Protein AF-0000000066242447 (afdb_homodimer)

Solvent-accessible surface area (backbone atoms only — not comparable to full-atom values): 38505 Å² total; per-residue (Å²): 102,47,60,45,76,74,51,55,29,85,56,21,48,27,32,36,39,39,39,83,48,99,89,39,78,44,67,37,63,23,34,34,61,23,54,44,13,54,74,61,43,42,82,48,44,52,50,68,58,47,44,70,33,59,46,49,40,35,28,35,31,40,48,51,32,48,76,45,80,19,63,70,49,30,50,76,47,58,14,45,36,58,55,48,55,38,91,58,52,31,35,29,45,39,29,28,63,60,56,53,70,49,53,85,51,42,48,83,50,97,76,30,36,38,31,54,36,87,87,81,57,49,80,44,75,51,27,28,51,53,39,43,51,52,38,57,44,37,57,36,43,33,36,40,45,32,45,62,55,43,59,52,86,65,54,70,67,56,30,48,53,42,32,54,49,25,51,54,28,36,53,44,18,52,51,41,36,55,71,70,62,62,80,53,33,41,27,38,68,32,33,22,53,89,39,66,70,43,32,50,54,36,43,54,51,46,60,71,72,60,58,62,25,42,28,45,44,44,67,62,50,73,66,56,67,68,54,43,51,51,47,39,59,58,47,46,77,73,47,66,81,78,34,53,30,33,40,50,61,46,57,52,71,67,53,51,54,52,39,26,57,40,40,30,28,33,31,27,33,58,49,45,50,56,32,11,60,68,35,42,36,61,39,89,63,40,75,46,57,44,78,45,72,80,28,54,75,30,77,47,44,72,32,88,88,48,84,37,71,41,34,71,64,41,26,31,17,49,47,22,48,26,53,75,69,68,38,55,40,30,33,35,41,33,23,51,35,22,46,22,44,54,37,48,50,30,52,52,50,36,51,25,24,76,66,59,36,35,68,58,48,52,53,50,56,27,54,50,54,74,42,79,76,80,78,68,82,87,116,100,46,62,43,74,75,51,54,31,85,53,20,49,27,32,36,39,38,38,82,49,99,90,40,80,45,66,36,62,22,34,34,61,23,54,43,12,52,75,60,43,42,82,46,45,53,51,68,59,46,44,70,34,59,45,49,40,35,28,36,31,40,49,49,32,50,75,45,80,18,64,70,49,30,49,75,49,59,14,45,36,57,54,47,54,39,93,59,51,31,34,30,45,38,28,27,62,60,54,53,71,49,53,86,51,43,47,83,52,97,75,30,36,37,30,52,36,86,85,81,57,50,79,45,77,49,28,28,52,53,40,42,51,52,38,57,43,36,58,36,44,32,34,40,46,32,44,62,56,44,60,53,87,66,54,70,68,56,30,48,52,42,35,54,48,25,52,54,29,36,54,46,17,52,52,41,36,57,71,69,64,60,79,52,32,42,27,39,69,32,35,22,52,90,39,67,70,42,30,51,53,36,41,54,51,46,59,69,71,58,58,63,25,42,28,45,44,45,67,62,50,73,66,57,67,68,55,44,51,52,46,39,60,60,49,46,76,72,48,65,82,76,32,53,30,30,39,50,60,46,56,50,70,68,52,51,54,52,39,26,58,40,39,31,27,34,33,28,34,60,48,45,50,56,33,10,60,68,35,42,37,61,41,90,65,39,76,44,56,46,79,46,72,80,27,54,75,30,76,50,46,71,32,88,86,49,85,38,70,41,34,72,65,40,27,32,18,50,46,21,46,27,52,74,67,67,37,55,40,29,33,35,40,33,24,51,36,22,47,22,43,54,36,48,50,31,51,52,48,35,52,25,24,76,66,59,36,35,70,59,47,52,52,51,56,27,53,50,54,75,44,80,76,80,79,71,83,88,117

Foldseek 3Di:
DFKAFDFFQQLFTWIKDWDQDPVGIAIDTWPAEAEEDAQLDRPLDALVLLVQLVHQEHEYELVNVCLPPHLVVQVVQQASCSVRVPRGAYEYDLCQVVLVVQPPQWDQDLQFIWGADPPPGDIDTDGQLNSLVSCVSNVHLEYETHAHQDAPPDDQVVLLVRLVSRLVSLLVNLVSNVVVVPPHFYEYEQGRALDLVSSLVSQVSNVVSPGQAYEYGNLQRDDDPVSSLVNLLRNQVSHDLRHAYEYEADDDLLVSLSSSSSNHIYYYHNCQLVCLLQQWAAEQLGIGRLCDPVQLPFFAFPYPVFDWPRRVPGGSNVLNVCSVVVHSVSSNSSSSRSSSVSSVSRVVCSVCGVVSNSVVVQVVSQVSNVHDRDDNPPD/DFKAFDFFQQLFTWIKDWDQDPVGIAIDTWPAEAEEDAQLDRPLDALVLLVQLVHQEHEYELVRVCLPPHLVVQVVQQASCSVRVPRGAYEYDLCQVVLVVQPPQWDQDLQFIWGADPPPGDIDTDGQLNSLVSCVSNVHLEYETHAHQDAPPDDQVVQLVRLVSRLVSLLVNLVNNVVVVPPHFYEYEQGRALDLVSSLVSQVSNVVSPGQAYEYGNLQRDDDPVSSLVNLLRNQVSHDPRHAYEYEADDDLLVSLSNSSSNHIYYYHNCQLVCLLQQWAAEQLGIGRLLDCVQLPFFAFPYPVADWPRRVPGGSNVLNVCSVVVHSVSSNSSSSRSSSVSSVSRVVCSVCGVVSNSVVVQVVSQVSNVHDRDDRDPD

Structure (mmCIF, N/CA/C/O backbone):
data_AF-0000000066242447-model_v1
#
loop_
_entity.id
_entity.type
_entity.pdbx_description
1 polymer 'Queuine tRNA-ribosyltransferase'
#
loop_
_atom_site.group_PDB
_atom_site.id
_atom_site.type_symbol
_atom_site.label_atom_id
_atom_site.label_alt_id
_atom_site.label_comp_id
_atom_site.label_asym_id
_atom_site.label_entity_id
_atom_site.label_seq_id
_atom_site.pdbx_PDB_ins_code
_atom_site.Cartn_x
_atom_site.Cartn_y
_atom_site.Cartn_z
_atom_site.occupancy
_atom_site.B_iso_or_equiv
_atom_site.auth_seq_id
_atom_site.auth_comp_id
_atom_site.auth_asym_id
_atom_site.auth_atom_id
_atom_site.pdbx_PDB_model_num
ATOM 1 N N . MET A 1 1 ? 18.094 -30.016 -4.422 1 96.19 1 MET A N 1
ATOM 2 C CA . MET A 1 1 ? 16.672 -30.125 -4.074 1 96.19 1 MET A CA 1
ATOM 3 C C . MET A 1 1 ? 16.281 -31.578 -3.869 1 96.19 1 MET A C 1
ATOM 5 O O . MET A 1 1 ? 16.688 -32.469 -4.633 1 96.19 1 MET A O 1
ATOM 9 N N . LYS A 1 2 ? 15.531 -31.797 -2.777 1 97.31 2 LYS A N 1
ATOM 10 C CA . LYS A 1 2 ? 14.938 -33.125 -2.535 1 97.31 2 LYS A CA 1
ATOM 11 C C . LYS A 1 2 ? 13.43 -33 -2.35 1 97.31 2 LYS A C 1
ATOM 13 O O . LYS A 1 2 ? 12.938 -32.125 -1.658 1 97.31 2 LYS A O 1
ATOM 18 N N . PHE A 1 3 ? 12.742 -33.906 -3.006 1 98.31 3 PHE A N 1
ATOM 19 C CA . PHE A 1 3 ? 11.289 -33.969 -2.857 1 98.31 3 PHE A CA 1
ATOM 20 C C . PHE A 1 3 ? 10.891 -35.219 -2.055 1 98.31 3 PHE A C 1
ATOM 22 O O . PHE A 1 3 ? 11.344 -36.312 -2.344 1 98.31 3 PHE A O 1
ATOM 29 N N . LYS A 1 4 ? 10.094 -34.969 -1.046 1 98.5 4 LYS A N 1
ATOM 30 C CA . LYS A 1 4 ? 9.539 -36.062 -0.248 1 98.5 4 LYS A CA 1
ATOM 31 C C . LYS A 1 4 ? 8.016 -36.062 -0.313 1 98.5 4 LYS A C 1
ATOM 33 O O . LYS A 1 4 ? 7.367 -35.094 0.1 1 98.5 4 LYS A O 1
ATOM 38 N N . LEU A 1 5 ? 7.461 -37.125 -0.895 1 98.5 5 LEU A N 1
ATOM 39 C CA . LEU A 1 5 ? 6.02 -37.312 -0.824 1 98.5 5 LEU A CA 1
ATOM 40 C C . LEU A 1 5 ? 5.613 -37.844 0.553 1 98.5 5 LEU A C 1
ATOM 42 O O . LEU A 1 5 ? 6.004 -38.938 0.951 1 98.5 5 LEU A O 1
ATOM 46 N N . LYS A 1 6 ? 4.926 -37.156 1.315 1 98.5 6 LYS A N 1
ATOM 47 C CA . LYS A 1 6 ? 4.562 -37.5 2.686 1 98.5 6 LYS A CA 1
ATOM 48 C C . LYS A 1 6 ? 3.33 -38.406 2.711 1 98.5 6 LYS A C 1
ATOM 50 O O . LYS A 1 6 ? 3.342 -39.438 3.348 1 98.5 6 LYS A O 1
ATOM 55 N N . THR A 1 7 ? 2.211 -37.938 2.1 1 98.56 7 THR A N 1
ATOM 56 C CA . THR A 1 7 ? 0.976 -38.719 2.037 1 98.56 7 THR A CA 1
ATOM 57 C C . THR A 1 7 ? 0.104 -38.25 0.875 1 98.56 7 THR A C 1
ATOM 59 O O . THR A 1 7 ? 0.472 -37.312 0.146 1 98.56 7 THR A O 1
ATOM 62 N N . THR A 1 8 ? -0.973 -38.938 0.619 1 98.44 8 THR A N 1
ATOM 63 C CA . THR A 1 8 ? -1.93 -38.594 -0.427 1 98.44 8 THR A CA 1
ATOM 64 C C . THR A 1 8 ? -3.359 -38.688 0.095 1 98.44 8 THR A C 1
ATOM 66 O O . THR A 1 8 ? -3.607 -39.312 1.139 1 98.44 8 THR A O 1
ATOM 69 N N . SER A 1 9 ? -4.23 -38.094 -0.444 1 98.44 9 SER A N 1
ATOM 70 C CA . SER A 1 9 ? -5.68 -38.219 -0.36 1 98.44 9 SER A CA 1
ATOM 71 C C . SER A 1 9 ? -6.312 -38.281 -1.747 1 98.44 9 SER A C 1
ATOM 73 O O . SER A 1 9 ? -6.531 -37.25 -2.373 1 98.44 9 SER A O 1
ATOM 75 N N . GLY A 1 10 ? -6.645 -39.5 -2.252 1 96.12 10 GLY A N 1
ATOM 76 C CA . GLY A 1 10 ? -6.895 -39.625 -3.676 1 96.12 10 GLY A CA 1
ATOM 77 C C . GLY A 1 10 ? -5.688 -39.312 -4.531 1 96.12 10 GLY A C 1
ATOM 78 O O . GLY A 1 10 ? -4.586 -39.812 -4.277 1 96.12 10 GLY A O 1
ATOM 79 N N . ALA A 1 11 ? -5.887 -38.531 -5.562 1 96.94 11 ALA A N 1
ATOM 80 C CA . ALA A 1 11 ? -4.789 -38.156 -6.449 1 96.94 11 ALA A CA 1
ATOM 81 C C . ALA A 1 11 ? -4.023 -36.938 -5.895 1 96.94 11 ALA A C 1
ATOM 83 O O . ALA A 1 11 ? -2.924 -36.625 -6.355 1 96.94 11 ALA A O 1
ATOM 84 N N . ALA A 1 12 ? -4.605 -36.281 -4.848 1 98.56 12 ALA A N 1
ATOM 85 C CA . ALA A 1 12 ? -3.959 -35.125 -4.254 1 98.56 12 ALA A CA 1
ATOM 86 C C . ALA A 1 12 ? -2.732 -35.531 -3.439 1 98.56 12 ALA A C 1
ATOM 88 O O . ALA A 1 12 ? -2.756 -36.531 -2.736 1 98.56 12 ALA A O 1
ATOM 89 N N . ARG A 1 13 ? -1.651 -34.75 -3.525 1 98.81 13 ARG A N 1
ATOM 90 C CA . ARG A 1 13 ? -0.37 -35.156 -2.945 1 98.81 13 ARG A CA 1
ATOM 91 C C . ARG A 1 13 ? 0.113 -34.125 -1.939 1 98.81 13 ARG A C 1
ATOM 93 O O . ARG A 1 13 ? 0.101 -32.906 -2.225 1 98.81 13 ARG A O 1
ATOM 100 N N . ARG A 1 14 ? 0.438 -34.562 -0.709 1 98.81 14 ARG A N 1
ATOM 101 C CA . ARG A 1 14 ? 1.12 -33.781 0.309 1 98.81 14 ARG A CA 1
ATOM 102 C C . ARG A 1 14 ? 2.615 -34.062 0.33 1 98.81 14 ARG A C 1
ATOM 104 O O . ARG A 1 14 ? 3.02 -35.188 0.607 1 98.81 14 ARG A O 1
ATOM 111 N N . GLY A 1 15 ? 3.389 -33.062 -0.032 1 98.81 15 GLY A N 1
ATOM 112 C CA . GLY A 1 15 ? 4.824 -33.312 -0.085 1 98.81 15 GLY A CA 1
ATOM 113 C C . GLY A 1 15 ? 5.637 -32.156 0.465 1 98.81 15 GLY A C 1
ATOM 114 O O . GLY A 1 15 ? 5.086 -31.234 1.092 1 98.81 15 GLY A O 1
ATOM 115 N N . GLU A 1 16 ? 6.934 -32.25 0.391 1 98.81 16 GLU A N 1
ATOM 116 C CA . GLU A 1 16 ? 7.883 -31.25 0.866 1 98.81 16 GLU A CA 1
ATOM 117 C C . GLU A 1 16 ? 9.125 -31.203 -0.018 1 98.81 16 GLU A C 1
ATOM 119 O O . GLU A 1 16 ? 9.688 -32.25 -0.365 1 98.81 16 GLU A O 1
ATOM 124 N N . LEU A 1 17 ? 9.445 -30 -0.498 1 98.81 17 LEU A N 1
ATOM 125 C CA . LEU A 1 17 ? 10.727 -29.766 -1.147 1 98.81 17 LEU A CA 1
ATOM 126 C C . LEU A 1 17 ? 11.75 -29.219 -0.154 1 98.81 17 LEU A C 1
ATOM 128 O O . LEU A 1 17 ? 11.422 -28.375 0.681 1 98.81 17 LEU A O 1
ATOM 132 N N . THR A 1 18 ? 12.969 -29.688 -0.181 1 98.62 18 THR A N 1
ATOM 133 C CA . THR A 1 18 ? 14.047 -29.172 0.66 1 98.62 18 THR A CA 1
ATOM 134 C C . THR A 1 18 ? 15.188 -28.641 -0.195 1 98.62 18 THR A C 1
ATOM 136 O O . THR A 1 18 ? 15.617 -29.281 -1.153 1 98.62 18 THR A O 1
ATOM 139 N N . PHE A 1 19 ? 15.609 -27.469 0.11 1 98.12 19 PHE A N 1
ATOM 140 C CA . PHE A 1 19 ? 16.688 -26.797 -0.599 1 98.12 19 PHE A CA 1
ATOM 141 C C . PHE A 1 19 ? 17.828 -26.438 0.353 1 98.12 19 PHE A C 1
ATOM 143 O O . PHE A 1 19 ? 17.578 -26.062 1.498 1 98.12 19 PHE A O 1
ATOM 150 N N . ASN A 1 20 ? 19.062 -26.625 -0.073 1 95.75 20 ASN A N 1
ATOM 151 C CA . ASN A 1 20 ? 20.219 -26.125 0.652 1 95.75 20 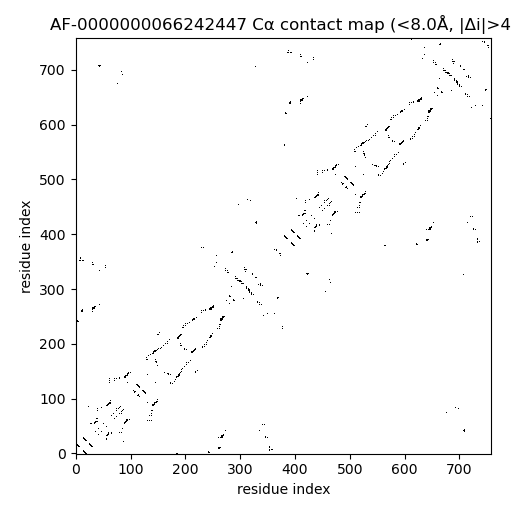ASN A CA 1
ATOM 152 C C . ASN A 1 20 ? 20.734 -24.812 0.06 1 95.75 20 ASN A C 1
ATOM 154 O O . ASN A 1 20 ? 21.078 -24.766 -1.122 1 95.75 20 ASN A O 1
ATOM 158 N N . ARG A 1 21 ? 20.703 -23.844 0.91 1 93.88 21 ARG A N 1
ATOM 159 C CA . ARG A 1 21 ? 21.219 -22.531 0.513 1 93.88 21 ARG A CA 1
ATOM 160 C C . ARG A 1 21 ? 22.25 -22.031 1.512 1 93.88 21 ARG A C 1
ATOM 162 O O . ARG A 1 21 ? 22.391 -22.578 2.602 1 93.88 21 ARG A O 1
ATOM 169 N N . PRO A 1 22 ? 23 -20.875 1.124 1 90.81 22 PRO A N 1
ATOM 170 C CA . PRO A 1 22 ? 24.047 -20.375 2.018 1 90.81 22 PRO A CA 1
ATOM 171 C C . PRO A 1 22 ? 23.516 -20.031 3.41 1 90.81 22 PRO A C 1
ATOM 173 O O . PRO A 1 22 ? 24.25 -20.156 4.398 1 90.81 22 PRO A O 1
ATOM 176 N N . GLN A 1 23 ? 22.297 -19.734 3.492 1 92.06 23 GLN A N 1
ATOM 177 C CA . GLN A 1 23 ? 21.719 -19.312 4.77 1 92.06 23 GLN A CA 1
ATOM 178 C C . GLN A 1 23 ? 21.203 -20.5 5.555 1 92.06 23 GLN A C 1
ATOM 180 O O . GLN A 1 23 ? 20.844 -20.375 6.73 1 92.06 23 GLN A O 1
ATOM 185 N N . GLY A 1 24 ? 21.172 -21.641 4.879 1 95.25 24 GLY A N 1
ATOM 186 C CA . GLY A 1 24 ? 20.703 -22.844 5.559 1 95.25 24 GLY A CA 1
ATOM 187 C C . GLY A 1 24 ? 19.781 -23.688 4.703 1 95.25 24 GLY A C 1
ATOM 188 O O . GLY A 1 24 ? 19.812 -23.594 3.473 1 95.25 24 GLY A O 1
ATOM 189 N N . GLU A 1 25 ? 19.156 -24.609 5.414 1 97.69 25 GLU A N 1
ATOM 190 C CA . GLU A 1 25 ? 18.188 -25.469 4.742 1 97.69 25 GLU A CA 1
ATOM 191 C C . GLU A 1 25 ? 16.781 -24.859 4.766 1 97.69 25 GLU A C 1
ATOM 193 O O . GLU A 1 25 ? 16.344 -24.359 5.801 1 97.69 25 GLU A O 1
ATOM 198 N N . PHE A 1 26 ? 16.203 -24.844 3.6 1 98.12 26 PHE A N 1
ATOM 199 C CA . PHE A 1 26 ? 14.867 -24.297 3.48 1 98.12 26 PHE A CA 1
ATOM 200 C C . PHE A 1 26 ? 13.898 -25.344 2.936 1 98.12 26 PHE A C 1
ATOM 202 O O . PHE A 1 26 ? 14.266 -26.141 2.068 1 98.12 26 PHE A O 1
ATOM 209 N N . SER A 1 27 ? 12.68 -25.297 3.457 1 98.38 27 SER A N 1
ATOM 210 C CA . SER A 1 27 ? 11.648 -26.219 3.01 1 98.38 27 SER A CA 1
ATOM 211 C C . SER A 1 27 ? 10.5 -25.484 2.324 1 98.38 27 SER A C 1
ATOM 213 O O . SER A 1 27 ? 10.18 -24.359 2.693 1 98.38 27 SER A O 1
ATOM 215 N N . VAL A 1 28 ? 9.93 -26.078 1.332 1 98.81 28 VAL A N 1
ATOM 216 C CA . VAL A 1 28 ? 8.695 -25.656 0.678 1 98.81 28 VAL A CA 1
ATOM 217 C C . VAL A 1 28 ? 7.652 -26.766 0.777 1 98.81 28 VAL A C 1
ATOM 219 O O . VAL A 1 28 ? 7.844 -27.859 0.237 1 98.81 28 VAL A O 1
ATOM 222 N N . GLN A 1 29 ? 6.562 -26.438 1.47 1 98.88 29 GLN A N 1
ATOM 223 C CA . GLN A 1 29 ? 5.48 -27.406 1.605 1 98.88 29 GLN A CA 1
ATOM 224 C C . GLN A 1 29 ? 4.598 -27.438 0.36 1 98.88 29 GLN A C 1
ATOM 226 O O . GLN A 1 29 ? 4.297 -26.375 -0.21 1 98.88 29 GLN A O 1
ATOM 231 N N . THR A 1 30 ? 4.211 -28.578 -0.103 1 98.88 30 THR A N 1
ATOM 232 C CA . THR A 1 30 ? 3.336 -28.688 -1.264 1 98.88 30 THR A CA 1
ATOM 233 C C . THR A 1 30 ? 2.012 -29.344 -0.877 1 98.88 30 THR A C 1
ATOM 235 O O . THR A 1 30 ? 1.977 -30.234 -0.017 1 98.88 30 THR A O 1
ATOM 238 N N . PRO A 1 31 ? 0.952 -28.984 -1.526 1 98.81 31 PRO A N 1
ATOM 239 C CA . PRO A 1 31 ? 0.825 -28.047 -2.641 1 98.81 31 PRO A CA 1
ATOM 240 C C . PRO A 1 31 ? 1.26 -26.625 -2.268 1 98.81 31 PRO A C 1
ATOM 242 O O . PRO A 1 31 ? 1.021 -26.172 -1.143 1 98.81 31 PRO A O 1
ATOM 245 N N . ALA A 1 32 ? 1.94 -25.969 -3.229 1 98.88 32 ALA A N 1
ATOM 246 C CA . ALA A 1 32 ? 2.492 -24.625 -2.998 1 98.88 32 ALA A CA 1
ATOM 247 C C . ALA A 1 32 ? 2.07 -23.656 -4.102 1 98.88 32 ALA A C 1
ATOM 249 O O . ALA A 1 32 ? 1.92 -24.062 -5.258 1 98.88 32 ALA A O 1
ATOM 250 N N . PHE A 1 33 ? 1.837 -22.453 -3.707 1 98.75 33 PHE A N 1
ATOM 251 C CA . PHE A 1 33 ? 1.632 -21.359 -4.648 1 98.75 33 PHE A CA 1
ATOM 252 C C . PHE A 1 33 ? 2.822 -20.406 -4.641 1 98.75 33 PHE A C 1
ATOM 254 O O . PHE A 1 33 ? 3.254 -19.953 -3.578 1 98.75 33 PHE A O 1
ATOM 261 N N . MET A 1 34 ? 3.299 -20.109 -5.781 1 98.69 34 MET A N 1
ATOM 262 C CA . MET A 1 34 ? 4.469 -19.234 -5.902 1 98.69 34 MET A CA 1
ATOM 263 C C . MET A 1 34 ? 4.066 -17.844 -6.387 1 98.69 34 MET A C 1
ATOM 265 O O . MET A 1 34 ? 3.717 -17.672 -7.555 1 98.69 34 MET A O 1
ATOM 269 N N . PRO A 1 35 ? 4.176 -16.828 -5.488 1 98.5 35 PRO A N 1
ATOM 270 C CA . PRO A 1 35 ? 4.023 -15.469 -6.004 1 98.5 35 PRO A CA 1
ATOM 271 C C . PRO A 1 35 ? 5.055 -15.125 -7.078 1 98.5 35 PRO A C 1
ATOM 273 O O . PRO A 1 35 ? 6.215 -15.531 -6.977 1 98.5 35 PRO A O 1
ATOM 276 N N . VAL A 1 36 ? 4.621 -14.375 -8.023 1 97.56 36 VAL A N 1
ATOM 277 C CA . VAL A 1 36 ? 5.473 -14.094 -9.172 1 97.56 36 VAL A CA 1
ATOM 278 C C . VAL A 1 36 ? 6.172 -12.75 -8.984 1 97.56 36 VAL A C 1
ATOM 280 O O . VAL A 1 36 ? 5.523 -11.734 -8.734 1 97.56 36 VAL A O 1
ATOM 283 N N . GLY A 1 37 ? 7.453 -12.758 -9.031 1 96.44 37 GLY A N 1
ATOM 284 C CA . GLY A 1 37 ? 8.289 -11.562 -9.062 1 96.44 37 GLY A CA 1
ATOM 285 C C . GLY A 1 37 ? 8.93 -11.32 -10.414 1 96.44 37 GLY A C 1
ATOM 286 O O . GLY A 1 37 ? 10.125 -11.555 -10.594 1 96.44 37 GLY A O 1
ATOM 287 N N . THR A 1 38 ? 8.203 -10.688 -11.312 1 94.94 38 THR A N 1
ATOM 288 C CA . THR A 1 38 ? 8.578 -10.531 -12.711 1 94.94 38 THR A CA 1
ATOM 289 C C . THR A 1 38 ? 9.891 -9.773 -12.844 1 94.94 38 THR A C 1
ATOM 291 O O . THR A 1 38 ? 10.781 -10.172 -13.594 1 94.94 38 THR A O 1
ATOM 294 N N . TYR A 1 39 ? 10.078 -8.734 -12.141 1 96.75 39 TYR A N 1
ATOM 295 C CA . TYR A 1 39 ? 11.227 -7.852 -12.273 1 96.75 39 TYR A CA 1
ATOM 296 C C . TYR A 1 39 ? 12.094 -7.887 -11.023 1 96.75 39 TYR A C 1
ATOM 298 O O . TYR A 1 39 ? 12.625 -6.855 -10.594 1 96.75 39 TYR A O 1
ATOM 306 N N . GLY A 1 40 ? 12.109 -9.039 -10.398 1 97.62 40 GLY A N 1
ATOM 307 C CA . GLY A 1 40 ? 12.938 -9.164 -9.211 1 97.62 40 GLY A CA 1
ATOM 308 C C . GLY A 1 40 ? 12.281 -8.594 -7.965 1 97.62 40 GLY A C 1
ATOM 309 O O . GLY A 1 40 ? 12.961 -8.094 -7.07 1 97.62 40 GLY A O 1
ATOM 310 N N . THR A 1 41 ? 11.039 -8.539 -7.945 1 97.94 41 THR A N 1
ATOM 311 C CA . THR A 1 41 ? 10.219 -8.148 -6.801 1 97.94 41 THR A CA 1
ATOM 312 C C . THR A 1 41 ? 8.773 -8.594 -6.992 1 97.94 41 THR A C 1
ATOM 314 O O . THR A 1 41 ? 8.266 -8.602 -8.117 1 97.94 41 THR A O 1
ATOM 317 N N . VAL A 1 42 ? 8.133 -9.086 -5.879 1 98.19 42 VAL A N 1
ATOM 318 C CA . VAL A 1 42 ? 6.68 -9.195 -5.883 1 98.19 42 VAL A CA 1
ATOM 319 C C . VAL A 1 42 ? 6.055 -7.809 -5.773 1 98.19 42 VAL A C 1
ATOM 321 O O . VAL A 1 42 ? 6.391 -7.043 -4.867 1 98.19 42 VAL A O 1
ATOM 324 N N . LYS A 1 43 ? 5.195 -7.484 -6.633 1 96.88 43 LYS A N 1
ATOM 325 C CA . LYS A 1 43 ? 4.73 -6.113 -6.828 1 96.88 43 LYS A CA 1
ATOM 326 C C . LYS A 1 43 ? 4.32 -5.477 -5.508 1 96.88 43 LYS A C 1
ATOM 328 O O . LYS A 1 43 ? 3.432 -5.98 -4.816 1 96.88 43 LYS A O 1
ATOM 333 N N . GLY A 1 44 ? 5.035 -4.438 -5.176 1 96.06 44 GLY A N 1
ATOM 334 C CA . GLY A 1 44 ? 4.68 -3.572 -4.059 1 96.06 44 GLY A CA 1
ATOM 335 C C . GLY A 1 44 ? 5.105 -4.129 -2.715 1 96.06 44 GLY A C 1
ATOM 336 O O . GLY A 1 44 ? 4.918 -3.484 -1.682 1 96.06 44 GLY A O 1
ATOM 337 N N . MET A 1 45 ? 5.758 -5.301 -2.672 1 98 45 MET A N 1
ATOM 338 C CA . MET A 1 45 ? 6.012 -5.988 -1.409 1 98 45 MET A CA 1
ATOM 339 C C . MET A 1 45 ? 7.508 -6.07 -1.123 1 98 45 MET A C 1
ATOM 341 O O . MET A 1 45 ? 8.312 -6.258 -2.039 1 98 45 MET A O 1
ATOM 345 N N . THR A 1 46 ? 7.887 -5.918 0.122 1 97.88 46 THR A N 1
ATOM 346 C CA . THR A 1 46 ? 9.227 -6.32 0.543 1 97.88 46 THR A CA 1
ATOM 347 C C . THR A 1 46 ? 9.297 -7.832 0.733 1 97.88 46 THR A C 1
ATOM 349 O O . THR A 1 46 ? 8.266 -8.5 0.874 1 97.88 46 THR A O 1
ATOM 352 N N . PRO A 1 47 ? 10.492 -8.383 0.734 1 98 47 PRO A N 1
ATOM 353 C CA . PRO A 1 47 ? 10.617 -9.828 0.948 1 98 47 PRO A CA 1
ATOM 354 C C . PRO A 1 47 ? 10.062 -10.273 2.297 1 98 47 PRO A C 1
ATOM 356 O O . PRO A 1 47 ? 9.523 -11.375 2.412 1 98 47 PRO A O 1
ATOM 359 N N . GLU A 1 48 ? 10.203 -9.414 3.377 1 97.88 48 GLU A N 1
ATOM 360 C CA . GLU A 1 48 ? 9.672 -9.742 4.695 1 97.88 48 GLU A CA 1
ATOM 361 C C . GLU A 1 48 ? 8.148 -9.836 4.672 1 97.88 48 GLU A C 1
ATOM 363 O O . GLU A 1 48 ? 7.566 -10.727 5.293 1 97.88 48 GLU A O 1
ATOM 368 N N . GLU A 1 49 ? 7.547 -8.938 3.979 1 98.06 49 GLU A N 1
ATOM 369 C CA . GLU A 1 49 ? 6.098 -8.969 3.838 1 98.06 49 GLU A CA 1
ATOM 370 C C . GLU A 1 49 ? 5.637 -10.211 3.082 1 98.06 49 GLU A C 1
ATOM 372 O O . GLU A 1 49 ? 4.629 -10.828 3.436 1 98.06 49 GLU A O 1
ATOM 377 N N . VAL A 1 50 ? 6.34 -10.555 1.979 1 98.56 50 VAL A N 1
ATOM 378 C CA . VAL A 1 50 ? 6.008 -11.742 1.207 1 98.56 50 VAL A CA 1
ATOM 379 C C . VAL A 1 50 ? 6.113 -12.984 2.096 1 98.56 50 VAL A C 1
ATOM 381 O O . VAL A 1 50 ? 5.223 -13.836 2.092 1 98.56 50 VAL A O 1
ATOM 384 N N . ARG A 1 51 ? 7.199 -13.07 2.912 1 98.19 51 ARG A N 1
ATOM 385 C CA . ARG A 1 51 ? 7.383 -14.188 3.83 1 98.19 51 ARG A CA 1
ATOM 386 C C . ARG A 1 51 ? 6.238 -14.266 4.832 1 98.19 51 ARG A C 1
ATOM 388 O O . ARG A 1 51 ? 5.793 -15.359 5.191 1 98.19 51 ARG A O 1
ATOM 395 N N . ALA A 1 52 ? 5.766 -13.125 5.246 1 98.44 52 ALA A N 1
ATOM 396 C CA . ALA A 1 52 ? 4.707 -13.055 6.25 1 98.44 52 ALA A CA 1
ATOM 397 C C . ALA A 1 52 ? 3.393 -13.602 5.699 1 98.44 52 ALA A C 1
ATOM 399 O O . ALA A 1 52 ? 2.52 -14.023 6.461 1 98.44 52 ALA A O 1
ATOM 400 N N . THR A 1 53 ? 3.221 -13.602 4.414 1 98.56 53 THR A N 1
ATOM 401 C CA . THR A 1 53 ? 2.012 -14.172 3.828 1 98.56 53 THR A CA 1
ATOM 402 C C . THR A 1 53 ? 2.014 -15.695 3.957 1 98.56 53 THR A C 1
ATOM 404 O O . THR A 1 53 ? 0.962 -16.328 3.859 1 98.56 53 THR A O 1
ATOM 407 N N . GLY A 1 54 ? 3.201 -16.281 4.031 1 98.5 54 GLY A N 1
ATOM 408 C CA . GLY A 1 54 ? 3.34 -17.719 4.09 1 98.5 54 GLY A CA 1
ATOM 409 C C . GLY A 1 54 ? 4.051 -18.297 2.881 1 98.5 54 GLY A C 1
ATOM 410 O O . GLY A 1 54 ? 4.289 -19.516 2.816 1 98.5 54 GLY A O 1
ATOM 411 N N . ALA A 1 55 ? 4.406 -17.438 1.962 1 98.62 55 ALA A N 1
ATOM 412 C CA . ALA A 1 55 ? 5.094 -17.922 0.768 1 98.62 55 ALA A CA 1
ATOM 413 C C . ALA A 1 55 ? 6.48 -18.453 1.113 1 98.62 55 ALA A C 1
ATOM 415 O O . ALA A 1 55 ? 7.207 -17.844 1.904 1 98.62 55 ALA A O 1
ATOM 416 N N . GLU A 1 56 ? 6.844 -19.578 0.548 1 98.56 56 GLU A N 1
ATOM 417 C CA . GLU A 1 56 ? 8.117 -20.219 0.837 1 98.56 56 GLU A CA 1
ATOM 418 C C . GLU A 1 56 ? 9.016 -20.234 -0.395 1 98.56 56 GLU A C 1
ATOM 420 O O . GLU A 1 56 ? 10.219 -20.5 -0.29 1 98.56 56 GLU A O 1
ATOM 425 N N . ILE A 1 57 ? 8.484 -19.906 -1.54 1 98.75 57 ILE A N 1
ATOM 426 C CA . ILE A 1 57 ? 9.172 -19.906 -2.826 1 98.75 57 ILE A CA 1
ATOM 427 C C . ILE A 1 57 ? 8.555 -18.875 -3.752 1 98.75 57 ILE A C 1
ATOM 429 O O . ILE A 1 57 ? 7.352 -18.594 -3.682 1 98.75 57 ILE A O 1
ATOM 433 N N . LEU A 1 58 ? 9.391 -18.219 -4.527 1 98.62 58 LEU A N 1
ATOM 434 C CA . LEU A 1 58 ? 8.938 -17.219 -5.5 1 98.62 58 LEU A CA 1
ATOM 435 C C . LEU A 1 58 ? 9.266 -17.672 -6.922 1 98.62 58 LEU A C 1
ATOM 437 O O . LEU A 1 58 ? 10.133 -18.531 -7.125 1 98.62 58 LEU A O 1
ATOM 441 N N . LEU A 1 59 ? 8.508 -17.141 -7.809 1 98.38 59 LEU A N 1
ATOM 442 C CA . LEU A 1 59 ? 8.828 -17.328 -9.219 1 98.38 59 LEU A CA 1
ATOM 443 C C . LEU A 1 59 ? 9.461 -16.078 -9.805 1 98.38 59 LEU A C 1
ATOM 445 O O . LEU A 1 59 ? 8.922 -14.977 -9.656 1 98.38 59 LEU A O 1
ATOM 449 N N . GLY A 1 60 ? 10.672 -16.125 -10.289 1 97.56 60 GLY A N 1
ATOM 450 C CA . GLY A 1 60 ? 11.281 -15.07 -11.078 1 97.56 60 GLY A CA 1
ATOM 451 C C . GLY A 1 60 ? 11.109 -15.266 -12.57 1 97.56 60 GLY A C 1
ATOM 452 O O . GLY A 1 60 ? 10.75 -16.359 -13.023 1 97.56 60 GLY A O 1
ATOM 453 N N . ASN A 1 61 ? 11.352 -14.227 -13.32 1 96.62 61 ASN A N 1
ATOM 454 C CA . ASN A 1 61 ? 11.18 -14.305 -14.766 1 96.62 61 ASN A CA 1
ATOM 455 C C . ASN A 1 61 ? 12.5 -14.102 -15.508 1 96.62 61 ASN A C 1
ATOM 457 O O . ASN A 1 61 ? 13.023 -12.984 -15.539 1 96.62 61 ASN A O 1
ATOM 461 N N . THR A 1 62 ? 12.93 -15.109 -16.156 1 96.38 62 THR A N 1
ATOM 462 C CA . THR A 1 62 ? 14.219 -15.109 -16.828 1 96.38 62 THR A CA 1
ATOM 463 C C . THR A 1 62 ? 14.234 -14.078 -17.969 1 96.38 62 THR A C 1
ATOM 465 O O . THR A 1 62 ? 15.18 -13.305 -18.094 1 96.38 62 THR A O 1
ATOM 468 N N . PHE A 1 63 ? 13.172 -14.062 -18.719 1 94.38 63 PHE A N 1
ATOM 469 C CA . PHE A 1 63 ? 13.062 -13.188 -19.875 1 94.38 63 PHE A CA 1
ATOM 470 C C . PHE A 1 63 ? 13.172 -11.727 -19.469 1 94.38 63 PHE A C 1
ATOM 472 O O . PHE A 1 63 ? 14.023 -10.992 -19.969 1 94.38 63 PHE A O 1
ATOM 479 N N . HIS A 1 64 ? 12.414 -11.297 -18.547 1 95.94 64 HIS A N 1
ATOM 480 C CA . HIS A 1 64 ? 12.359 -9.906 -18.125 1 95.94 64 HIS A CA 1
ATOM 481 C C . HIS A 1 64 ? 13.656 -9.492 -17.438 1 95.94 64 HIS A C 1
ATOM 483 O O . HIS A 1 64 ? 14.148 -8.383 -17.641 1 95.94 64 HIS A O 1
ATOM 489 N N . LEU A 1 65 ? 14.203 -10.375 -16.609 1 97.62 65 LEU A N 1
ATOM 490 C CA . LEU A 1 65 ? 15.406 -10.047 -15.844 1 97.62 65 LEU A CA 1
ATOM 491 C C . LEU A 1 65 ? 16.641 -10.094 -16.734 1 97.62 65 LEU A C 1
ATOM 493 O O . LEU A 1 65 ? 17.656 -9.469 -16.422 1 97.62 65 LEU A O 1
ATOM 497 N N . TRP A 1 66 ? 16.516 -10.859 -17.828 1 96.62 66 TRP A N 1
ATOM 498 C CA . TRP A 1 66 ? 17.578 -10.867 -18.828 1 96.62 66 TRP A CA 1
ATOM 499 C C . TRP A 1 66 ? 17.656 -9.531 -19.547 1 96.62 66 TRP A C 1
ATOM 501 O O . TRP A 1 66 ? 18.734 -8.977 -19.75 1 96.62 66 TRP A O 1
ATOM 511 N N . LEU A 1 67 ? 16.5 -9.031 -19.891 1 95.31 67 LEU A N 1
ATOM 512 C CA . LEU A 1 67 ? 16.438 -7.801 -20.672 1 95.31 67 LEU A CA 1
ATOM 513 C C . LEU A 1 67 ? 16.766 -6.59 -19.812 1 95.31 67 LEU A C 1
ATOM 515 O O . LEU A 1 67 ? 17.406 -5.645 -20.266 1 95.31 67 LEU A O 1
ATOM 519 N N . ARG A 1 68 ? 16.297 -6.648 -18.562 1 95 68 ARG A N 1
ATOM 520 C CA . ARG A 1 68 ? 16.531 -5.621 -17.562 1 95 68 ARG A CA 1
ATOM 521 C C . ARG A 1 68 ? 16.406 -6.191 -16.156 1 95 68 ARG A C 1
ATOM 523 O O . ARG A 1 68 ? 15.367 -6.738 -15.789 1 95 68 ARG A O 1
ATOM 530 N N . PRO A 1 69 ? 17.469 -6.07 -15.391 1 96.88 69 PRO A N 1
ATOM 531 C CA . PRO A 1 69 ? 18.641 -5.219 -15.555 1 96.88 69 PRO A CA 1
ATOM 532 C C . PRO A 1 69 ? 19.734 -5.887 -16.375 1 96.88 69 PRO A C 1
ATOM 534 O O . PRO A 1 69 ? 20.703 -5.227 -16.781 1 96.88 69 PRO A O 1
ATOM 537 N N . GLY A 1 70 ? 19.656 -7.227 -16.594 1 96.88 70 GLY A N 1
ATOM 538 C CA . GLY A 1 70 ? 20.656 -7.953 -17.359 1 96.88 70 GLY A CA 1
ATOM 539 C C . GLY A 1 70 ? 21.578 -8.781 -16.5 1 96.88 70 GLY A C 1
ATOM 540 O O . GLY A 1 70 ? 21.672 -8.57 -15.289 1 96.88 70 GLY A O 1
ATOM 541 N N . GLN A 1 71 ? 22.281 -9.695 -17.125 1 97.38 71 GLN A N 1
ATOM 542 C CA . GLN A 1 71 ? 23.109 -10.68 -16.453 1 97.38 71 GLN A CA 1
ATOM 543 C C . GLN A 1 71 ? 24.297 -10.016 -15.766 1 97.38 71 GLN A C 1
ATOM 545 O O . GLN A 1 71 ? 24.719 -10.438 -14.695 1 97.38 71 GLN A O 1
ATOM 550 N N . GLU A 1 72 ? 24.844 -9.023 -16.391 1 97.94 72 GLU A N 1
ATOM 551 C CA . GLU A 1 72 ? 26 -8.359 -15.812 1 97.94 72 GLU A CA 1
ATOM 552 C C . GLU A 1 72 ? 25.688 -7.742 -14.453 1 97.94 72 GLU A C 1
ATOM 554 O O . GLU A 1 72 ? 26.406 -7.949 -13.484 1 97.94 72 GLU A O 1
ATOM 559 N N . VAL A 1 73 ? 24.578 -7.051 -14.398 1 98.31 73 VAL A N 1
ATOM 560 C CA . VAL A 1 73 ? 24.141 -6.434 -13.148 1 98.31 73 VAL A CA 1
ATOM 561 C C . VAL A 1 73 ? 23.844 -7.52 -12.117 1 98.31 73 VAL A C 1
ATOM 563 O O . VAL A 1 73 ? 24.188 -7.379 -10.945 1 98.31 73 VAL A O 1
ATOM 566 N N . MET A 1 74 ? 23.25 -8.578 -12.547 1 98.31 74 MET A N 1
ATOM 567 C CA . MET A 1 74 ? 22.906 -9.688 -11.656 1 98.31 74 MET A CA 1
ATOM 568 C C . MET A 1 74 ? 24.172 -10.281 -11.039 1 98.31 74 MET A C 1
ATOM 570 O O . MET A 1 74 ? 24.219 -10.508 -9.828 1 98.31 74 MET A O 1
ATOM 574 N N .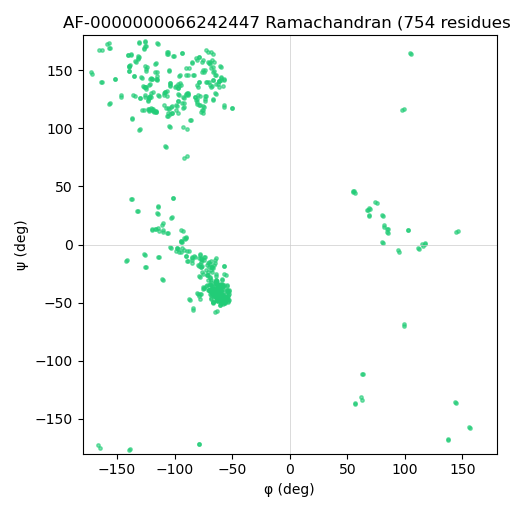 ARG A 1 75 ? 25.172 -10.516 -11.859 1 98.25 75 ARG A N 1
ATOM 575 C CA . ARG A 1 75 ? 26.422 -11.094 -11.383 1 98.25 75 ARG A CA 1
ATOM 576 C C . ARG A 1 75 ? 27.109 -10.172 -10.375 1 98.25 75 ARG A C 1
ATOM 578 O O . ARG A 1 75 ? 27.703 -10.641 -9.406 1 98.25 75 ARG A O 1
ATOM 585 N N . LYS A 1 76 ? 26.984 -8.852 -10.57 1 98.31 76 LYS A N 1
ATOM 586 C CA . LYS A 1 76 ? 27.594 -7.883 -9.664 1 98.31 76 LYS A CA 1
ATOM 587 C C . LYS A 1 76 ? 26.984 -7.969 -8.266 1 98.31 76 LYS A C 1
ATOM 589 O O . LYS A 1 76 ? 27.641 -7.645 -7.273 1 98.31 76 LYS A O 1
ATOM 594 N N . HIS A 1 77 ? 25.766 -8.445 -8.211 1 98.12 77 HIS A N 1
ATOM 595 C CA . HIS A 1 77 ? 25.062 -8.555 -6.934 1 98.12 77 HIS A CA 1
ATOM 596 C C . HIS A 1 77 ? 25.203 -9.961 -6.355 1 98.12 77 HIS A C 1
ATOM 598 O O . HIS A 1 77 ? 24.766 -10.211 -5.23 1 98.12 77 HIS A O 1
ATOM 604 N N . GLY A 1 78 ? 25.812 -10.859 -7.164 1 97.44 78 GLY A N 1
ATOM 605 C CA . GLY A 1 78 ? 25.797 -12.273 -6.824 1 97.44 78 GLY A CA 1
ATOM 606 C C . GLY A 1 78 ? 24.734 -13.062 -7.57 1 97.44 78 GLY A C 1
ATOM 607 O O . GLY A 1 78 ? 25.031 -13.797 -8.508 1 97.44 78 GLY A O 1
ATOM 608 N N . ASP A 1 79 ? 23.516 -12.852 -7.312 1 98.12 79 ASP A N 1
ATOM 609 C CA . ASP A 1 79 ? 22.375 -13.461 -8 1 98.12 79 ASP A CA 1
ATOM 610 C C . ASP A 1 79 ? 21.078 -12.742 -7.648 1 98.12 79 ASP A C 1
ATOM 612 O O . ASP A 1 79 ? 21.094 -11.641 -7.09 1 98.12 79 ASP A O 1
ATOM 616 N N . LEU A 1 80 ? 20.031 -13.289 -8.086 1 98.5 80 LEU A N 1
ATOM 617 C CA . LEU A 1 80 ? 18.719 -12.672 -7.891 1 98.5 80 LEU A CA 1
ATOM 618 C C . LEU A 1 80 ? 18.375 -12.602 -6.41 1 98.5 80 LEU A C 1
ATOM 620 O O . LEU A 1 80 ? 17.719 -11.656 -5.965 1 98.5 80 LEU A O 1
ATOM 624 N N . HIS A 1 81 ? 18.781 -13.633 -5.633 1 98.31 81 HIS A N 1
ATOM 625 C CA . HIS A 1 81 ? 18.516 -13.664 -4.195 1 98.31 81 HIS A CA 1
ATOM 626 C C . HIS A 1 81 ? 19.094 -12.438 -3.502 1 98.31 81 HIS A C 1
ATOM 628 O O . HIS A 1 81 ? 18.406 -11.75 -2.75 1 98.31 81 HIS A O 1
ATOM 634 N N . ASP A 1 82 ? 20.344 -12.117 -3.766 1 97.94 82 ASP A N 1
ATOM 635 C CA . ASP A 1 82 ? 21.016 -10.953 -3.193 1 97.94 82 ASP A CA 1
ATOM 636 C C . ASP A 1 82 ? 20.453 -9.656 -3.76 1 97.94 82 ASP A C 1
ATOM 638 O O . ASP A 1 82 ? 20.281 -8.672 -3.033 1 97.94 82 ASP A O 1
ATOM 642 N N . PHE A 1 83 ? 20.156 -9.656 -5.039 1 98.31 83 PHE A N 1
ATOM 643 C CA . PHE A 1 83 ? 19.641 -8.477 -5.727 1 98.31 83 PHE A CA 1
ATOM 644 C C . PHE A 1 83 ? 18.328 -8.008 -5.109 1 98.31 83 PHE A C 1
ATOM 646 O O . PHE A 1 83 ? 18.188 -6.828 -4.777 1 98.31 83 PHE A O 1
ATOM 653 N N . MET A 1 84 ? 17.422 -8.93 -4.879 1 98.19 84 MET A N 1
ATOM 654 C CA . MET A 1 84 ? 16.078 -8.555 -4.43 1 98.19 84 MET A CA 1
ATOM 655 C C . MET A 1 84 ? 15.906 -8.828 -2.938 1 98.19 84 MET A C 1
ATOM 657 O O . MET A 1 84 ? 14.82 -8.625 -2.387 1 98.19 84 MET A O 1
ATOM 661 N N . GLN A 1 85 ? 16.938 -9.391 -2.268 1 97.56 85 GLN A N 1
ATOM 662 C CA . GLN A 1 85 ? 16.984 -9.625 -0.828 1 97.56 85 GLN A CA 1
ATOM 663 C C . GLN A 1 85 ? 15.984 -10.703 -0.419 1 97.56 85 GLN A C 1
ATOM 665 O O . GLN A 1 85 ? 15.328 -10.594 0.618 1 97.56 85 GLN A O 1
ATOM 670 N N . TRP A 1 86 ? 15.719 -11.656 -1.254 1 97.94 86 TRP A N 1
ATOM 671 C CA . TRP A 1 86 ? 14.961 -12.859 -0.965 1 97.94 86 TRP A CA 1
ATOM 672 C C . TRP A 1 86 ? 15.883 -14.07 -0.839 1 97.94 86 TRP A C 1
ATOM 674 O O . TRP A 1 86 ? 16.266 -14.672 -1.844 1 97.94 86 TRP A O 1
ATOM 684 N N . HIS A 1 87 ? 16.172 -14.492 0.346 1 96.94 87 HIS A N 1
ATOM 685 C CA . HIS A 1 87 ? 17.141 -15.555 0.561 1 96.94 87 HIS A CA 1
ATOM 686 C C . HIS A 1 87 ? 16.469 -16.891 0.842 1 96.94 87 HIS A C 1
ATOM 688 O O . HIS A 1 87 ? 16.812 -17.594 1.796 1 96.94 87 HIS A O 1
ATOM 694 N N . ARG A 1 88 ? 15.398 -17.125 0.108 1 97.62 88 ARG A N 1
ATOM 695 C CA . ARG A 1 88 ? 14.648 -18.375 0.054 1 97.62 88 ARG A CA 1
ATOM 696 C C . ARG A 1 88 ? 14.523 -18.875 -1.38 1 97.62 88 ARG A C 1
ATOM 698 O O . ARG A 1 88 ? 15.008 -18.234 -2.314 1 97.62 88 ARG A O 1
ATOM 705 N N . PRO A 1 89 ? 13.977 -20.047 -1.575 1 98.56 89 PRO A N 1
ATOM 706 C CA . PRO A 1 89 ? 14.008 -20.672 -2.902 1 98.56 89 PRO A CA 1
ATOM 707 C C . PRO A 1 89 ? 13.312 -19.828 -3.967 1 98.56 89 PRO A C 1
ATOM 709 O O . PRO A 1 89 ? 12.273 -19.219 -3.691 1 98.56 89 PRO A O 1
ATOM 712 N N . ILE A 1 90 ? 13.914 -19.828 -5.137 1 98.62 90 ILE A N 1
ATOM 713 C CA . ILE A 1 90 ? 13.359 -19.188 -6.32 1 98.62 90 ILE A CA 1
ATOM 714 C C . ILE A 1 90 ? 13.289 -20.188 -7.469 1 98.62 90 ILE A C 1
ATOM 716 O O . ILE A 1 90 ? 14.234 -20.938 -7.715 1 98.62 90 ILE A O 1
ATOM 720 N N . LEU A 1 91 ? 12.125 -20.312 -8.086 1 98.75 91 LEU A N 1
ATOM 721 C CA . LEU A 1 91 ? 11.961 -20.922 -9.398 1 98.75 91 LEU A CA 1
ATOM 722 C C . LEU A 1 91 ? 11.922 -19.859 -10.492 1 98.75 91 LEU A C 1
ATOM 724 O O . LEU A 1 91 ? 11.258 -18.828 -10.344 1 98.75 91 LEU A O 1
ATOM 728 N N . THR A 1 92 ? 12.711 -20 -11.539 1 97.88 92 THR A N 1
ATOM 729 C CA . THR A 1 92 ? 12.633 -19.031 -12.625 1 97.88 92 THR A CA 1
ATOM 730 C C . THR A 1 92 ? 11.977 -19.656 -13.859 1 97.88 92 THR A C 1
ATOM 732 O O . THR A 1 92 ? 12.297 -20.781 -14.234 1 97.88 92 THR A O 1
ATOM 735 N N . ASP A 1 93 ? 11.039 -18.922 -14.375 1 93.94 93 ASP A N 1
ATOM 736 C CA . ASP A 1 93 ? 10.477 -19.297 -15.672 1 93.94 93 ASP A CA 1
ATOM 737 C C . ASP A 1 93 ? 11.492 -19.078 -16.797 1 93.94 93 ASP A C 1
ATOM 739 O O . ASP A 1 93 ? 12.227 -18.094 -16.797 1 93.94 93 ASP A O 1
ATOM 743 N N . SER A 1 94 ? 11.578 -19.922 -17.703 1 90.25 94 SER A N 1
ATOM 744 C CA . SER A 1 94 ? 12.625 -19.938 -18.719 1 90.25 94 SER A CA 1
ATOM 745 C C . SER A 1 94 ? 12.438 -18.812 -19.734 1 90.25 94 SER A C 1
ATOM 747 O O . SER A 1 94 ? 13.383 -18.438 -20.422 1 90.25 94 SER A O 1
ATOM 749 N N . GLY A 1 95 ? 11.258 -18.312 -19.859 1 83 95 GLY A N 1
ATOM 750 C CA . GLY A 1 95 ? 10.984 -17.266 -20.844 1 83 95 GLY A CA 1
ATOM 751 C C . GLY A 1 95 ? 10.094 -17.734 -21.984 1 83 95 GLY A C 1
ATOM 752 O O . GLY A 1 95 ? 9.641 -16.938 -22.797 1 83 95 GLY A O 1
ATOM 753 N N . GLY A 1 96 ? 9.75 -18.953 -22 1 79.81 96 GLY A N 1
ATOM 754 C CA . GLY A 1 96 ? 8.961 -19.516 -23.078 1 79.81 96 GLY A CA 1
ATOM 755 C C . GLY A 1 96 ? 7.617 -18.828 -23.25 1 79.81 96 GLY A C 1
ATOM 756 O O . GLY A 1 96 ? 7.23 -18.484 -24.375 1 79.81 96 GLY A O 1
ATOM 757 N N . PHE A 1 97 ? 6.949 -18.594 -22.219 1 79.75 97 PHE A N 1
ATOM 758 C CA . PHE A 1 97 ? 5.645 -17.938 -22.281 1 79.75 97 PHE A CA 1
ATOM 759 C C . PHE A 1 97 ? 5.777 -16.5 -22.75 1 79.75 97 PHE A C 1
ATOM 761 O O . PHE A 1 97 ? 4.918 -16 -23.484 1 79.75 97 PHE A O 1
ATOM 768 N N . GLN A 1 98 ? 6.801 -15.852 -22.312 1 79.56 98 GLN A N 1
ATOM 769 C CA . GLN A 1 98 ? 6.977 -14.453 -22.703 1 79.56 98 GLN A CA 1
ATOM 770 C C . GLN A 1 98 ? 7.281 -14.336 -24.188 1 79.56 98 GLN A C 1
ATOM 772 O O . GLN A 1 98 ? 6.785 -13.422 -24.859 1 79.56 98 GLN A O 1
ATOM 777 N N . VAL A 1 99 ? 8.078 -15.25 -24.672 1 79.19 99 VAL A N 1
ATOM 778 C CA . VAL A 1 99 ? 8.359 -15.273 -26.109 1 79.19 99 VAL A CA 1
ATOM 779 C C . VAL A 1 99 ? 7.074 -15.57 -26.891 1 79.19 99 VAL A C 1
ATOM 781 O O . VAL A 1 99 ? 6.812 -14.953 -27.922 1 79.19 99 VAL A O 1
ATOM 784 N N . PHE A 1 100 ? 6.289 -16.5 -26.359 1 78.81 100 PHE A N 1
ATOM 785 C CA . PHE A 1 100 ? 4.992 -16.828 -26.922 1 78.81 100 PHE A CA 1
ATOM 786 C C . PHE A 1 100 ? 4.09 -15.594 -26.969 1 78.81 100 PHE A C 1
ATOM 788 O O . PHE A 1 100 ? 3.436 -15.336 -27.984 1 78.81 100 PHE A O 1
ATOM 795 N N . SER A 1 101 ? 4.176 -14.789 -25.969 1 80.69 101 SER A N 1
ATOM 796 C CA . SER A 1 101 ? 3.27 -13.656 -25.812 1 80.69 101 SER A CA 1
ATOM 797 C C . SER A 1 101 ? 3.643 -12.508 -26.734 1 80.69 101 SER A C 1
ATOM 799 O O . SER A 1 101 ? 2.855 -11.586 -26.938 1 80.69 101 SER A O 1
ATOM 801 N N . LEU A 1 102 ? 4.82 -12.562 -27.359 1 80.81 102 LEU A N 1
ATOM 802 C CA . LEU A 1 102 ? 5.266 -11.516 -28.266 1 80.81 102 LEU A CA 1
ATOM 803 C C . LEU A 1 102 ? 4.555 -11.633 -29.609 1 80.81 102 LEU A C 1
ATOM 805 O O . LEU A 1 102 ? 4.57 -10.695 -30.406 1 80.81 102 LEU A O 1
ATOM 809 N N . GLY A 1 103 ? 3.979 -12.781 -29.922 1 79.06 103 GLY A N 1
ATOM 810 C CA . GLY A 1 103 ? 3.203 -12.961 -31.141 1 79.06 103 GLY A CA 1
ATOM 811 C C . GLY A 1 103 ? 4.027 -12.789 -32.406 1 79.06 103 GLY A C 1
ATOM 812 O O . GLY A 1 103 ? 5.016 -13.492 -32.594 1 79.06 103 GLY A O 1
ATOM 813 N N . LYS A 1 104 ? 3.721 -11.734 -33.094 1 76 104 LYS A N 1
ATOM 814 C CA . LYS A 1 104 ? 4.297 -11.508 -34.406 1 76 104 LYS A CA 1
ATOM 815 C C . LYS A 1 104 ? 5.727 -10.992 -34.312 1 76 104 LYS A C 1
ATOM 817 O O . LYS A 1 104 ? 6.469 -11 -35.281 1 76 104 LYS A O 1
ATOM 822 N N . LEU A 1 105 ? 6.117 -10.688 -33.219 1 81.62 105 LEU A N 1
ATOM 823 C CA . LEU A 1 105 ? 7.43 -10.078 -33.062 1 81.62 105 LEU A CA 1
ATOM 824 C C . LEU A 1 105 ? 8.5 -11.141 -32.844 1 81.62 105 LEU A C 1
ATOM 826 O O . LEU A 1 105 ? 9.672 -10.82 -32.656 1 81.62 105 LEU A O 1
ATOM 830 N N . ARG A 1 106 ? 8.023 -12.383 -32.969 1 86.19 106 ARG A N 1
ATOM 831 C CA . ARG A 1 106 ? 8.992 -13.453 -32.75 1 86.19 106 ARG A CA 1
ATOM 832 C C . ARG A 1 106 ? 9.07 -14.391 -33.938 1 86.19 106 ARG A C 1
ATOM 834 O O . ARG A 1 106 ? 8.125 -14.484 -34.719 1 86.19 106 ARG A O 1
ATOM 841 N N . LYS A 1 107 ? 10.227 -14.977 -34.062 1 92 107 LYS A N 1
ATOM 842 C CA . LYS A 1 107 ? 10.461 -16.062 -35.031 1 92 107 LYS A CA 1
ATOM 843 C C . LYS A 1 107 ? 11.055 -17.281 -34.344 1 92 107 LYS A C 1
ATOM 845 O O . LYS A 1 107 ? 12.195 -17.266 -33.875 1 92 107 LYS A O 1
ATOM 850 N N . ILE A 1 108 ? 10.266 -18.391 -34.375 1 93.69 108 ILE A N 1
ATOM 851 C CA . ILE A 1 108 ? 10.68 -19.641 -33.719 1 93.69 108 ILE A CA 1
ATOM 852 C C . ILE A 1 108 ? 11.406 -20.516 -34.75 1 93.69 108 ILE A C 1
ATOM 854 O O . ILE A 1 108 ? 10.883 -20.781 -35.812 1 93.69 108 ILE A O 1
ATOM 858 N N . THR A 1 109 ? 12.586 -20.906 -34.344 1 94.5 109 THR A N 1
ATOM 859 C CA . THR A 1 109 ? 13.367 -21.844 -35.156 1 94.5 109 THR A CA 1
ATOM 860 C C . THR A 1 109 ? 13.898 -22.984 -34.312 1 94.5 109 THR A C 1
ATOM 862 O O . THR A 1 109 ? 13.719 -23 -33.094 1 94.5 109 THR A O 1
ATOM 865 N N . GLU A 1 110 ? 14.5 -23.938 -34.938 1 96.62 110 GLU A N 1
ATOM 866 C CA . GLU A 1 110 ? 15.102 -25.078 -34.219 1 96.62 110 GLU A CA 1
ATOM 867 C C . GLU A 1 110 ? 16.156 -24.609 -33.219 1 96.62 110 GLU A C 1
ATOM 869 O O . GLU A 1 110 ? 16.297 -25.203 -32.156 1 96.62 110 GLU A O 1
ATOM 874 N N . GLU A 1 111 ? 16.875 -23.531 -33.562 1 96.56 111 GLU A N 1
ATOM 875 C CA . GLU A 1 111 ? 18 -23.062 -32.75 1 96.56 111 GLU A CA 1
ATOM 876 C C . GLU A 1 111 ? 17.516 -22.281 -31.531 1 96.56 111 GLU A C 1
ATOM 878 O O . GLU A 1 111 ? 18.219 -22.188 -30.531 1 96.56 111 GLU A O 1
ATOM 883 N N . GLY A 1 112 ? 16.422 -21.719 -31.656 1 96 112 GLY A N 1
ATOM 884 C CA . GLY A 1 112 ? 15.875 -20.844 -30.625 1 96 112 GLY A CA 1
ATOM 885 C C . GLY A 1 112 ? 14.883 -19.828 -31.156 1 96 112 GLY A C 1
ATOM 886 O O . GLY A 1 112 ? 14.211 -20.078 -32.156 1 96 112 GLY A O 1
ATOM 887 N N . VAL A 1 113 ? 14.695 -18.766 -30.453 1 95.62 113 VAL A N 1
ATOM 888 C CA . VAL A 1 113 ? 13.688 -17.781 -30.828 1 95.62 113 VAL A CA 1
ATOM 889 C C . VAL A 1 113 ? 14.336 -16.422 -31.016 1 95.62 113 VAL A C 1
ATOM 891 O O . VAL A 1 113 ? 15.039 -15.938 -30.125 1 95.62 113 VAL A O 1
ATOM 894 N N . LYS A 1 114 ? 14.102 -15.844 -32.156 1 95.12 114 LYS A N 1
ATOM 895 C CA . LYS A 1 114 ? 14.492 -14.461 -32.438 1 95.12 114 LYS A CA 1
ATOM 896 C C . LYS A 1 114 ? 13.32 -13.508 -32.219 1 95.12 114 LYS A C 1
ATOM 898 O O . LYS A 1 114 ? 12.188 -13.82 -32.594 1 95.12 114 LYS A O 1
ATOM 903 N N . PHE A 1 115 ? 13.641 -12.438 -31.547 1 93.19 115 PHE A N 1
ATOM 904 C CA . PHE A 1 115 ? 12.57 -11.461 -31.359 1 93.19 115 PHE A CA 1
ATOM 905 C C . PHE A 1 115 ? 13.141 -10.07 -31.125 1 93.19 115 PHE A C 1
ATOM 907 O O . PHE A 1 115 ? 14.352 -9.914 -30.953 1 93.19 115 PHE A O 1
ATOM 914 N N . GLN A 1 116 ? 12.242 -9.141 -31.172 1 91.75 116 GLN A N 1
ATOM 915 C CA . GLN A 1 116 ? 12.609 -7.754 -30.891 1 91.75 116 GLN A CA 1
ATOM 916 C C . GLN A 1 116 ? 12.469 -7.434 -29.406 1 91.75 116 GLN A C 1
ATOM 918 O O . GLN A 1 116 ? 11.438 -7.73 -28.797 1 91.75 116 GLN A O 1
ATOM 923 N N . ASN A 1 117 ? 13.539 -6.879 -28.875 1 90.56 117 ASN A N 1
ATOM 924 C CA . ASN A 1 117 ? 13.492 -6.402 -27.484 1 90.56 117 ASN A CA 1
ATOM 925 C C . ASN A 1 117 ? 12.367 -5.387 -27.297 1 90.56 117 ASN A C 1
ATOM 927 O O . ASN A 1 117 ? 12.391 -4.312 -27.891 1 90.56 117 ASN A O 1
ATOM 931 N N . PRO A 1 118 ? 11.508 -5.664 -26.5 1 88.5 118 PRO A N 1
ATOM 932 C CA . PRO A 1 118 ? 10.367 -4.758 -26.344 1 88.5 118 PRO A CA 1
ATOM 933 C C . PRO A 1 118 ? 10.75 -3.447 -25.656 1 88.5 118 PRO A C 1
ATOM 935 O O . PRO A 1 118 ? 10 -2.475 -25.703 1 88.5 118 PRO A O 1
ATOM 938 N N . ILE A 1 119 ? 11.859 -3.359 -25.016 1 88.06 119 ILE A N 1
ATOM 939 C CA . ILE A 1 119 ? 12.297 -2.191 -24.266 1 88.06 119 ILE A CA 1
ATOM 940 C C . ILE A 1 119 ? 13.023 -1.215 -25.188 1 88.06 119 ILE A C 1
ATOM 942 O O . ILE A 1 119 ? 12.719 -0.018 -25.188 1 88.06 119 ILE A O 1
ATOM 946 N N . ASN A 1 120 ? 13.938 -1.732 -25.984 1 89.38 120 ASN A N 1
ATOM 947 C CA . ASN A 1 120 ? 14.766 -0.813 -26.75 1 89.38 120 ASN A CA 1
ATOM 948 C C . ASN A 1 120 ? 14.727 -1.133 -28.25 1 89.38 120 ASN A C 1
ATOM 950 O O . ASN A 1 120 ? 15.359 -0.45 -29.047 1 89.38 120 ASN A O 1
ATOM 954 N N . GLY A 1 121 ? 14.109 -2.287 -28.625 1 89.56 121 GLY A N 1
ATOM 955 C CA . GLY A 1 121 ? 13.883 -2.576 -30.031 1 89.56 121 GLY A CA 1
ATOM 956 C C . GLY A 1 121 ? 14.977 -3.426 -30.641 1 89.56 121 GLY A C 1
ATOM 957 O O . GLY A 1 121 ? 14.828 -3.916 -31.766 1 89.56 121 GLY A O 1
ATOM 958 N N . GLU A 1 122 ? 15.953 -3.68 -29.969 1 92.12 122 GLU A N 1
ATOM 959 C CA . GLU A 1 122 ? 17.062 -4.469 -30.5 1 92.12 122 GLU A CA 1
ATOM 960 C C . GLU A 1 122 ? 16.625 -5.902 -30.797 1 92.12 122 GLU A C 1
ATOM 962 O O . GLU A 1 122 ? 15.805 -6.469 -30.062 1 92.12 122 GLU A O 1
ATOM 967 N N . ARG A 1 123 ? 17.266 -6.496 -31.797 1 92.69 123 ARG A N 1
ATOM 968 C CA . ARG A 1 123 ? 17 -7.898 -32.094 1 92.69 123 ARG A CA 1
ATOM 969 C C . ARG A 1 123 ? 17.797 -8.82 -31.188 1 92.69 123 ARG A C 1
ATOM 971 O O . ARG A 1 123 ? 19.031 -8.727 -31.125 1 92.69 123 ARG A O 1
ATOM 978 N N . ILE A 1 124 ? 17.109 -9.68 -30.578 1 93.19 124 ILE A N 1
ATOM 979 C CA . ILE A 1 124 ? 17.797 -10.555 -29.641 1 93.19 124 ILE A CA 1
ATOM 980 C C . ILE A 1 124 ? 17.391 -12.008 -29.891 1 93.19 124 ILE A C 1
ATOM 982 O O . ILE A 1 124 ? 16.438 -12.266 -30.641 1 93.19 124 ILE A O 1
ATOM 986 N N . PHE A 1 125 ? 18.219 -12.938 -29.422 1 95 125 PHE A N 1
ATOM 987 C CA . PHE A 1 125 ? 18.062 -14.367 -29.656 1 95 125 PHE A CA 1
ATOM 988 C C . PHE A 1 125 ? 18.156 -15.141 -28.359 1 95 125 PHE A C 1
ATOM 990 O O . PHE A 1 125 ? 19.125 -14.984 -27.594 1 95 125 PHE A O 1
ATOM 997 N N . LEU A 1 126 ? 17.156 -15.922 -28.125 1 96 126 LEU A N 1
ATOM 998 C CA . LEU A 1 126 ? 17.109 -16.766 -26.938 1 96 126 LEU A CA 1
ATOM 999 C C . LEU A 1 126 ? 17.125 -18.25 -27.328 1 96 126 LEU A C 1
ATOM 1001 O O . LEU A 1 126 ? 16.188 -18.734 -27.969 1 96 126 LEU A O 1
ATOM 1005 N N . SER A 1 127 ? 18.156 -18.922 -26.969 1 97.06 127 SER A N 1
ATOM 1006 C CA . SER A 1 127 ? 18.281 -20.359 -27.188 1 97.06 127 SER A CA 1
ATOM 1007 C C . SER A 1 127 ? 18.109 -21.125 -25.875 1 97.06 127 SER A C 1
ATOM 1009 O O . SER A 1 127 ? 18.141 -20.531 -24.797 1 97.06 127 SER A O 1
ATOM 1011 N N . PRO A 1 128 ? 17.875 -22.422 -26 1 98.12 128 PRO A N 1
ATOM 1012 C CA . PRO A 1 128 ? 17.844 -23.219 -24.781 1 98.12 128 PRO A CA 1
ATOM 1013 C C . PRO A 1 128 ? 19.094 -23.047 -23.922 1 98.12 128 PRO A C 1
ATOM 1015 O O . PRO A 1 128 ? 19.016 -22.938 -22.703 1 98.12 128 PRO A O 1
ATOM 1018 N N . GLU A 1 129 ? 20.266 -23 -24.578 1 98.5 129 GLU A N 1
ATOM 1019 C CA . GLU A 1 129 ? 21.516 -22.844 -23.859 1 98.5 129 GLU A CA 1
ATOM 1020 C C . GLU A 1 129 ? 21.578 -21.484 -23.141 1 98.5 129 GLU A C 1
ATOM 1022 O O . GLU A 1 129 ? 21.969 -21.422 -21.969 1 98.5 129 GLU A O 1
ATOM 1027 N N . LYS A 1 130 ? 21.188 -20.453 -23.875 1 97.88 130 LYS A N 1
ATOM 1028 C CA . LYS A 1 130 ? 21.203 -19.125 -23.281 1 97.88 130 LYS A CA 1
ATOM 1029 C C . LYS A 1 130 ? 20.266 -19.031 -22.078 1 97.88 130 LYS A C 1
ATOM 1031 O O . LYS A 1 130 ? 20.578 -18.406 -21.078 1 97.88 130 LYS A O 1
ATOM 1036 N N . SER A 1 131 ? 19.078 -19.578 -22.234 1 98.25 131 SER A N 1
ATOM 1037 C CA . SER A 1 131 ? 18.141 -19.625 -21.125 1 98.25 131 SER A CA 1
ATOM 1038 C C . SER A 1 131 ? 18.75 -20.25 -19.875 1 98.25 131 SER A C 1
ATOM 1040 O O . SER A 1 131 ? 18.562 -19.766 -18.766 1 98.25 131 SER A O 1
ATOM 1042 N N . MET A 1 132 ? 19.531 -21.406 -20.062 1 98.56 132 MET A N 1
ATOM 1043 C CA . MET A 1 132 ? 20.219 -22.078 -18.953 1 98.56 132 MET A CA 1
ATOM 1044 C C . MET A 1 132 ? 21.266 -21.172 -18.328 1 98.56 132 MET A C 1
ATOM 1046 O O . MET A 1 132 ? 21.391 -21.125 -17.094 1 98.56 132 MET A O 1
ATOM 1050 N N . GLU A 1 133 ? 21.922 -20.406 -19.156 1 98.62 133 GLU A N 1
ATOM 1051 C CA . GLU A 1 133 ? 22.969 -19.516 -18.672 1 98.62 133 GLU A CA 1
ATOM 1052 C C . GLU A 1 133 ? 22.375 -18.391 -17.812 1 98.62 133 GLU A C 1
ATOM 1054 O O . GLU A 1 133 ? 22.922 -18.047 -16.766 1 98.62 133 GLU A O 1
ATOM 1059 N N . ILE A 1 134 ? 21.328 -17.797 -18.312 1 98.31 134 ILE A N 1
ATOM 1060 C CA . ILE A 1 134 ? 20.688 -16.703 -17.578 1 98.31 134 ILE A CA 1
ATOM 1061 C C . ILE A 1 134 ? 20.203 -17.203 -16.219 1 98.31 134 ILE A C 1
ATOM 1063 O O . ILE A 1 134 ? 20.438 -16.547 -15.195 1 98.31 134 ILE A O 1
ATOM 1067 N N . GLN A 1 135 ? 19.531 -18.312 -16.234 1 98.69 135 GLN A N 1
ATOM 1068 C CA . GLN A 1 135 ? 18.984 -18.844 -14.992 1 98.69 135 GLN A CA 1
ATOM 1069 C C . GLN A 1 135 ? 20.109 -19.234 -14.023 1 98.69 135 GLN A C 1
ATOM 1071 O O . GLN A 1 135 ? 19.922 -19.156 -12.805 1 98.69 135 GLN A O 1
ATOM 1076 N N . TYR A 1 136 ? 21.25 -19.688 -14.57 1 98.62 136 TYR A N 1
ATOM 1077 C CA . TYR A 1 136 ? 22.422 -19.938 -13.742 1 98.62 136 TYR A CA 1
ATOM 1078 C C . TYR A 1 136 ? 22.875 -18.672 -13.039 1 98.62 136 TYR A C 1
ATOM 1080 O O . TYR A 1 136 ? 23.109 -18.672 -11.828 1 98.62 136 TYR A O 1
ATOM 1088 N N . ASP A 1 137 ? 22.938 -17.578 -13.773 1 98.44 137 ASP A N 1
ATOM 1089 C CA . ASP A 1 137 ? 23.375 -16.312 -13.227 1 98.44 137 ASP A CA 1
ATOM 1090 C C . ASP A 1 137 ? 22.359 -15.758 -12.227 1 98.44 137 ASP A C 1
ATOM 1092 O O . ASP A 1 137 ? 22.734 -15.055 -11.281 1 98.44 137 ASP A O 1
ATOM 1096 N N . LEU A 1 138 ? 21.094 -16.031 -12.398 1 98.38 138 LEU A N 1
ATOM 1097 C CA . LEU A 1 138 ? 20.047 -15.602 -11.492 1 98.38 138 LEU A CA 1
ATOM 1098 C C . LEU A 1 138 ? 20.109 -16.375 -10.18 1 98.38 138 LEU A C 1
ATOM 1100 O O . LEU A 1 138 ? 19.531 -15.953 -9.172 1 98.38 138 LEU A O 1
ATOM 1104 N N . GLY A 1 139 ? 20.781 -17.484 -10.164 1 97.88 139 GLY A N 1
ATOM 1105 C CA . GLY A 1 139 ? 20.859 -18.312 -8.977 1 97.88 139 GLY A CA 1
ATOM 1106 C C . GLY A 1 139 ? 19.578 -19.078 -8.688 1 97.88 139 GLY A C 1
ATOM 1107 O O . GLY A 1 139 ? 19.219 -19.281 -7.527 1 97.88 139 GLY A O 1
ATOM 1108 N N . SER A 1 140 ? 18.906 -19.531 -9.695 1 98.12 140 SER A N 1
ATOM 1109 C CA . SER A 1 140 ? 17.641 -20.219 -9.562 1 98.12 140 SER A CA 1
ATOM 1110 C C . SER A 1 140 ? 17.797 -21.547 -8.82 1 98.12 140 SER A C 1
ATOM 1112 O O . SER A 1 140 ? 18.672 -22.344 -9.156 1 98.12 140 SER A O 1
ATOM 1114 N N . ASP A 1 141 ? 17 -21.766 -7.863 1 98.69 141 ASP A N 1
ATOM 1115 C CA . ASP A 1 141 ? 17 -23.062 -7.176 1 98.69 141 ASP A CA 1
ATOM 1116 C C . ASP A 1 141 ? 16.328 -24.125 -8.023 1 98.69 141 ASP A C 1
ATOM 1118 O O . ASP A 1 141 ? 16.719 -25.297 -7.98 1 98.69 141 ASP A O 1
ATOM 1122 N N . ILE A 1 142 ? 15.281 -23.703 -8.688 1 98.81 142 ILE A N 1
ATOM 1123 C CA . ILE A 1 142 ? 14.633 -24.547 -9.688 1 98.81 142 ILE A CA 1
ATOM 1124 C C . ILE A 1 142 ? 14.68 -23.859 -11.047 1 98.81 142 ILE A C 1
ATOM 1126 O O . ILE A 1 142 ? 14.094 -22.797 -11.234 1 98.81 142 ILE A O 1
ATOM 1130 N N . VAL A 1 143 ? 15.375 -24.516 -11.953 1 98.69 143 VAL A N 1
ATOM 1131 C CA . VAL A 1 143 ? 15.516 -24.031 -13.32 1 98.69 143 VAL A CA 1
ATOM 1132 C C . VAL A 1 143 ? 14.484 -24.719 -14.219 1 98.69 143 VAL A C 1
ATOM 1134 O O . VAL A 1 143 ? 14.219 -25.906 -14.07 1 98.69 143 VAL A O 1
ATOM 1137 N N . MET A 1 144 ? 13.883 -23.984 -15.094 1 98.62 144 MET A N 1
ATOM 1138 C CA . MET A 1 144 ? 12.945 -24.531 -16.062 1 98.62 144 MET A CA 1
ATOM 1139 C C . MET A 1 144 ? 13.594 -24.625 -17.453 1 98.62 144 MET A C 1
ATOM 1141 O O . MET A 1 144 ? 14.289 -23.719 -17.875 1 98.62 144 MET A O 1
ATOM 1145 N N . ILE A 1 145 ? 13.344 -25.672 -18.109 1 98.5 145 ILE A N 1
ATOM 1146 C CA . ILE A 1 145 ? 13.875 -25.812 -19.469 1 98.5 145 ILE A CA 1
ATOM 1147 C C . ILE A 1 145 ? 13.156 -24.828 -20.391 1 98.5 145 ILE A C 1
ATOM 1149 O O . ILE A 1 145 ? 12.062 -24.359 -20.094 1 98.5 145 ILE A O 1
ATOM 1153 N N . PHE A 1 146 ? 13.844 -24.5 -21.5 1 97.44 146 PHE A N 1
ATOM 1154 C CA . PHE A 1 146 ? 13.234 -23.672 -22.531 1 97.44 146 PHE A CA 1
ATOM 1155 C C . PHE A 1 146 ? 12.305 -24.516 -23.406 1 97.44 146 PHE A C 1
ATOM 1157 O O . PHE A 1 146 ? 12.656 -25.625 -23.812 1 97.44 146 PHE A O 1
ATOM 1164 N N . ASP A 1 147 ? 11.07 -24.062 -23.578 1 96.38 147 ASP A N 1
ATOM 1165 C CA . ASP A 1 147 ? 10.086 -24.781 -24.375 1 96.38 147 ASP A CA 1
ATOM 1166 C C . ASP A 1 147 ? 9.281 -23.812 -25.25 1 96.38 147 ASP A C 1
ATOM 1168 O O . ASP A 1 147 ? 9.359 -22.594 -25.062 1 96.38 147 ASP A O 1
ATOM 1172 N N . GLU A 1 148 ? 8.633 -24.344 -26.203 1 93.62 148 GLU A N 1
ATOM 1173 C CA . GLU A 1 148 ? 7.605 -23.578 -26.922 1 93.62 148 GLU A CA 1
ATOM 1174 C C . GLU A 1 148 ? 6.227 -23.812 -26.312 1 93.62 148 GLU A C 1
ATOM 1176 O O . GLU A 1 148 ? 5.766 -24.953 -26.219 1 93.62 148 GLU A O 1
ATOM 1181 N N . CYS A 1 149 ? 5.641 -22.734 -25.906 1 89.94 149 CYS A N 1
ATOM 1182 C CA . CYS A 1 149 ? 4.266 -22.812 -25.422 1 89.94 149 CYS A CA 1
ATOM 1183 C C . CYS A 1 149 ? 3.289 -22.953 -26.578 1 89.94 149 CYS A C 1
ATOM 1185 O O . CYS A 1 149 ? 3.125 -22.016 -27.375 1 89.94 149 CYS A O 1
ATOM 1187 N N . THR A 1 150 ? 2.598 -24.078 -26.625 1 90.38 150 THR A N 1
ATOM 1188 C CA . THR A 1 150 ? 1.659 -24.328 -27.703 1 90.38 150 THR A CA 1
ATOM 1189 C C . THR A 1 150 ? 0.398 -23.484 -27.547 1 90.38 150 THR A C 1
ATOM 1191 O O . THR A 1 150 ? -0.25 -23.531 -26.484 1 90.38 150 THR A O 1
ATOM 1194 N N . PRO A 1 151 ? 0.02 -22.734 -28.5 1 90.44 151 PRO A N 1
ATOM 1195 C CA . PRO A 1 151 ? -1.202 -21.938 -28.391 1 90.44 151 PRO A CA 1
ATOM 1196 C C . PRO A 1 151 ? -2.467 -22.781 -28.375 1 90.44 151 PRO A C 1
ATOM 1198 O O . PRO A 1 151 ? -2.41 -23.984 -28.656 1 90.44 151 PRO A O 1
ATOM 1201 N N . TYR A 1 152 ? -3.506 -22.188 -28 1 92.62 152 TYR A N 1
ATOM 1202 C CA . TYR A 1 152 ? -4.84 -22.75 -28.156 1 92.62 152 TYR A CA 1
ATOM 1203 C C . TYR A 1 152 ? -5.766 -21.781 -28.875 1 92.62 152 TYR A C 1
ATOM 1205 O O . TYR A 1 152 ? -5.824 -20.594 -28.547 1 92.62 152 TYR A O 1
ATOM 1213 N N . PRO A 1 153 ? -6.551 -22.25 -29.828 1 93.12 153 PRO A N 1
ATOM 1214 C CA . PRO A 1 153 ? -6.508 -23.609 -30.344 1 93.12 153 PRO A CA 1
ATOM 1215 C C . PRO A 1 153 ? -5.312 -23.844 -31.266 1 93.12 153 PRO A C 1
ATOM 1217 O O . PRO A 1 153 ? -4.652 -22.891 -31.688 1 93.12 153 PRO A O 1
ATOM 1220 N N . ALA A 1 154 ? -4.98 -25.094 -31.406 1 94.75 154 ALA A N 1
ATOM 1221 C CA . ALA A 1 154 ? -3.949 -25.516 -32.344 1 94.75 154 ALA A CA 1
ATOM 1222 C C . ALA A 1 154 ? -4.332 -26.812 -33.062 1 94.75 154 ALA A C 1
ATOM 1224 O O . ALA A 1 154 ? -5.059 -27.625 -32.5 1 94.75 154 ALA A O 1
ATOM 1225 N N . THR A 1 155 ? -3.859 -26.953 -34.312 1 97.06 155 THR A N 1
ATOM 1226 C CA . THR A 1 155 ? -4.016 -28.234 -35 1 97.06 155 THR A CA 1
ATOM 1227 C C . THR A 1 155 ? -3.102 -29.281 -34.375 1 97.06 155 THR A C 1
ATOM 1229 O O . THR A 1 155 ? -2.1 -28.953 -33.75 1 97.06 155 THR A O 1
ATOM 1232 N N . PHE A 1 156 ? -3.533 -30.516 -34.594 1 97.69 156 PHE A N 1
ATOM 1233 C CA . PHE A 1 156 ? -2.701 -31.609 -34.125 1 97.69 156 PHE A CA 1
ATOM 1234 C C . PHE A 1 156 ? -1.291 -31.516 -34.688 1 97.69 156 PHE A C 1
ATOM 1236 O O . PHE A 1 156 ? -0.31 -31.703 -33.969 1 97.69 156 PHE A O 1
ATOM 1243 N N . ASP A 1 157 ? -1.188 -31.188 -36 1 98 157 ASP A N 1
ATOM 1244 C CA . ASP A 1 157 ? 0.107 -31.125 -36.656 1 98 157 ASP A CA 1
ATOM 1245 C C . ASP A 1 157 ? 0.987 -30.031 -36.062 1 98 157 ASP A C 1
ATOM 1247 O O . ASP A 1 157 ? 2.184 -30.25 -35.844 1 98 157 ASP A O 1
ATOM 1251 N N . TYR A 1 158 ? 0.44 -28.953 -35.844 1 96.81 158 TYR A N 1
ATOM 1252 C CA . TYR A 1 158 ? 1.214 -27.875 -35.25 1 96.81 158 TYR A CA 1
ATOM 1253 C C . TYR A 1 158 ? 1.662 -28.25 -33.844 1 96.81 158 TYR A C 1
ATOM 1255 O O . TYR A 1 158 ? 2.822 -28.047 -33.469 1 96.81 158 TYR A O 1
ATOM 1263 N N . ALA A 1 159 ? 0.733 -28.734 -33.094 1 97.62 159 ALA A N 1
ATOM 1264 C CA . ALA A 1 159 ? 1.036 -29.141 -31.719 1 97.62 159 ALA A CA 1
ATOM 1265 C C . ALA A 1 159 ? 2.137 -30.188 -31.688 1 97.62 159 ALA A C 1
ATOM 1267 O O . ALA A 1 159 ? 2.998 -30.172 -30.797 1 97.62 159 ALA A O 1
ATOM 1268 N N . LYS A 1 160 ? 2.006 -31.125 -32.594 1 98.31 160 LYS A N 1
ATOM 1269 C CA . LYS A 1 160 ? 3.018 -32.188 -32.688 1 98.31 160 LYS A CA 1
ATOM 1270 C C . LYS A 1 160 ? 4.391 -31.578 -33 1 98.31 160 LYS A C 1
ATOM 1272 O O . LYS A 1 160 ? 5.379 -31.938 -32.344 1 98.31 160 LYS A O 1
ATOM 1277 N N . LYS A 1 161 ? 4.469 -30.734 -33.938 1 97.88 161 LYS A N 1
ATOM 1278 C CA . LYS A 1 161 ? 5.73 -30.094 -34.312 1 97.88 161 LYS A CA 1
ATOM 1279 C C . LYS A 1 161 ? 6.301 -29.297 -33.156 1 97.88 161 LYS A C 1
ATOM 1281 O O . LYS A 1 161 ? 7.496 -29.359 -32.875 1 97.88 161 LYS A O 1
ATOM 1286 N N . SER A 1 162 ? 5.465 -28.531 -32.562 1 96.38 162 SER A N 1
ATOM 1287 C CA . SER A 1 162 ? 5.852 -27.719 -31.406 1 96.38 162 SER A CA 1
ATOM 1288 C C . SER A 1 162 ? 6.371 -28.578 -30.266 1 96.38 162 SER A C 1
ATOM 1290 O O . SER A 1 162 ? 7.414 -28.281 -29.688 1 96.38 162 SER A O 1
ATOM 1292 N N . MET A 1 163 ? 5.656 -29.594 -29.969 1 98 163 MET A N 1
ATOM 1293 C CA . MET A 1 163 ? 6.023 -30.516 -28.891 1 98 163 MET A CA 1
ATOM 1294 C C . MET A 1 163 ? 7.352 -31.203 -29.188 1 98 163 MET A C 1
ATOM 1296 O O . MET A 1 163 ? 8.211 -31.297 -28.312 1 98 163 MET A O 1
ATOM 1300 N N . GLU A 1 164 ? 7.547 -31.688 -30.391 1 98.5 164 GLU A N 1
ATOM 1301 C CA . GLU A 1 164 ? 8.781 -32.375 -30.766 1 98.5 164 GLU A CA 1
ATOM 1302 C C . GLU A 1 164 ? 9.977 -31.422 -30.672 1 98.5 164 GLU A C 1
ATOM 1304 O O . GLU A 1 164 ? 11.062 -31.812 -30.234 1 98.5 164 GLU A O 1
ATOM 1309 N N . MET A 1 165 ? 9.781 -30.203 -31.125 1 97.88 165 MET A N 1
ATOM 1310 C CA . MET A 1 165 ? 10.836 -29.203 -31 1 97.88 165 MET A CA 1
ATOM 1311 C C . MET A 1 165 ? 11.156 -28.953 -29.531 1 97.88 165 MET A C 1
ATOM 1313 O O . MET A 1 165 ? 12.32 -28.875 -29.141 1 97.88 165 MET A O 1
ATOM 1317 N N . SER A 1 166 ? 10.125 -28.844 -28.703 1 97.81 166 SER A N 1
ATOM 1318 C CA . SER A 1 166 ? 10.32 -28.641 -27.266 1 97.81 166 SER A CA 1
ATOM 1319 C C . SER A 1 166 ? 11.109 -29.781 -26.641 1 97.81 166 SER A C 1
ATOM 1321 O O . SER A 1 166 ? 11.898 -29.578 -25.719 1 97.81 166 SER A O 1
ATOM 1323 N N . LEU A 1 167 ? 10.891 -31 -27.141 1 98.5 167 LEU A N 1
ATOM 1324 C CA . LEU A 1 167 ? 11.641 -32.156 -26.641 1 98.5 167 LEU A CA 1
ATOM 1325 C C . LEU A 1 167 ? 13.117 -32.031 -27 1 98.5 167 LEU A C 1
ATOM 1327 O O . LEU A 1 167 ? 13.984 -32.344 -26.188 1 98.5 167 LEU A O 1
ATOM 1331 N N . ARG A 1 168 ? 13.367 -31.609 -28.219 1 98.69 168 ARG A N 1
ATOM 1332 C CA . ARG A 1 168 ? 14.758 -31.406 -28.609 1 98.69 168 ARG A CA 1
ATOM 1333 C C . ARG A 1 168 ? 15.398 -30.281 -27.812 1 98.69 168 ARG A C 1
ATOM 1335 O O . ARG A 1 168 ? 16.562 -30.375 -27.422 1 98.69 168 ARG A O 1
ATOM 1342 N N . TRP A 1 169 ? 14.672 -29.234 -27.594 1 98.5 169 TRP A N 1
ATOM 1343 C CA . TRP A 1 169 ? 15.148 -28.141 -26.766 1 98.5 169 TRP A CA 1
ATOM 1344 C C . TRP A 1 169 ? 15.375 -28.594 -25.328 1 98.5 169 TRP A C 1
ATOM 1346 O O . TRP A 1 169 ? 16.281 -28.094 -24.641 1 98.5 169 TRP A O 1
ATOM 1356 N N . ALA A 1 170 ? 14.562 -29.516 -24.859 1 98.69 170 ALA A N 1
ATOM 1357 C CA . ALA A 1 170 ? 14.727 -30.062 -23.516 1 98.69 170 ALA A CA 1
ATOM 1358 C C . ALA A 1 170 ? 16.078 -30.766 -23.359 1 98.69 170 ALA A C 1
ATOM 1360 O O . ALA A 1 170 ? 16.75 -30.594 -22.344 1 98.69 170 ALA A O 1
ATOM 1361 N N . LYS A 1 171 ? 16.391 -31.578 -24.328 1 98.75 171 LYS A N 1
ATOM 1362 C CA . LYS A 1 171 ? 17.672 -32.281 -24.297 1 98.75 171 LYS A CA 1
ATOM 1363 C C . LYS A 1 171 ? 18.828 -31.266 -24.328 1 98.75 171 LYS A C 1
ATOM 1365 O O . LYS A 1 171 ? 19.812 -31.422 -23.594 1 98.75 171 LYS A O 1
ATOM 1370 N N . ARG A 1 172 ? 18.688 -30.25 -25.156 1 98.75 172 ARG A N 1
ATOM 1371 C CA . ARG A 1 172 ? 19.703 -29.188 -25.234 1 98.75 172 ARG A CA 1
ATOM 1372 C C . ARG A 1 172 ? 19.812 -28.453 -23.906 1 98.75 172 ARG A C 1
ATOM 1374 O O . ARG A 1 172 ? 20.922 -28.109 -23.484 1 98.75 172 ARG A O 1
ATOM 1381 N N . SER A 1 173 ? 18.719 -28.156 -23.281 1 98.69 173 SER A N 1
ATOM 1382 C CA . SER 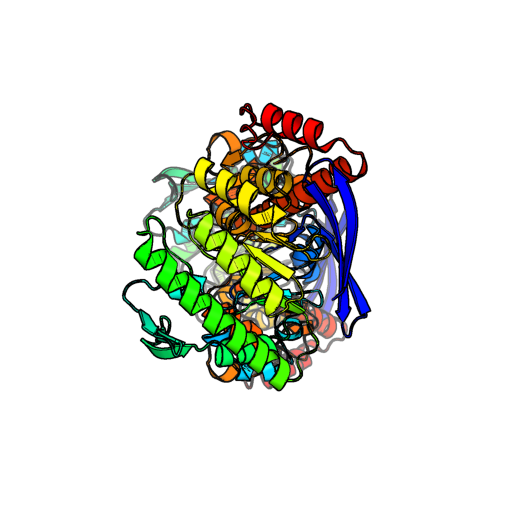A 1 173 ? 18.719 -27.516 -21.969 1 98.69 173 SER A CA 1
ATOM 1383 C C . SER A 1 173 ? 19.406 -28.391 -20.922 1 98.69 173 SER A C 1
ATOM 1385 O O . SER A 1 173 ? 20.234 -27.906 -20.141 1 98.69 173 SER A O 1
ATOM 1387 N N . ARG A 1 174 ? 19.094 -29.688 -20.906 1 98.69 174 ARG A N 1
ATOM 1388 C CA . ARG A 1 174 ? 19.719 -30.625 -19.984 1 98.69 174 ARG A CA 1
ATOM 1389 C C . ARG A 1 174 ? 21.234 -30.641 -20.172 1 98.69 174 ARG A C 1
ATOM 1391 O O . ARG A 1 174 ? 21.984 -30.547 -19.203 1 98.69 174 ARG A O 1
ATOM 1398 N N . ASP A 1 175 ? 21.609 -30.766 -21.391 1 98.81 175 ASP A N 1
ATOM 1399 C CA . ASP A 1 175 ? 23.047 -30.828 -21.703 1 98.81 175 ASP A CA 1
ATOM 1400 C C . ASP A 1 175 ? 23.766 -29.578 -21.219 1 98.81 175 ASP A C 1
ATOM 1402 O O . ASP A 1 175 ? 24.812 -29.672 -20.594 1 98.81 175 ASP A O 1
ATOM 1406 N N . ARG A 1 176 ? 23.25 -28.422 -21.516 1 98.69 176 ARG A N 1
ATOM 1407 C CA . ARG A 1 176 ? 23.891 -27.172 -21.125 1 98.69 176 ARG A CA 1
ATOM 1408 C C . ARG A 1 176 ? 23.891 -27.016 -19.609 1 98.69 176 ARG A C 1
ATOM 1410 O O . ARG A 1 176 ? 24.875 -26.516 -19.047 1 98.69 176 ARG A O 1
ATOM 1417 N N . PHE A 1 177 ? 22.812 -27.344 -19 1 98.69 177 PHE A N 1
ATOM 1418 C CA . PHE A 1 177 ? 22.703 -27.328 -17.547 1 98.69 177 PHE A CA 1
ATOM 1419 C C . PHE A 1 177 ? 23.828 -28.141 -16.906 1 98.69 177 PHE A C 1
ATOM 1421 O O . PHE A 1 177 ? 24.469 -27.672 -15.969 1 98.69 177 PHE A O 1
ATOM 1428 N N . ASP A 1 178 ? 24.047 -29.312 -17.406 1 98.62 178 ASP A N 1
ATOM 1429 C CA . ASP A 1 178 ? 25.109 -30.203 -16.906 1 98.62 178 ASP A CA 1
ATOM 1430 C C . ASP A 1 178 ? 26.484 -29.641 -17.203 1 98.62 178 ASP A C 1
ATOM 1432 O O . ASP A 1 178 ? 27.391 -29.703 -16.375 1 98.62 178 ASP A O 1
ATOM 1436 N N . GLU A 1 179 ? 26.609 -29.109 -18.375 1 98.75 179 GLU A N 1
ATOM 1437 C CA . GLU A 1 179 ? 27.891 -28.516 -18.781 1 98.75 179 GLU A CA 1
ATOM 1438 C C . GLU A 1 179 ? 28.281 -27.375 -17.859 1 98.75 179 GLU A C 1
ATOM 1440 O O . GLU A 1 179 ? 29.469 -27.156 -17.609 1 98.75 179 GLU A O 1
ATOM 1445 N N . LEU A 1 180 ? 27.328 -26.625 -17.422 1 98.44 180 LEU A N 1
ATOM 1446 C CA . LEU A 1 180 ? 27.562 -25.484 -16.531 1 98.44 180 LEU A CA 1
ATOM 1447 C C . LEU A 1 180 ? 27.906 -25.969 -15.125 1 98.44 180 LEU A C 1
ATOM 1449 O O . LEU A 1 180 ? 28.344 -25.172 -14.289 1 98.44 180 LEU A O 1
ATOM 1453 N N . GLY A 1 181 ? 27.734 -27.203 -14.875 1 98.38 181 GLY A N 1
ATOM 1454 C CA . GLY A 1 181 ? 27.969 -27.734 -13.539 1 98.38 181 GLY A CA 1
ATOM 1455 C C . GLY A 1 181 ? 26.938 -27.25 -12.523 1 98.38 181 GLY A C 1
ATOM 1456 O O . GLY A 1 181 ? 27.234 -27.125 -11.336 1 98.38 181 GLY A O 1
ATOM 1457 N N . ASN A 1 182 ? 25.75 -26.891 -13.023 1 97.69 182 ASN A N 1
ATOM 1458 C CA . ASN A 1 182 ? 24.688 -26.438 -12.133 1 97.69 182 ASN A CA 1
ATOM 1459 C C . ASN A 1 182 ? 24.188 -27.547 -11.219 1 97.69 182 ASN A C 1
ATOM 1461 O O . ASN A 1 182 ? 23.734 -28.594 -11.695 1 97.69 182 ASN A O 1
ATOM 1465 N N . LYS A 1 183 ? 24.234 -27.297 -9.945 1 96.25 183 LYS A N 1
ATOM 1466 C CA . LYS A 1 183 ? 23.906 -28.344 -8.977 1 96.25 183 LYS A CA 1
ATOM 1467 C C . LYS A 1 183 ? 22.453 -28.219 -8.5 1 96.25 183 LYS A C 1
ATOM 1469 O O . LYS A 1 183 ? 21.984 -29.031 -7.711 1 96.25 183 LYS A O 1
ATOM 1474 N N . ASN A 1 184 ? 21.766 -27.203 -8.969 1 97.69 184 ASN A N 1
ATOM 1475 C CA . ASN A 1 184 ? 20.391 -26.984 -8.57 1 97.69 184 ASN A CA 1
ATOM 1476 C C . ASN A 1 184 ? 19.438 -27.906 -9.328 1 97.69 184 ASN A C 1
ATOM 1478 O O . ASN A 1 184 ? 19.859 -28.844 -9.984 1 97.69 184 ASN A O 1
ATOM 1482 N N . ALA A 1 185 ? 18.141 -27.656 -9.156 1 98.62 185 ALA A N 1
ATOM 1483 C CA . ALA A 1 185 ? 17.156 -28.547 -9.773 1 98.62 185 ALA A CA 1
ATOM 1484 C C . ALA A 1 185 ? 16.797 -28.062 -11.18 1 98.62 185 ALA A C 1
ATOM 1486 O O . ALA A 1 185 ? 16.75 -26.859 -11.438 1 98.62 185 ALA A O 1
ATOM 1487 N N . LEU A 1 186 ? 16.531 -28.969 -12.055 1 98.81 186 LEU A N 1
ATOM 1488 C CA . LEU A 1 186 ? 16.062 -28.703 -13.414 1 98.81 186 LEU A CA 1
ATOM 1489 C C . LEU A 1 186 ? 14.742 -29.406 -13.68 1 98.81 186 LEU A C 1
ATOM 1491 O O . LEU A 1 186 ? 14.625 -30.625 -13.5 1 98.81 186 LEU A O 1
ATOM 1495 N N . PHE A 1 187 ? 13.742 -28.609 -14.086 1 98.88 187 PHE A N 1
ATOM 1496 C CA . PHE A 1 187 ? 12.422 -29.156 -14.344 1 98.88 187 PHE A CA 1
ATOM 1497 C C . PHE A 1 187 ? 12.164 -29.281 -15.844 1 98.88 187 PHE A C 1
ATOM 1499 O O . PHE A 1 187 ? 12.539 -28.391 -16.609 1 98.88 187 PHE A O 1
ATOM 1506 N N . GLY A 1 188 ? 11.586 -30.406 -16.266 1 98.69 188 GLY A N 1
ATOM 1507 C CA . GLY A 1 188 ? 11.062 -30.547 -17.609 1 98.69 188 GLY A CA 1
ATOM 1508 C C . GLY A 1 188 ? 9.648 -30.016 -17.766 1 98.69 188 GLY A C 1
ATOM 1509 O O . GLY A 1 188 ? 8.914 -29.906 -16.781 1 98.69 188 GLY A O 1
ATOM 1510 N N . ILE A 1 189 ? 9.25 -29.672 -18.953 1 98.44 189 ILE A N 1
ATOM 1511 C CA . ILE A 1 189 ? 7.914 -29.141 -19.203 1 98.44 189 ILE A CA 1
ATOM 1512 C C . ILE A 1 189 ? 7.191 -30.016 -20.234 1 98.44 189 ILE A C 1
ATOM 1514 O O . ILE A 1 189 ? 7.578 -30.062 -21.406 1 98.44 189 ILE A O 1
ATOM 1518 N N . VAL A 1 190 ? 6.148 -30.625 -19.828 1 98.56 190 VAL A N 1
ATOM 1519 C CA . VAL A 1 190 ? 5.332 -31.453 -20.703 1 98.56 190 VAL A CA 1
ATOM 1520 C C . VAL A 1 190 ? 4.43 -30.578 -21.562 1 98.56 190 VAL A C 1
ATOM 1522 O O . VAL A 1 190 ? 3.625 -29.797 -21.047 1 98.56 190 VAL A O 1
ATOM 1525 N N . GLN A 1 191 ? 4.586 -30.688 -22.828 1 97.62 191 GLN A N 1
ATOM 1526 C CA . GLN A 1 191 ? 3.742 -30 -23.797 1 97.62 191 GLN A CA 1
ATOM 1527 C C . GLN A 1 191 ? 2.93 -30.984 -24.625 1 97.62 191 GLN A C 1
ATOM 1529 O O . GLN A 1 191 ? 3.059 -32.188 -24.453 1 97.62 191 GLN A O 1
ATOM 1534 N N . GLY A 1 192 ? 2.045 -30.422 -25.438 1 97.25 192 GLY A N 1
ATOM 1535 C CA . GLY A 1 192 ? 1.242 -31.297 -26.281 1 97.25 192 GLY A CA 1
ATOM 1536 C C . GLY A 1 192 ? -0.174 -30.781 -26.484 1 97.25 192 GLY A C 1
ATOM 1537 O O . GLY A 1 192 ? -1.025 -31.5 -27.016 1 97.25 192 GLY A O 1
ATOM 1538 N N . GLY A 1 193 ? -0.401 -29.5 -26.062 1 95.69 193 GLY A N 1
ATOM 1539 C CA . GLY A 1 193 ? -1.733 -28.938 -26.203 1 95.69 193 GLY A CA 1
ATOM 1540 C C . GLY A 1 193 ? -2.809 -29.766 -25.516 1 95.69 193 GLY A C 1
ATOM 1541 O O . GLY A 1 193 ? -2.643 -30.172 -24.375 1 95.69 193 GLY A O 1
ATOM 1542 N N . THR A 1 194 ? -3.906 -29.906 -26.234 1 96.88 194 THR A N 1
ATOM 1543 C CA . THR A 1 194 ? -5.016 -30.656 -25.656 1 96.88 194 THR A CA 1
ATOM 1544 C C . THR A 1 194 ? -5.086 -32.062 -26.234 1 96.88 194 THR A C 1
ATOM 1546 O O . THR A 1 194 ? -6.156 -32.688 -26.266 1 96.88 194 THR A O 1
ATOM 1549 N N . PHE A 1 195 ? -3.992 -32.594 -26.75 1 97.88 195 PHE A N 1
ATOM 1550 C CA . PHE A 1 195 ? -3.938 -33.906 -27.359 1 97.88 195 PHE A CA 1
ATOM 1551 C C . PHE A 1 195 ? -3.244 -34.906 -26.438 1 97.88 195 PHE A C 1
ATOM 1553 O O . PHE A 1 195 ? -2.035 -34.812 -26.219 1 97.88 195 PHE A O 1
ATOM 1560 N N . GLU A 1 196 ? -3.928 -35.938 -26 1 98 196 GLU A N 1
ATOM 1561 C CA . GLU A 1 196 ? -3.43 -36.938 -25.047 1 98 196 GLU A CA 1
ATOM 1562 C C . GLU A 1 196 ? -2.225 -37.656 -25.625 1 98 196 GLU A C 1
ATOM 1564 O O . GLU A 1 196 ? -1.248 -37.906 -24.906 1 98 196 GLU A O 1
ATOM 1569 N N . GLU A 1 197 ? -2.32 -38.031 -26.859 1 98.12 197 GLU A N 1
ATOM 1570 C CA . GLU A 1 197 ? -1.235 -38.781 -27.484 1 98.12 197 GLU A CA 1
ATOM 1571 C C . GLU A 1 197 ? 0.073 -37.969 -27.438 1 98.12 197 GLU A C 1
ATOM 1573 O O . GLU A 1 197 ? 1.136 -38.562 -27.188 1 98.12 197 GLU A O 1
ATOM 1578 N N . LEU A 1 198 ? -0.007 -36.719 -27.719 1 98.5 198 LEU A N 1
ATOM 1579 C CA . LEU A 1 198 ? 1.182 -35.875 -27.703 1 98.5 198 LEU A CA 1
ATOM 1580 C C . LEU A 1 198 ? 1.694 -35.688 -26.281 1 98.5 198 LEU A C 1
ATOM 1582 O O . LEU A 1 198 ? 2.904 -35.625 -26.062 1 98.5 198 LEU A O 1
ATOM 1586 N N . ARG A 1 199 ? 0.786 -35.531 -25.312 1 98.62 199 ARG A N 1
ATOM 1587 C CA . ARG A 1 199 ? 1.161 -35.406 -23.906 1 98.62 199 ARG A CA 1
ATOM 1588 C C . ARG A 1 199 ? 1.938 -36.656 -23.453 1 98.62 199 ARG A C 1
ATOM 1590 O O . ARG A 1 199 ? 2.918 -36.531 -22.719 1 98.62 199 ARG A O 1
ATOM 1597 N N . LYS A 1 200 ? 1.441 -37.812 -23.859 1 98.69 200 LYS A N 1
ATOM 1598 C CA . LYS A 1 200 ? 2.1 -39.062 -23.5 1 98.69 200 LYS A CA 1
ATOM 1599 C C . LYS A 1 200 ? 3.52 -39.125 -24.062 1 98.69 200 LYS A C 1
ATOM 1601 O O . LYS A 1 200 ? 4.465 -39.469 -23.344 1 98.69 200 LYS A O 1
ATOM 1606 N N . VAL A 1 201 ? 3.668 -38.812 -25.328 1 98.75 201 VAL A N 1
ATOM 1607 C CA . VAL A 1 201 ? 4.977 -38.812 -25.969 1 98.75 201 VAL A CA 1
ATOM 1608 C C . VAL A 1 201 ? 5.91 -37.844 -25.25 1 98.75 201 VAL A C 1
ATOM 1610 O O . VAL A 1 201 ? 7.066 -38.156 -24.969 1 98.75 201 VAL A O 1
ATOM 1613 N N . SER A 1 202 ? 5.402 -36.656 -24.984 1 98.69 202 SER A N 1
ATOM 1614 C CA . SER A 1 202 ? 6.191 -35.625 -24.312 1 98.69 202 SER A CA 1
ATOM 1615 C C . SER A 1 202 ? 6.648 -36.094 -22.938 1 98.69 202 SER A C 1
ATOM 1617 O O . SER A 1 202 ? 7.832 -36.031 -22.609 1 98.69 202 SER A O 1
ATOM 1619 N N . ALA A 1 203 ? 5.738 -36.625 -22.109 1 98.81 203 ALA A N 1
ATOM 1620 C CA . ALA A 1 203 ? 6.035 -37.094 -20.75 1 98.81 203 ALA A CA 1
ATOM 1621 C C . ALA A 1 203 ? 7.086 -38.188 -20.766 1 98.81 203 ALA A C 1
ATOM 1623 O O . ALA A 1 203 ? 8.07 -38.125 -20.031 1 98.81 203 ALA A O 1
ATOM 1624 N N . GLU A 1 204 ? 6.867 -39.188 -21.609 1 98.75 204 GLU A N 1
ATOM 1625 C CA . GLU A 1 204 ? 7.77 -40.312 -21.672 1 98.75 204 GLU A CA 1
ATOM 1626 C C . GLU A 1 204 ? 9.18 -39.906 -22.062 1 98.75 204 GLU A C 1
ATOM 1628 O O . GLU A 1 204 ? 10.156 -40.344 -21.469 1 98.75 204 GLU A O 1
ATOM 1633 N N . ASN A 1 205 ? 9.281 -39.062 -23.062 1 98.75 205 ASN A N 1
ATOM 1634 C CA . ASN A 1 205 ? 10.594 -38.625 -23.516 1 98.75 205 ASN A CA 1
ATOM 1635 C C . ASN A 1 205 ? 11.297 -37.781 -22.453 1 98.75 205 ASN A C 1
ATOM 1637 O O . ASN A 1 205 ? 12.508 -37.875 -22.266 1 98.75 205 ASN A O 1
ATOM 1641 N N . LEU A 1 206 ? 10.586 -36.906 -21.797 1 98.88 206 LEU A N 1
ATOM 1642 C CA . LEU A 1 206 ? 11.172 -36.062 -20.734 1 98.88 206 LEU A CA 1
ATOM 1643 C C . LEU A 1 206 ? 11.68 -36.938 -19.594 1 98.88 206 LEU A C 1
ATOM 1645 O O . LEU A 1 206 ? 12.75 -36.688 -19.031 1 98.88 206 LEU A O 1
ATOM 1649 N N . ILE A 1 207 ? 10.906 -37.938 -19.234 1 98.75 207 ILE A N 1
ATOM 1650 C CA . ILE A 1 207 ? 11.312 -38.844 -18.172 1 98.75 207 ILE A CA 1
ATOM 1651 C C . ILE A 1 207 ? 12.609 -39.562 -18.562 1 98.75 207 ILE A C 1
ATOM 1653 O O . ILE A 1 207 ? 13.5 -39.719 -17.734 1 98.75 207 ILE A O 1
ATOM 1657 N N . ASN A 1 208 ? 12.664 -39.938 -19.797 1 98.62 208 ASN A N 1
ATOM 1658 C CA . ASN A 1 208 ? 13.859 -40.625 -20.297 1 98.62 208 ASN A CA 1
ATOM 1659 C C . ASN A 1 208 ? 15.086 -39.688 -20.234 1 98.62 208 ASN A C 1
ATOM 1661 O O . ASN A 1 208 ? 16.188 -40.156 -19.969 1 98.62 208 ASN A O 1
ATOM 1665 N N . ILE A 1 209 ? 14.906 -38.406 -20.594 1 98.44 209 ILE A N 1
ATOM 1666 C CA . ILE A 1 209 ? 15.992 -37.438 -20.5 1 98.44 209 ILE A CA 1
ATOM 1667 C C . ILE A 1 209 ? 16.438 -37.312 -19.047 1 98.44 209 ILE A C 1
ATOM 1669 O O . ILE A 1 209 ? 17.625 -37.219 -18.75 1 98.44 209 ILE A O 1
ATOM 1673 N N . GLY A 1 210 ? 15.477 -37.219 -18.172 1 98.38 210 GLY A N 1
ATOM 1674 C CA . GLY A 1 210 ? 15.766 -37.156 -16.75 1 98.38 210 GLY A CA 1
ATOM 1675 C C . GLY A 1 210 ? 15.734 -35.719 -16.219 1 98.38 210 GLY A C 1
ATOM 1676 O O . GLY A 1 210 ? 16.531 -34.875 -16.625 1 98.38 210 GLY A O 1
ATOM 1677 N N . PHE A 1 211 ? 14.828 -35.438 -15.336 1 98.69 211 PHE A N 1
ATOM 1678 C CA . PHE A 1 211 ? 14.68 -34.156 -14.688 1 98.69 211 PHE A CA 1
ATOM 1679 C C . PHE A 1 211 ? 14.336 -34.312 -13.211 1 98.69 211 PHE A C 1
ATOM 1681 O O . PHE A 1 211 ? 13.984 -35.438 -12.773 1 98.69 211 PHE A O 1
ATOM 1688 N N . ASP A 1 212 ? 14.523 -33.219 -12.422 1 98.69 212 ASP A N 1
ATOM 1689 C CA . ASP A 1 212 ? 14.305 -33.25 -10.977 1 98.69 212 ASP A CA 1
ATOM 1690 C C . ASP A 1 212 ? 12.836 -33 -10.641 1 98.69 212 ASP A C 1
ATOM 1692 O O . ASP A 1 212 ? 12.398 -33.25 -9.516 1 98.69 212 ASP A O 1
ATOM 1696 N N . GLY A 1 213 ? 12.055 -32.562 -11.539 1 98.75 213 GLY A N 1
ATOM 1697 C CA . GLY A 1 213 ? 10.625 -32.281 -11.484 1 98.75 213 GLY A CA 1
ATOM 1698 C C . GLY A 1 213 ? 10 -32.094 -12.852 1 98.75 213 GLY A C 1
ATOM 1699 O O . GLY A 1 213 ? 10.711 -31.984 -13.852 1 98.75 213 GLY A O 1
ATOM 1700 N N . TYR A 1 214 ? 8.719 -32.094 -12.891 1 98.88 214 TYR A N 1
ATOM 1701 C CA . TYR A 1 214 ? 8.023 -32.031 -14.18 1 98.88 214 TYR A CA 1
ATOM 1702 C C . TYR A 1 214 ? 6.867 -31.047 -14.133 1 98.88 214 TYR A C 1
ATOM 1704 O O . TYR A 1 214 ? 6.023 -31.109 -13.234 1 98.88 214 TYR A O 1
ATOM 1712 N N . ALA A 1 215 ? 6.863 -30.172 -15.094 1 98.38 215 ALA A N 1
ATOM 1713 C CA . ALA A 1 215 ? 5.801 -29.172 -15.219 1 98.38 215 ALA A CA 1
ATOM 1714 C C . ALA A 1 215 ? 4.848 -29.531 -16.359 1 98.38 215 ALA A C 1
ATOM 1716 O O . ALA A 1 215 ? 5.219 -30.25 -17.281 1 98.38 215 ALA A O 1
ATOM 1717 N N . VAL A 1 216 ? 3.617 -29.125 -16.203 1 97.81 216 VAL A N 1
ATOM 1718 C CA . VAL A 1 216 ? 2.623 -29.203 -17.266 1 97.81 216 VAL A CA 1
ATOM 1719 C C . VAL A 1 216 ? 2.369 -27.812 -17.844 1 97.81 216 VAL A C 1
ATOM 1721 O O . VAL A 1 216 ? 1.844 -26.938 -17.156 1 97.81 216 VAL A O 1
ATOM 1724 N N . GLY A 1 217 ? 2.758 -27.641 -19.094 1 95.25 217 GLY A N 1
ATOM 1725 C CA . GLY A 1 217 ? 2.615 -26.344 -19.734 1 95.25 217 GLY A CA 1
ATOM 1726 C C . GLY A 1 217 ? 1.496 -26.297 -20.75 1 95.25 217 GLY A C 1
ATOM 1727 O O . GLY A 1 217 ? 0.952 -27.344 -21.125 1 95.25 217 GLY A O 1
ATOM 1728 N N . GLY A 1 218 ? 1.117 -25.094 -21.156 1 91.69 218 GLY A N 1
ATOM 1729 C CA . GLY A 1 218 ? 0.199 -24.891 -22.266 1 91.69 218 GLY A CA 1
ATOM 1730 C C . GLY A 1 218 ? -1.257 -25.047 -21.875 1 91.69 218 GLY A C 1
ATOM 1731 O O . GLY A 1 218 ? -2.109 -25.312 -22.719 1 91.69 218 GLY A O 1
ATOM 1732 N N . LEU A 1 219 ? -1.549 -25.031 -20.578 1 91.31 219 LEU A N 1
ATOM 1733 C CA . LEU A 1 219 ? -2.928 -25.172 -20.125 1 91.31 219 LEU A CA 1
ATOM 1734 C C . LEU A 1 219 ? -3.406 -23.891 -19.453 1 91.31 219 LEU A C 1
ATOM 1736 O O . LEU A 1 219 ? -4.242 -23.938 -18.547 1 91.31 219 LEU A O 1
ATOM 1740 N N . ALA A 1 220 ? -2.977 -22.797 -19.688 1 88.62 220 ALA A N 1
ATOM 1741 C CA . ALA A 1 220 ? -3.396 -21.453 -19.312 1 88.62 220 ALA A CA 1
ATOM 1742 C C . ALA A 1 220 ? -3.312 -20.5 -20.5 1 88.62 220 ALA A C 1
ATOM 1744 O O . ALA A 1 220 ? -2.885 -19.344 -20.344 1 88.62 220 ALA A O 1
ATOM 1745 N N . VAL A 1 221 ? -3.68 -21 -21.672 1 87.25 221 VAL A N 1
ATOM 1746 C CA . VAL A 1 221 ? -3.521 -20.219 -22.906 1 87.25 221 VAL A CA 1
ATOM 1747 C C . VAL A 1 221 ? -4.883 -20 -23.547 1 87.25 221 VAL A C 1
ATOM 1749 O O . VAL A 1 221 ? -4.965 -19.641 -24.734 1 87.25 221 VAL A O 1
ATOM 1752 N N . GLY A 1 222 ? -5.887 -20.266 -22.859 1 89.5 222 GLY A N 1
ATOM 1753 C CA . GLY A 1 222 ? -7.203 -19.906 -23.359 1 89.5 222 GLY A CA 1
ATOM 1754 C C . GLY A 1 222 ? -8.102 -21.109 -23.594 1 89.5 222 GLY A C 1
ATOM 1755 O O . GLY A 1 222 ? -9.258 -20.969 -23.984 1 89.5 222 GLY A O 1
ATOM 1756 N N . GLU A 1 223 ? -7.648 -22.344 -23.328 1 93.38 223 GLU A N 1
ATOM 1757 C CA . GLU A 1 223 ? -8.461 -23.547 -23.484 1 93.38 223 GLU A CA 1
ATOM 1758 C C . GLU A 1 223 ? -9.602 -23.578 -22.484 1 93.38 223 GLU A C 1
ATOM 1760 O O . GLU A 1 223 ? -9.5 -23 -21.406 1 93.38 223 GLU A O 1
ATOM 1765 N N . PRO A 1 224 ? -10.703 -24.25 -22.828 1 94.5 224 PRO A N 1
ATOM 1766 C CA . PRO A 1 224 ? -11.781 -24.438 -21.844 1 94.5 224 PRO A CA 1
ATOM 1767 C C . PRO A 1 224 ? -11.32 -25.219 -20.609 1 94.5 224 PRO A C 1
ATOM 1769 O O . PRO A 1 224 ? -10.445 -26.078 -20.719 1 94.5 224 PRO A O 1
ATOM 1772 N N . LYS A 1 225 ? -11.977 -24.984 -19.516 1 94.06 225 LYS A N 1
ATOM 1773 C CA . LYS A 1 225 ? -11.609 -25.609 -18.25 1 94.06 225 LYS A CA 1
ATOM 1774 C C . LYS A 1 225 ? -11.758 -27.125 -18.312 1 94.06 225 LYS A C 1
ATOM 1776 O O . LYS A 1 225 ? -10.938 -27.859 -17.75 1 94.06 225 LYS A O 1
ATOM 1781 N N . GLU A 1 226 ? -12.781 -27.531 -18.969 1 94.38 226 GLU A N 1
ATOM 1782 C CA . GLU A 1 226 ? -13 -28.969 -19.094 1 94.38 226 GLU A CA 1
ATOM 1783 C C . GLU A 1 226 ? -11.836 -29.641 -19.797 1 94.38 226 GLU A C 1
ATOM 1785 O O . GLU A 1 226 ? -11.469 -30.766 -19.453 1 94.38 226 GLU A O 1
ATOM 1790 N N . GLU A 1 227 ? -11.312 -28.938 -20.797 1 94.94 227 GLU A N 1
ATOM 1791 C CA . GLU A 1 227 ? -10.156 -29.469 -21.516 1 94.94 227 GLU A CA 1
ATOM 1792 C C . GLU A 1 227 ? -8.922 -29.5 -20.625 1 94.94 227 GLU A C 1
ATOM 1794 O O . GLU A 1 227 ? -8.141 -30.453 -20.672 1 94.94 227 GLU A O 1
ATOM 1799 N N . MET A 1 228 ? -8.711 -28.469 -19.859 1 95.94 228 MET A N 1
ATOM 1800 C CA . MET A 1 228 ? -7.594 -28.438 -18.922 1 95.94 228 MET A CA 1
ATOM 1801 C C . MET A 1 228 ? -7.676 -29.609 -17.938 1 95.94 228 MET A C 1
ATOM 1803 O O . MET A 1 228 ? -6.68 -30.297 -17.719 1 95.94 228 MET A O 1
ATOM 1807 N N . HIS A 1 229 ? -8.906 -29.828 -17.406 1 96.81 229 HIS A N 1
ATOM 1808 C CA . HIS A 1 229 ? -9.109 -30.891 -16.453 1 96.81 229 HIS A CA 1
ATOM 1809 C C . HIS A 1 229 ? -8.812 -32.25 -17.062 1 96.81 229 HIS A C 1
ATOM 1811 O O . HIS A 1 229 ? -8.125 -33.094 -16.469 1 96.81 229 HIS A O 1
ATOM 1817 N N . ARG A 1 230 ? -9.328 -32.438 -18.234 1 97 230 ARG A N 1
ATOM 1818 C CA . ARG A 1 230 ? -9.133 -33.719 -18.938 1 97 230 ARG A CA 1
ATOM 1819 C C . ARG A 1 230 ? -7.652 -34 -19.172 1 97 230 ARG A C 1
ATOM 1821 O O . ARG A 1 230 ? -7.176 -35.094 -18.906 1 97 230 ARG A O 1
ATOM 1828 N N . ILE A 1 231 ? -6.953 -33.031 -19.641 1 97.12 231 ILE A N 1
ATOM 1829 C CA . ILE A 1 231 ? -5.543 -33.188 -19.984 1 97.12 231 ILE A CA 1
ATOM 1830 C C . ILE A 1 231 ? -4.734 -33.406 -18.703 1 97.12 231 ILE A C 1
ATOM 1832 O O . ILE A 1 231 ? -3.783 -34.188 -18.688 1 97.12 231 ILE A O 1
ATOM 1836 N N . LEU A 1 232 ? -5.066 -32.688 -17.609 1 97.62 232 LEU A N 1
ATOM 1837 C CA . LEU A 1 232 ? -4.375 -32.906 -16.328 1 97.62 232 LEU A CA 1
ATOM 1838 C C . LEU A 1 232 ? -4.578 -34.312 -15.82 1 97.62 232 LEU A C 1
ATOM 1840 O O . LEU A 1 232 ? -3.627 -34.969 -15.367 1 97.62 232 LEU A O 1
ATOM 1844 N N . GLU A 1 233 ? -5.805 -34.812 -15.914 1 97.38 233 GLU A N 1
ATOM 1845 C CA . GLU A 1 233 ? -6.125 -36.125 -15.438 1 97.38 233 GLU A CA 1
ATOM 1846 C C . GLU A 1 233 ? -5.367 -37.188 -16.234 1 97.38 233 GLU A C 1
ATOM 1848 O O . GLU A 1 233 ? -5.004 -38.25 -15.68 1 97.38 233 GLU A O 1
ATOM 1853 N N . PHE A 1 234 ? -5.168 -36.906 -17.422 1 97.81 234 PHE A N 1
ATOM 1854 C CA . PHE A 1 234 ? -4.461 -37.844 -18.281 1 97.81 234 PHE A CA 1
ATOM 1855 C C . PHE A 1 234 ? -2.957 -37.781 -18.031 1 97.81 234 PHE A C 1
ATOM 1857 O O . PHE A 1 234 ? -2.289 -38.812 -17.953 1 97.81 234 PHE A O 1
ATOM 1864 N N . THR A 1 235 ? -2.404 -36.594 -17.969 1 98.25 235 THR A N 1
ATOM 1865 C CA . THR A 1 235 ? -0.968 -36.344 -18 1 98.25 235 THR A CA 1
ATOM 1866 C C . THR A 1 235 ? -0.329 -36.656 -16.656 1 98.25 235 THR A C 1
ATOM 1868 O O . THR A 1 235 ? 0.75 -37.25 -16.594 1 98.25 235 THR A O 1
ATOM 1871 N N . THR A 1 236 ? -0.941 -36.281 -15.492 1 97.88 236 THR A N 1
ATOM 1872 C CA . THR A 1 236 ? -0.319 -36.312 -14.172 1 97.88 236 THR A CA 1
ATOM 1873 C C . THR A 1 236 ? 0.044 -37.75 -13.781 1 97.88 236 THR A C 1
ATOM 1875 O O . THR A 1 236 ? 1.122 -38 -13.234 1 97.88 236 THR A O 1
ATOM 1878 N N . PRO A 1 237 ? -0.814 -38.75 -14.125 1 97.25 237 PRO A N 1
ATOM 1879 C CA . PRO A 1 237 ? -0.461 -40.125 -13.758 1 97.25 237 PRO A CA 1
ATOM 1880 C C . PRO A 1 237 ? 0.744 -40.656 -14.531 1 97.25 237 PRO A C 1
ATOM 1882 O O . PRO A 1 237 ? 1.347 -41.656 -14.133 1 97.25 237 PRO A O 1
ATOM 1885 N N . LEU A 1 238 ? 1.07 -40.031 -15.648 1 98.38 238 LEU A N 1
ATOM 1886 C CA . LEU A 1 238 ? 2.199 -40.469 -16.469 1 98.38 238 LEU A CA 1
ATOM 1887 C C . LEU A 1 238 ? 3.52 -40.031 -15.844 1 98.38 238 LEU A C 1
ATOM 1889 O O . LEU A 1 238 ? 4.586 -40.531 -16.219 1 98.38 238 LEU A O 1
ATOM 1893 N N . LEU A 1 239 ? 3.484 -39.031 -14.953 1 98.62 239 LEU A N 1
ATOM 1894 C CA . LEU A 1 239 ? 4.688 -38.438 -14.398 1 98.62 239 LEU A CA 1
ATOM 1895 C C . LEU A 1 239 ? 5.156 -39.188 -13.156 1 98.62 239 LEU A C 1
ATOM 1897 O O . LEU A 1 239 ? 4.34 -39.75 -12.422 1 98.62 239 LEU A O 1
ATOM 1901 N N . PRO A 1 240 ? 6.449 -39.156 -12.883 1 98.19 240 PRO A N 1
ATOM 1902 C CA . PRO A 1 240 ? 6.984 -39.906 -11.742 1 98.19 240 PRO A CA 1
ATOM 1903 C C . PRO A 1 240 ? 6.387 -39.438 -10.406 1 98.19 240 PRO A C 1
ATOM 1905 O O . PRO A 1 240 ? 6.277 -38.25 -10.164 1 98.19 240 PRO A O 1
ATOM 1908 N N . ALA A 1 241 ? 6.016 -40.344 -9.547 1 96.62 241 ALA A N 1
ATOM 1909 C CA . ALA A 1 241 ? 5.375 -40.062 -8.266 1 96.62 241 ALA A CA 1
ATOM 1910 C C . ALA A 1 241 ? 6.352 -39.406 -7.289 1 96.62 241 ALA A C 1
ATOM 1912 O O . ALA A 1 241 ? 5.949 -38.688 -6.395 1 96.62 241 ALA A O 1
ATOM 1913 N N . ASP A 1 242 ? 7.629 -39.719 -7.477 1 97.62 242 ASP A N 1
ATOM 1914 C CA . ASP A 1 242 ? 8.625 -39.25 -6.516 1 97.62 242 ASP A CA 1
ATOM 1915 C C . ASP A 1 242 ? 9.234 -37.906 -6.957 1 97.62 242 ASP A C 1
ATOM 1917 O O . ASP A 1 242 ? 10.289 -37.5 -6.461 1 97.62 242 ASP A O 1
ATOM 1921 N N . LYS A 1 243 ? 8.648 -37.281 -7.941 1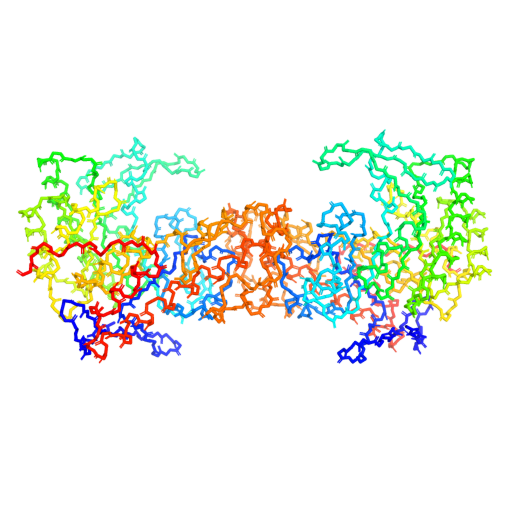 98.56 243 LYS A N 1
ATOM 1922 C CA . LYS A 1 243 ? 9.062 -35.969 -8.422 1 98.56 243 LYS A CA 1
ATOM 1923 C C . LYS A 1 243 ? 7.934 -34.938 -8.297 1 98.56 243 LYS A C 1
ATOM 1925 O O . LYS A 1 243 ? 6.762 -35.312 -8.453 1 98.56 243 LYS A O 1
ATOM 1930 N N . PRO A 1 244 ? 8.297 -33.719 -7.949 1 98.75 244 PRO A N 1
ATOM 1931 C CA . PRO A 1 244 ? 7.254 -32.688 -7.887 1 98.75 244 PRO A CA 1
ATOM 1932 C C . PRO A 1 244 ? 6.637 -32.406 -9.25 1 98.75 244 PRO A C 1
ATOM 1934 O O . PRO A 1 244 ? 7.316 -32.5 -10.273 1 98.75 244 PRO A O 1
ATOM 1937 N N . ARG A 1 245 ? 5.336 -32.094 -9.195 1 98.88 245 ARG A N 1
ATOM 1938 C CA . ARG A 1 245 ? 4.559 -31.75 -10.383 1 98.88 245 ARG A CA 1
ATOM 1939 C C . ARG A 1 245 ? 4.102 -30.297 -10.328 1 98.88 245 ARG A C 1
ATOM 1941 O O . ARG A 1 245 ? 3.551 -29.844 -9.32 1 98.88 245 ARG A O 1
ATOM 1948 N N . TYR A 1 246 ? 4.359 -29.547 -11.398 1 98.62 246 TYR A N 1
ATOM 1949 C CA . TYR A 1 246 ? 4.141 -28.109 -11.438 1 98.62 246 TYR A CA 1
ATOM 1950 C C . TYR A 1 246 ? 3.209 -27.719 -12.586 1 98.62 246 TYR A C 1
ATOM 1952 O O . TYR A 1 246 ? 3.484 -28.031 -13.75 1 98.62 246 TYR A O 1
ATOM 1960 N N . LEU A 1 247 ? 2.008 -27.141 -12.281 1 98.38 247 LEU A N 1
ATOM 1961 C CA . LEU A 1 247 ? 1.104 -26.609 -13.297 1 98.38 247 LEU A CA 1
ATOM 1962 C C . LEU A 1 247 ? 1.365 -25.125 -13.531 1 98.38 247 LEU A C 1
ATOM 1964 O O . LEU A 1 247 ? 1.134 -24.297 -12.648 1 98.38 247 LEU A O 1
ATOM 1968 N N . MET A 1 248 ? 1.758 -24.766 -14.711 1 95.75 248 MET A N 1
ATOM 1969 C CA . MET A 1 248 ? 2.283 -23.422 -14.984 1 95.75 248 MET A CA 1
ATOM 1970 C C . MET A 1 248 ? 1.156 -22.469 -15.336 1 95.75 248 MET A C 1
ATOM 1972 O O . MET A 1 248 ? 0.301 -22.766 -16.172 1 95.75 248 MET A O 1
ATOM 1976 N N . GLY A 1 249 ? 1.114 -21.297 -14.68 1 92.81 249 GLY A N 1
ATOM 1977 C CA . GLY A 1 249 ? 0.372 -20.125 -15.117 1 92.81 249 GLY A CA 1
ATOM 1978 C C . GLY A 1 249 ? -1.081 -20.141 -14.68 1 92.81 249 GLY A C 1
ATOM 1979 O O . GLY A 1 249 ? -1.881 -19.328 -15.133 1 92.81 249 GLY A O 1
ATOM 1980 N N . VAL A 1 250 ? -1.439 -21.016 -13.867 1 89.94 250 VAL A N 1
ATOM 1981 C CA . VAL A 1 250 ? -2.818 -21.125 -13.406 1 89.94 250 VAL A CA 1
ATOM 1982 C C . VAL A 1 250 ? -2.957 -20.453 -12.039 1 89.94 250 VAL A C 1
ATOM 1984 O O . VAL A 1 250 ? -2.119 -20.641 -11.156 1 89.94 250 VAL A O 1
ATOM 1987 N N . GLY A 1 251 ? -4.141 -19.641 -11.945 1 89.81 251 GLY A N 1
ATOM 1988 C CA . GLY A 1 251 ? -4.082 -18.828 -10.75 1 89.81 251 GLY A CA 1
ATOM 1989 C C . GLY A 1 251 ? -5.426 -18.672 -10.062 1 89.81 251 GLY A C 1
ATOM 1990 O O . GLY A 1 251 ? -5.492 -18.281 -8.898 1 89.81 251 GLY A O 1
ATOM 1991 N N . LYS A 1 252 ? -6.566 -19.016 -10.695 1 95.56 252 LYS A N 1
ATOM 1992 C CA . LYS A 1 252 ? -7.824 -18.922 -9.961 1 95.56 252 LYS A CA 1
ATOM 1993 C C . LYS A 1 252 ? -7.875 -19.938 -8.82 1 95.56 252 LYS A C 1
ATOM 1995 O O . LYS A 1 252 ? -7.43 -21.078 -8.977 1 95.56 252 LYS A O 1
ATOM 2000 N N . PRO A 1 253 ? -8.484 -19.453 -7.676 1 97.69 253 PRO A N 1
ATOM 2001 C CA . PRO A 1 253 ? -8.555 -20.375 -6.543 1 97.69 253 PRO A CA 1
ATOM 2002 C C . PRO A 1 253 ? -9.172 -21.719 -6.914 1 97.69 253 PRO A C 1
ATOM 2004 O O . PRO A 1 253 ? -8.672 -22.766 -6.5 1 97.69 253 PRO A O 1
ATOM 2007 N N . GLU A 1 254 ? -10.195 -21.734 -7.734 1 97.19 254 GLU A N 1
ATOM 2008 C CA . GLU A 1 254 ? -10.836 -22.969 -8.188 1 97.19 254 GLU A CA 1
ATOM 2009 C C . GLU A 1 254 ? -9.852 -23.844 -8.969 1 97.19 254 GLU A C 1
ATOM 2011 O O . GLU A 1 254 ? -9.859 -25.062 -8.828 1 97.19 254 GLU A O 1
ATOM 2016 N N . ASP A 1 255 ? -9.078 -23.172 -9.766 1 97.19 255 ASP A N 1
ATOM 2017 C CA . ASP A 1 255 ? -8.133 -23.906 -10.602 1 97.19 255 ASP A CA 1
ATOM 2018 C C . ASP A 1 255 ? -7.031 -24.531 -9.75 1 97.19 255 ASP A C 1
ATOM 2020 O O . ASP A 1 255 ? -6.523 -25.609 -10.078 1 97.19 255 ASP A O 1
ATOM 2024 N N . LEU A 1 256 ? -6.633 -23.859 -8.672 1 98.44 256 LEU A N 1
ATOM 2025 C CA . LEU A 1 256 ? -5.664 -24.438 -7.746 1 98.44 256 LEU A CA 1
ATOM 2026 C C . LEU A 1 256 ? -6.215 -25.703 -7.098 1 98.44 256 LEU A C 1
ATOM 2028 O O . LEU A 1 256 ? -5.539 -26.734 -7.062 1 98.44 256 LEU A O 1
ATOM 2032 N N . VAL A 1 257 ? -7.453 -25.594 -6.641 1 98.62 257 VAL A N 1
ATOM 2033 C CA . VAL A 1 257 ? -8.102 -26.734 -5.992 1 98.62 257 VAL A CA 1
ATOM 2034 C C . VAL A 1 257 ? -8.211 -27.906 -6.969 1 98.62 257 VAL A C 1
ATOM 2036 O O . VAL A 1 257 ? -7.867 -29.031 -6.633 1 98.62 257 VAL A O 1
ATOM 2039 N N . GLU A 1 258 ? -8.641 -27.609 -8.148 1 98.19 258 GLU A N 1
ATOM 2040 C CA . GLU A 1 258 ? -8.82 -28.641 -9.164 1 98.19 258 GLU A CA 1
ATOM 2041 C C . GLU A 1 258 ? -7.484 -29.234 -9.594 1 98.19 258 GLU A C 1
ATOM 2043 O O . GLU A 1 258 ? -7.391 -30.422 -9.891 1 98.19 258 GLU A O 1
ATOM 2048 N N . GLY A 1 259 ? -6.457 -28.328 -9.742 1 98.38 259 GLY A N 1
ATOM 2049 C CA . GLY A 1 259 ? -5.129 -28.828 -10.039 1 98.38 259 GLY A CA 1
ATOM 2050 C C . GLY A 1 259 ? -4.625 -29.812 -9.008 1 98.38 259 GLY A C 1
ATOM 2051 O O . GLY A 1 259 ? -4.102 -30.875 -9.352 1 98.38 259 GLY A O 1
ATOM 2052 N N . VAL A 1 260 ? -4.809 -29.469 -7.715 1 98.81 260 VAL A N 1
ATOM 2053 C CA . VAL A 1 260 ? -4.383 -30.344 -6.629 1 98.81 260 VAL A CA 1
ATOM 2054 C C . VAL A 1 260 ? -5.18 -31.656 -6.676 1 98.81 260 VAL A C 1
ATOM 2056 O O . VAL A 1 260 ? -4.617 -32.719 -6.488 1 98.81 260 VAL A O 1
ATOM 2059 N N . ARG A 1 261 ? -6.48 -31.516 -6.941 1 98.19 261 ARG A N 1
ATOM 2060 C CA . ARG A 1 261 ? -7.363 -32.688 -7.035 1 98.19 261 ARG A CA 1
ATOM 2061 C C . ARG A 1 261 ? -6.867 -33.656 -8.094 1 98.19 261 ARG A C 1
ATOM 2063 O O . ARG A 1 261 ? -7.207 -34.844 -8.055 1 98.19 261 ARG A O 1
ATOM 2070 N N . ARG A 1 262 ? -6.047 -33.188 -8.953 1 98.12 262 ARG A N 1
ATOM 2071 C CA . ARG A 1 262 ? -5.586 -34 -10.078 1 98.12 262 ARG A CA 1
ATOM 2072 C C . ARG A 1 262 ? -4.082 -34.25 -10.008 1 98.12 262 ARG A C 1
ATOM 2074 O O . ARG A 1 262 ? -3.449 -34.594 -11.008 1 98.12 262 ARG A O 1
ATOM 2081 N N . GLY A 1 263 ? -3.447 -33.969 -8.875 1 98.25 263 GLY A N 1
ATOM 2082 C CA . GLY A 1 263 ? -2.117 -34.469 -8.57 1 98.25 263 GLY A CA 1
ATOM 2083 C C . GLY A 1 263 ? -1.028 -33.406 -8.758 1 98.25 263 GLY A C 1
ATOM 2084 O O . GLY A 1 263 ? 0.16 -33.75 -8.742 1 98.25 263 GLY A O 1
ATOM 2085 N N . ILE A 1 264 ? -1.392 -32.188 -8.914 1 98.75 264 ILE A N 1
ATOM 2086 C CA . ILE A 1 264 ? -0.412 -31.109 -9.086 1 98.75 264 ILE A CA 1
ATOM 2087 C C . ILE A 1 264 ? 0.093 -30.656 -7.715 1 98.75 264 ILE A C 1
ATOM 2089 O O . ILE A 1 264 ? -0.678 -30.562 -6.758 1 98.75 264 ILE A O 1
ATOM 2093 N N . ASP A 1 265 ? 1.404 -30.25 -7.629 1 98.88 265 ASP A N 1
ATOM 2094 C CA . ASP A 1 265 ? 2.051 -29.906 -6.371 1 98.88 265 ASP A CA 1
ATOM 2095 C C . ASP A 1 265 ? 2.338 -28.406 -6.297 1 98.88 265 ASP A C 1
ATOM 2097 O O . ASP A 1 265 ? 2.457 -27.844 -5.207 1 98.88 265 ASP A O 1
ATOM 2101 N N . MET A 1 266 ? 2.572 -27.75 -7.422 1 98.81 266 MET A N 1
ATOM 2102 C CA . MET A 1 266 ? 3.045 -26.359 -7.438 1 98.81 266 MET A CA 1
ATOM 2103 C C . MET A 1 266 ? 2.283 -25.547 -8.469 1 98.81 266 MET A C 1
ATOM 2105 O O . MET A 1 266 ? 1.924 -26.047 -9.531 1 98.81 266 MET A O 1
ATOM 2109 N N . PHE A 1 267 ? 2.055 -24.281 -8.148 1 98.69 267 PHE A N 1
ATOM 2110 C CA . PHE A 1 267 ? 1.343 -23.344 -9.008 1 98.69 267 PHE A CA 1
ATOM 2111 C C . PHE A 1 267 ? 2.008 -21.984 -8.977 1 98.69 267 PHE A C 1
ATOM 2113 O O . PHE A 1 267 ? 2.689 -21.625 -8.008 1 98.69 267 PHE A O 1
ATOM 2120 N N . ASP A 1 268 ? 1.852 -21.219 -10.016 1 97.25 268 ASP A N 1
ATOM 2121 C CA . ASP A 1 268 ? 2.199 -19.797 -10.047 1 97.25 268 ASP A CA 1
ATOM 2122 C C . ASP A 1 268 ? 1.14 -19 -10.797 1 97.25 268 ASP A C 1
ATOM 2124 O O . ASP A 1 268 ? 0.424 -19.531 -11.648 1 97.25 268 ASP A O 1
ATOM 2128 N N . CYS A 1 269 ? 1.081 -17.766 -10.422 1 96.75 269 CYS A N 1
ATOM 2129 C CA . CYS A 1 269 ? 0.245 -16.859 -11.203 1 96.75 269 CYS A CA 1
ATOM 2130 C C . CYS A 1 269 ? 0.434 -15.422 -10.742 1 96.75 269 CYS A C 1
ATOM 2132 O O . CYS A 1 269 ? 0.607 -15.164 -9.555 1 96.75 269 CYS A O 1
ATOM 2134 N N . VAL A 1 270 ? 0.316 -14.477 -11.633 1 96.31 270 VAL A N 1
ATOM 2135 C CA . VAL A 1 270 ? 0.389 -13.055 -11.297 1 96.31 270 VAL A CA 1
ATOM 2136 C C . VAL A 1 270 ? -0.97 -12.57 -10.797 1 96.31 270 VAL A C 1
ATOM 2138 O O . VAL A 1 270 ? -1.079 -11.477 -10.242 1 96.31 270 VAL A O 1
ATOM 2141 N N . MET A 1 271 ? -1.923 -13.344 -10.93 1 96.62 271 MET A N 1
ATOM 2142 C CA . MET A 1 271 ? -3.322 -12.961 -10.766 1 96.62 271 MET A CA 1
ATOM 2143 C C . MET A 1 271 ? -3.564 -12.359 -9.383 1 96.62 271 MET A C 1
ATOM 2145 O O . MET A 1 271 ? -4.211 -11.32 -9.266 1 96.62 271 MET A O 1
ATOM 2149 N N . PRO A 1 272 ? -3.047 -13.016 -8.297 1 97.81 272 PRO A N 1
ATOM 2150 C CA . PRO A 1 272 ? -3.373 -12.453 -6.988 1 97.81 272 PRO A CA 1
ATOM 2151 C C . PRO A 1 272 ? -2.889 -11.016 -6.828 1 97.81 272 PRO A C 1
ATOM 2153 O O . PRO A 1 272 ? -3.607 -10.172 -6.281 1 97.81 272 PRO A O 1
ATOM 2156 N N . THR A 1 273 ? -1.734 -10.672 -7.332 1 98.12 273 THR A N 1
ATOM 2157 C CA . THR A 1 273 ? -1.209 -9.312 -7.207 1 98.12 273 THR A CA 1
ATOM 2158 C C . THR A 1 273 ? -1.877 -8.383 -8.211 1 98.12 273 THR A C 1
ATOM 2160 O O . THR A 1 273 ? -2.209 -7.242 -7.879 1 98.12 273 THR A O 1
ATOM 2163 N N . ARG A 1 274 ? -2.07 -8.836 -9.469 1 97.75 274 ARG A N 1
ATOM 2164 C CA . ARG A 1 274 ? -2.74 -8.039 -10.492 1 97.75 274 ARG A CA 1
ATOM 2165 C C . ARG A 1 274 ? -4.164 -7.688 -10.07 1 97.75 274 ARG A C 1
ATOM 2167 O O . ARG A 1 274 ? -4.57 -6.527 -10.148 1 97.75 274 ARG A O 1
ATOM 2174 N N . ASN A 1 275 ? -4.891 -8.703 -9.633 1 98.44 275 ASN A N 1
ATOM 2175 C CA . ASN A 1 275 ? -6.266 -8.484 -9.211 1 98.44 275 ASN A CA 1
ATOM 2176 C C . ASN A 1 275 ? -6.34 -7.559 -8 1 98.44 275 ASN A C 1
ATOM 2178 O O . ASN A 1 275 ? -7.223 -6.703 -7.922 1 98.44 275 ASN A O 1
ATOM 2182 N N . ALA A 1 276 ? -5.441 -7.781 -7.059 1 98.56 276 ALA A N 1
ATOM 2183 C CA . ALA A 1 276 ? -5.406 -6.941 -5.867 1 98.56 276 ALA A CA 1
ATOM 2184 C C . ALA A 1 276 ? -5.27 -5.469 -6.238 1 98.56 276 ALA A C 1
ATOM 2186 O O . ALA A 1 276 ? -5.977 -4.617 -5.695 1 98.56 276 ALA A O 1
ATOM 2187 N N . ARG A 1 277 ? -4.355 -5.105 -7.125 1 97.88 277 ARG A N 1
ATOM 2188 C CA . ARG A 1 277 ? -4.082 -3.73 -7.527 1 97.88 277 ARG A CA 1
ATOM 2189 C C . ARG A 1 277 ? -5.246 -3.152 -8.328 1 97.88 277 ARG A C 1
ATOM 2191 O O . ARG A 1 277 ? -5.352 -1.934 -8.484 1 97.88 277 ARG A O 1
ATOM 2198 N N . ASN A 1 278 ? -6.125 -4.105 -8.758 1 97.94 278 ASN A N 1
ATOM 2199 C CA . ASN A 1 278 ? -7.297 -3.67 -9.516 1 97.94 278 ASN A CA 1
ATOM 2200 C C . ASN A 1 278 ? -8.57 -3.76 -8.68 1 97.94 278 ASN A C 1
ATOM 2202 O O . ASN A 1 278 ? -9.68 -3.68 -9.211 1 97.94 278 ASN A O 1
ATOM 2206 N N . GLY A 1 279 ? -8.43 -3.992 -7.441 1 98.31 279 GLY A N 1
ATOM 2207 C CA . GLY A 1 279 ? -9.555 -3.91 -6.52 1 98.31 279 GLY A CA 1
ATOM 2208 C C . GLY A 1 279 ? -10.367 -5.188 -6.449 1 98.31 279 GLY A C 1
ATOM 2209 O O . GLY A 1 279 ? -11.508 -5.18 -5.996 1 98.31 279 GLY A O 1
ATOM 2210 N N . HIS A 1 280 ? -9.797 -6.27 -7.008 1 98.56 280 HIS A N 1
ATOM 2211 C CA . HIS A 1 280 ? -10.43 -7.586 -6.938 1 98.56 280 HIS A CA 1
ATOM 2212 C C . HIS A 1 280 ? -9.766 -8.453 -5.871 1 98.56 280 HIS A C 1
ATOM 2214 O O . HIS A 1 280 ? -8.648 -8.93 -6.059 1 98.56 280 HIS A O 1
ATOM 2220 N N . LEU A 1 281 ? -10.547 -8.75 -4.793 1 98.81 281 LEU A N 1
ATOM 2221 C CA . LEU A 1 281 ? -9.961 -9.398 -3.623 1 98.81 281 LEU A CA 1
ATOM 2222 C C . LEU A 1 281 ? -10.641 -10.734 -3.342 1 98.81 281 LEU A C 1
ATOM 2224 O O . LEU A 1 281 ? -11.867 -10.805 -3.252 1 98.81 281 LEU A O 1
ATOM 2228 N N . PHE A 1 282 ? -9.812 -11.758 -3.246 1 98.5 282 PHE A N 1
ATOM 2229 C CA . PHE A 1 282 ? -10.32 -13.086 -2.912 1 98.5 282 PHE A CA 1
ATOM 2230 C C . PHE A 1 282 ? -10.539 -13.219 -1.411 1 98.5 282 PHE A C 1
ATOM 2232 O O . PHE A 1 282 ? -9.641 -12.938 -0.619 1 98.5 282 PHE A O 1
ATOM 2239 N N . VAL A 1 283 ? -11.719 -13.578 -0.981 1 98.06 283 VAL A N 1
ATOM 2240 C CA . VAL A 1 283 ? -12.023 -13.812 0.427 1 98.06 283 VAL A CA 1
ATOM 2241 C C . VAL A 1 283 ? -12.609 -15.211 0.603 1 98.06 283 VAL A C 1
ATOM 2243 O O . VAL A 1 283 ? -12.891 -15.906 -0.38 1 98.06 283 VAL A O 1
ATOM 2246 N N . THR A 1 284 ? -12.781 -15.672 1.813 1 95.88 284 THR A N 1
ATOM 2247 C CA . THR A 1 284 ? -13.18 -17.031 2.168 1 95.88 284 THR A CA 1
ATOM 2248 C C . THR A 1 284 ? -14.484 -17.406 1.461 1 95.88 284 THR A C 1
ATOM 2250 O O . THR A 1 284 ? -14.625 -18.531 0.988 1 95.88 284 THR A O 1
ATOM 2253 N N . ASP A 1 285 ? -15.398 -16.406 1.29 1 94 285 ASP A N 1
ATOM 2254 C CA . ASP A 1 285 ? -16.734 -16.734 0.777 1 94 285 ASP A CA 1
ATOM 2255 C C . ASP A 1 285 ? -16.922 -16.188 -0.633 1 94 285 ASP A C 1
ATOM 2257 O O . ASP A 1 285 ? -18.062 -16.016 -1.089 1 94 285 ASP A O 1
ATOM 2261 N N . GLY A 1 286 ? -15.797 -15.859 -1.25 1 95.06 286 GLY A N 1
ATOM 2262 C CA . GLY A 1 286 ? -15.977 -15.383 -2.611 1 95.06 286 GLY A CA 1
ATOM 2263 C C . GLY A 1 286 ? -15 -14.281 -2.986 1 95.06 286 GLY A C 1
ATOM 2264 O O . GLY A 1 286 ? -13.789 -14.43 -2.793 1 95.06 286 GLY A O 1
ATOM 2265 N N . ILE A 1 287 ? -15.609 -13.312 -3.646 1 96.88 287 ILE A N 1
ATOM 2266 C CA . ILE A 1 287 ? -14.805 -12.219 -4.176 1 96.88 287 ILE A CA 1
ATOM 2267 C C . ILE A 1 287 ? -15.359 -10.883 -3.684 1 96.88 287 ILE A C 1
ATOM 2269 O O . ILE A 1 287 ? -16.578 -10.695 -3.631 1 96.88 287 ILE A O 1
ATOM 2273 N N . VAL A 1 288 ? -14.523 -10 -3.254 1 98.31 288 VAL A N 1
ATOM 2274 C CA . VAL A 1 288 ? -14.875 -8.617 -2.945 1 98.31 288 VAL A CA 1
ATOM 2275 C C . VAL A 1 288 ? -14.305 -7.688 -4.016 1 98.31 288 VAL A C 1
ATOM 2277 O O . VAL A 1 288 ? -13.102 -7.695 -4.277 1 98.31 288 VAL A O 1
ATOM 2280 N N . LYS A 1 289 ? -15.109 -7.031 -4.699 1 98.56 289 LYS A N 1
ATOM 2281 C CA . LYS A 1 289 ? -14.703 -5.934 -5.566 1 98.56 289 LYS A CA 1
ATOM 2282 C C . LYS A 1 289 ? -14.711 -4.605 -4.812 1 98.56 289 LYS A C 1
ATOM 2284 O O . LYS A 1 289 ? -15.727 -3.91 -4.781 1 98.56 289 LYS A O 1
ATOM 2289 N N . ILE A 1 290 ? -13.648 -4.102 -4.348 1 98.75 290 ILE A N 1
ATOM 2290 C CA . ILE A 1 290 ? -13.547 -3.086 -3.301 1 98.75 290 ILE A CA 1
ATOM 2291 C C . ILE A 1 290 ? -13.938 -1.724 -3.863 1 98.75 290 ILE A C 1
ATOM 2293 O O . ILE A 1 290 ? -14.211 -0.788 -3.107 1 98.75 290 ILE A O 1
ATOM 2297 N N . ARG A 1 291 ? -14.016 -1.626 -5.211 1 98.12 291 ARG A N 1
ATOM 2298 C CA . ARG A 1 291 ? -14.383 -0.372 -5.859 1 98.12 291 ARG A CA 1
ATOM 2299 C C . ARG A 1 291 ? -15.883 -0.12 -5.754 1 98.12 291 ARG A C 1
ATOM 2301 O O . ARG A 1 291 ? -16.344 0.994 -6 1 98.12 291 ARG A O 1
ATOM 2308 N N . ASN A 1 292 ? -16.625 -1.219 -5.355 1 98.25 292 ASN A N 1
ATOM 2309 C CA . ASN A 1 292 ? -18.062 -1.061 -5.211 1 98.25 292 ASN A CA 1
ATOM 2310 C C . ASN A 1 292 ? -18.406 -0.074 -4.098 1 98.25 292 ASN A C 1
ATOM 2312 O O . ASN A 1 292 ? -17.906 -0.192 -2.98 1 98.25 292 ASN A O 1
ATOM 2316 N N . ALA A 1 293 ? -19.375 0.777 -4.324 1 97.56 293 ALA A N 1
ATOM 2317 C CA . ALA A 1 293 ? -19.734 1.878 -3.438 1 97.56 293 ALA A CA 1
ATOM 2318 C C . ALA A 1 293 ? -20.312 1.356 -2.123 1 97.56 293 ALA A C 1
ATOM 2320 O O . ALA A 1 293 ? -20.281 2.053 -1.105 1 97.56 293 ALA A O 1
ATOM 2321 N N . LYS A 1 294 ? -20.75 0.141 -2.107 1 98.06 294 LYS A N 1
ATOM 2322 C CA . LYS A 1 294 ? -21.359 -0.424 -0.905 1 98.06 294 LYS A CA 1
ATOM 2323 C C . LYS A 1 294 ? -20.344 -0.544 0.222 1 98.06 294 LYS A C 1
ATOM 2325 O O . LYS A 1 294 ? -20.703 -0.673 1.391 1 98.06 294 LYS A O 1
ATOM 2330 N N . TYR A 1 295 ? -19.078 -0.487 -0.121 1 98.56 295 TYR A N 1
ATOM 2331 C CA . TYR A 1 295 ? -18.047 -0.681 0.893 1 98.56 295 TYR A CA 1
ATOM 2332 C C . TYR A 1 295 ? -17.625 0.651 1.498 1 98.56 295 TYR A C 1
ATOM 2334 O O . TYR A 1 295 ? -16.859 0.685 2.467 1 98.56 295 TYR A O 1
ATOM 2342 N N . LYS A 1 296 ? -18.125 1.742 1.012 1 98.12 296 LYS A N 1
ATOM 2343 C CA . LYS A 1 296 ? -17.75 3.076 1.468 1 98.12 296 LYS A CA 1
ATOM 2344 C C . LYS A 1 296 ? -17.922 3.209 2.979 1 98.12 296 LYS A C 1
ATOM 2346 O O . LYS A 1 296 ? -17.078 3.801 3.652 1 98.12 296 LYS A O 1
ATOM 2351 N N . ASP A 1 297 ? -18.969 2.639 3.549 1 97.31 297 ASP A N 1
ATOM 2352 C CA . ASP A 1 297 ? -19.281 2.822 4.961 1 97.31 297 ASP A CA 1
ATOM 2353 C C . ASP A 1 297 ? -19.141 1.514 5.734 1 97.31 297 ASP A C 1
ATOM 2355 O O . ASP A 1 297 ? -19.609 1.398 6.867 1 97.31 297 ASP A O 1
ATOM 2359 N N . ASP A 1 298 ? -18.516 0.493 5.168 1 98.69 298 ASP A N 1
ATOM 2360 C CA . ASP A 1 298 ? -18.406 -0.829 5.773 1 98.69 298 ASP A CA 1
ATOM 2361 C C . ASP A 1 298 ? -17.188 -0.9 6.695 1 98.69 298 ASP A C 1
ATOM 2363 O O . ASP A 1 298 ? -16.047 -1.022 6.227 1 98.69 298 ASP A O 1
ATOM 2367 N N . THR A 1 299 ? -17.406 -0.914 7.973 1 98.62 299 THR A N 1
ATOM 2368 C CA . THR A 1 299 ? -16.312 -0.841 8.938 1 98.62 299 THR A CA 1
ATOM 2369 C C . THR A 1 299 ? -15.828 -2.238 9.312 1 98.62 299 THR A C 1
ATOM 2371 O O . THR A 1 299 ? -15.023 -2.395 10.234 1 98.62 299 THR A O 1
ATOM 2374 N N . SER A 1 300 ? -16.344 -3.268 8.688 1 98.56 300 SER A N 1
ATOM 2375 C CA . SER A 1 300 ? -15.898 -4.633 8.969 1 98.56 300 SER A CA 1
ATOM 2376 C C . SER A 1 300 ? -14.602 -4.953 8.234 1 98.56 300 SER A C 1
ATOM 2378 O O . SER A 1 300 ? -14.219 -4.254 7.293 1 98.56 300 SER A O 1
ATOM 2380 N N . PRO A 1 301 ? -13.891 -5.957 8.727 1 98.44 301 PRO A N 1
ATOM 2381 C CA . PRO A 1 301 ? -12.68 -6.387 8.023 1 98.44 301 PRO A CA 1
ATOM 2382 C C . PRO A 1 301 ? -12.977 -6.977 6.648 1 98.44 301 PRO A C 1
ATOM 2384 O O . PRO A 1 301 ? -14.102 -7.398 6.383 1 98.44 301 PRO A O 1
ATOM 2387 N N . LEU A 1 302 ? -12.078 -6.996 5.762 1 98.56 302 LEU A N 1
ATOM 2388 C CA . LEU A 1 302 ? -12.211 -7.508 4.402 1 98.56 302 LEU A CA 1
ATOM 2389 C C . LEU A 1 302 ? -12.656 -8.969 4.41 1 98.56 302 LEU A C 1
ATOM 2391 O O . LEU A 1 302 ? -13.57 -9.344 3.672 1 98.56 302 LEU A O 1
ATOM 2395 N N . ASP A 1 303 ? -11.93 -9.828 5.227 1 98.38 303 ASP A N 1
ATOM 2396 C CA . ASP A 1 303 ? -12.25 -11.234 5.453 1 98.38 303 ASP A CA 1
ATOM 2397 C C . ASP A 1 303 ? -12.102 -11.602 6.926 1 98.38 303 ASP A C 1
ATOM 2399 O O . ASP A 1 303 ? -10.984 -11.695 7.438 1 98.38 303 ASP A O 1
ATOM 2403 N N . PRO A 1 304 ? -13.266 -11.82 7.586 1 96.94 304 PRO A N 1
ATOM 2404 C CA . PRO A 1 304 ? -13.219 -12.078 9.023 1 96.94 304 PRO A CA 1
ATOM 2405 C C . PRO A 1 304 ? -12.484 -13.367 9.367 1 96.94 304 PRO A C 1
ATOM 2407 O O . PRO A 1 304 ? -12.102 -13.578 10.523 1 96.94 304 PRO A O 1
ATOM 2410 N N . HIS A 1 305 ? -12.18 -14.211 8.438 1 96.75 305 HIS A N 1
ATOM 2411 C CA . HIS A 1 305 ? -11.516 -15.484 8.68 1 96.75 305 HIS A CA 1
ATOM 2412 C C . HIS A 1 305 ? -10.016 -15.391 8.398 1 96.75 305 HIS A C 1
ATOM 2414 O O . HIS A 1 305 ? -9.281 -16.359 8.594 1 96.75 305 HIS A O 1
ATOM 2420 N N . CYS A 1 306 ? -9.641 -14.297 7.918 1 98.06 306 CYS A N 1
ATOM 2421 C CA . CYS A 1 306 ? -8.266 -14.125 7.477 1 98.06 306 CYS A CA 1
ATOM 2422 C C . CYS A 1 306 ? -7.41 -13.5 8.57 1 98.06 306 CYS A C 1
ATOM 2424 O O . CYS A 1 306 ? -7.875 -12.617 9.297 1 98.06 306 CYS A O 1
ATOM 2426 N N . ASP A 1 307 ? -6.188 -13.867 8.656 1 98.5 307 ASP A N 1
ATOM 2427 C CA . ASP A 1 307 ? -5.293 -13.398 9.719 1 98.5 307 ASP A CA 1
ATOM 2428 C C . ASP A 1 307 ? -4.223 -12.461 9.164 1 98.5 307 ASP A C 1
ATOM 2430 O O . ASP A 1 307 ? -3.199 -12.227 9.805 1 98.5 307 ASP A O 1
ATOM 2434 N N . CYS A 1 308 ? -4.387 -12.039 7.902 1 98.62 308 CYS A N 1
ATOM 2435 C CA . CYS A 1 308 ? -3.35 -11.203 7.301 1 98.62 308 CYS A CA 1
ATOM 2436 C C . CYS A 1 308 ? -3.338 -9.812 7.922 1 98.62 308 CYS A C 1
ATOM 2438 O O . CYS A 1 308 ? -4.277 -9.438 8.625 1 98.62 308 CYS A O 1
ATOM 2440 N N . TYR A 1 309 ? -2.297 -9.023 7.715 1 98.62 309 TYR A N 1
ATOM 2441 C CA . TYR A 1 309 ? -2.117 -7.664 8.227 1 98.62 309 TYR A CA 1
ATOM 2442 C C . TYR A 1 309 ? -3.291 -6.777 7.836 1 98.62 309 TYR A C 1
ATOM 2444 O O . TYR A 1 309 ? -3.812 -6.023 8.664 1 98.62 309 TYR A O 1
ATOM 2452 N N . THR A 1 310 ? -3.711 -6.848 6.57 1 98.81 310 THR A N 1
ATOM 2453 C CA . THR A 1 310 ? -4.785 -6.008 6.047 1 98.81 310 THR A CA 1
ATOM 2454 C C . THR A 1 310 ? -6.078 -6.246 6.82 1 98.81 310 THR A C 1
ATOM 2456 O O . THR A 1 310 ? -6.695 -5.301 7.312 1 98.81 310 THR A O 1
ATOM 2459 N N . CYS A 1 311 ? -6.43 -7.457 6.969 1 98.75 311 CYS A N 1
ATOM 2460 C CA . CYS A 1 311 ? -7.703 -7.809 7.59 1 98.75 311 CYS A CA 1
ATOM 2461 C C . CYS A 1 311 ? -7.68 -7.512 9.086 1 98.75 311 CYS A C 1
ATOM 2463 O O . CYS A 1 311 ? -8.703 -7.16 9.672 1 98.75 311 CYS A O 1
ATOM 2465 N N . GLN A 1 312 ? -6.535 -7.621 9.648 1 98.5 312 GLN A N 1
ATOM 2466 C CA . GLN A 1 312 ? -6.422 -7.43 11.094 1 98.5 312 GLN A CA 1
ATOM 2467 C C . GLN A 1 312 ? -6.43 -5.945 11.453 1 98.5 312 GLN A C 1
ATOM 2469 O O . GLN A 1 312 ? -6.719 -5.578 12.594 1 98.5 312 GLN A O 1
ATOM 2474 N N . HIS A 1 313 ? -6.172 -5.066 10.523 1 98.38 313 HIS A N 1
ATOM 2475 C CA . HIS A 1 313 ? -5.902 -3.691 10.93 1 98.38 313 HIS A CA 1
ATOM 2476 C C . HIS A 1 313 ? -6.84 -2.713 10.234 1 98.38 313 HIS A C 1
ATOM 2478 O O . HIS A 1 313 ? -7.02 -1.584 10.703 1 98.38 313 HIS A O 1
ATOM 2484 N N . TYR A 1 314 ? -7.457 -3.121 9.125 1 98.69 314 TYR A N 1
ATOM 2485 C CA . TYR A 1 314 ? -8.172 -2.123 8.336 1 98.69 314 TYR A CA 1
ATOM 2486 C C . TYR A 1 314 ? -9.578 -2.602 8 1 98.69 314 TYR A C 1
ATOM 2488 O O . TYR A 1 314 ? -9.867 -3.799 8.055 1 98.69 314 TYR A O 1
ATOM 2496 N N . THR A 1 315 ? -10.414 -1.646 7.645 1 98.81 315 THR A N 1
ATOM 2497 C CA . THR A 1 315 ? -11.797 -1.905 7.277 1 98.81 315 THR A CA 1
ATOM 2498 C C . THR A 1 315 ? -11.969 -1.902 5.762 1 98.81 315 THR A C 1
ATOM 2500 O O . THR A 1 315 ? -11.117 -1.381 5.039 1 98.81 315 THR A O 1
ATOM 2503 N N . LYS A 1 316 ? -13.055 -2.475 5.32 1 98.88 316 LYS A N 1
ATOM 2504 C CA . LYS A 1 316 ? -13.391 -2.373 3.902 1 98.88 316 LYS A CA 1
ATOM 2505 C C . LYS A 1 316 ? -13.547 -0.917 3.477 1 98.88 316 LYS A C 1
ATOM 2507 O O . LYS A 1 316 ? -13.18 -0.548 2.359 1 98.88 316 LYS A O 1
ATOM 2512 N N . SER A 1 317 ? -14.078 -0.1 4.402 1 98.88 317 SER A N 1
ATOM 2513 C CA . SER A 1 317 ? -14.273 1.321 4.133 1 98.88 317 SER A CA 1
ATOM 2514 C C . SER A 1 317 ? -12.938 2.012 3.848 1 98.88 317 SER A C 1
ATOM 2516 O O . SER A 1 317 ? -12.836 2.801 2.906 1 98.88 317 SER A O 1
ATOM 2518 N N . TYR A 1 318 ? -11.961 1.738 4.66 1 98.88 318 TYR A N 1
ATOM 2519 C CA . TYR A 1 318 ? -10.648 2.336 4.453 1 98.88 318 TYR A CA 1
ATOM 2520 C C . TYR A 1 318 ? -10.039 1.87 3.137 1 98.88 318 TYR A C 1
ATOM 2522 O O . TYR A 1 318 ? -9.477 2.674 2.389 1 98.88 318 TYR A O 1
ATOM 2530 N N . LEU A 1 319 ? -10.164 0.601 2.846 1 98.88 319 LEU A N 1
ATOM 2531 C CA . LEU A 1 319 ? -9.617 0.064 1.603 1 98.88 319 LEU A CA 1
ATOM 2532 C C . LEU A 1 319 ? -10.312 0.686 0.393 1 98.88 319 LEU A C 1
ATOM 2534 O O . LEU A 1 319 ? -9.664 0.999 -0.606 1 98.88 319 LEU A O 1
ATOM 2538 N N . TYR A 1 320 ? -11.617 0.798 0.463 1 98.81 320 TYR A N 1
ATOM 2539 C CA . TYR A 1 320 ? -12.391 1.485 -0.564 1 98.81 320 TYR A CA 1
ATOM 2540 C C . TYR A 1 320 ? -11.875 2.902 -0.783 1 98.81 320 TYR A C 1
ATOM 2542 O O . TYR A 1 320 ? -11.656 3.32 -1.922 1 98.81 320 TYR A O 1
ATOM 2550 N N . HIS A 1 321 ? -11.656 3.609 0.279 1 98.75 321 HIS A N 1
ATOM 2551 C CA . HIS A 1 321 ? -11.18 4.988 0.243 1 98.75 321 HIS A CA 1
ATOM 2552 C C . HIS A 1 321 ? -9.82 5.086 -0.445 1 98.75 321 HIS A C 1
ATOM 2554 O O . HIS A 1 321 ? -9.625 5.934 -1.315 1 98.75 321 HIS A O 1
ATOM 2560 N N . LEU A 1 322 ? -8.891 4.23 -0.037 1 98.62 322 LEU A N 1
ATOM 2561 C CA . LEU A 1 322 ? -7.555 4.246 -0.628 1 98.62 322 LEU A CA 1
ATOM 2562 C C . LEU A 1 322 ? -7.621 3.99 -2.129 1 98.62 322 LEU A C 1
ATOM 2564 O O . LEU A 1 322 ? -6.898 4.621 -2.904 1 98.62 322 LEU A O 1
ATOM 2568 N N . ASP A 1 323 ? -8.453 3.035 -2.506 1 98 323 ASP A N 1
ATOM 2569 C CA . ASP A 1 323 ? -8.625 2.725 -3.922 1 98 323 ASP A CA 1
ATOM 2570 C C . ASP A 1 323 ? -9.172 3.928 -4.688 1 98 323 ASP A C 1
ATOM 2572 O O . ASP A 1 323 ? -8.664 4.273 -5.754 1 98 323 ASP A O 1
ATOM 2576 N N . LYS A 1 324 ? -10.148 4.598 -4.125 1 97.31 324 LYS A N 1
ATOM 2577 C CA . LYS A 1 324 ? -10.773 5.754 -4.758 1 97.31 324 LYS A CA 1
ATOM 2578 C C . LYS A 1 324 ? -9.781 6.898 -4.918 1 97.31 324 LYS A C 1
ATOM 2580 O O . LYS A 1 324 ? -9.867 7.672 -5.875 1 97.31 324 LYS A O 1
ATOM 2585 N N . CYS A 1 325 ? -8.883 6.977 -3.994 1 97 325 CYS A N 1
ATOM 2586 C CA . CYS A 1 325 ? -7.906 8.062 -4.008 1 97 325 CYS A CA 1
ATOM 2587 C C . CYS A 1 325 ? -6.684 7.691 -4.844 1 97 325 CYS A C 1
ATOM 2589 O O . CYS A 1 325 ? -5.785 8.508 -5.035 1 97 325 CYS A O 1
ATOM 2591 N N . GLY A 1 326 ? -6.625 6.434 -5.324 1 96.62 326 GLY A N 1
ATOM 2592 C CA . GLY A 1 326 ? -5.465 5.996 -6.086 1 96.62 326 GLY A CA 1
ATOM 2593 C C . GLY A 1 326 ? -4.203 5.91 -5.254 1 96.62 326 GLY A C 1
ATOM 2594 O O . GLY A 1 326 ? -3.102 6.133 -5.762 1 96.62 326 GLY A O 1
ATOM 2595 N N . GLU A 1 327 ? -4.395 5.625 -3.992 1 97.31 327 GLU A N 1
ATOM 2596 C CA . GLU A 1 327 ? -3.254 5.57 -3.08 1 97.31 327 GLU A CA 1
ATOM 2597 C C . GLU A 1 327 ? -2.49 4.258 -3.232 1 97.31 327 GLU A C 1
ATOM 2599 O O . GLU A 1 327 ? -3.096 3.184 -3.289 1 97.31 327 GLU A O 1
ATOM 2604 N N . ILE A 1 328 ? -1.144 4.297 -3.197 1 97.38 328 ILE A N 1
ATOM 2605 C CA . ILE A 1 328 ? -0.242 3.158 -3.314 1 97.38 328 ILE A CA 1
ATOM 2606 C C . ILE A 1 328 ? -0.52 2.164 -2.188 1 97.38 328 ILE A C 1
ATOM 2608 O O . ILE A 1 328 ? -0.503 0.95 -2.404 1 97.38 328 ILE A O 1
ATOM 2612 N N . LEU A 1 329 ? -0.766 2.652 -1.042 1 98.25 329 LEU A N 1
ATOM 2613 C CA . LEU A 1 329 ? -0.975 1.791 0.116 1 98.25 329 LEU A CA 1
ATOM 2614 C C . LEU A 1 329 ? -2.152 0.85 -0.113 1 98.25 329 LEU A C 1
ATOM 2616 O O . LEU A 1 329 ? -2.139 -0.293 0.349 1 98.25 329 LEU A O 1
ATOM 2620 N N . GLY A 1 330 ? -3.209 1.354 -0.799 1 98.38 330 GLY A N 1
ATOM 2621 C CA . GLY A 1 330 ? -4.348 0.5 -1.101 1 98.38 330 GLY A CA 1
ATOM 2622 C C . GLY A 1 330 ? -3.973 -0.732 -1.902 1 98.38 330 GLY A C 1
ATOM 2623 O O . GLY A 1 330 ? -4.375 -1.847 -1.562 1 98.38 330 GLY A O 1
ATOM 2624 N N . ALA A 1 331 ? -3.189 -0.523 -2.953 1 98.06 331 ALA A N 1
ATOM 2625 C CA . ALA A 1 331 ? -2.717 -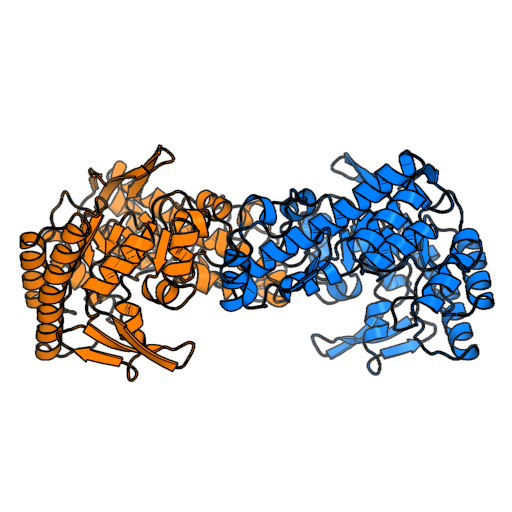1.627 -3.783 1 98.06 331 ALA A CA 1
ATOM 2626 C C . ALA A 1 331 ? -1.871 -2.602 -2.971 1 98.06 331 ALA A C 1
ATOM 2628 O O . ALA A 1 331 ? -1.974 -3.818 -3.145 1 98.06 331 ALA A O 1
ATOM 2629 N N . ARG A 1 332 ? -1.062 -2.096 -2.092 1 98.31 332 ARG A N 1
ATOM 2630 C CA . ARG A 1 332 ? -0.178 -2.91 -1.265 1 98.31 332 ARG A CA 1
ATOM 2631 C C . ARG A 1 332 ? -0.977 -3.766 -0.288 1 98.31 332 ARG A C 1
ATOM 2633 O O . ARG A 1 332 ? -0.746 -4.973 -0.179 1 98.31 332 ARG A O 1
ATOM 2640 N N . LEU A 1 333 ? -1.899 -3.115 0.409 1 98.75 333 LEU A N 1
ATOM 2641 C CA . LEU A 1 333 ? -2.711 -3.82 1.396 1 98.75 333 LEU A CA 1
ATOM 2642 C C . LEU A 1 333 ? -3.537 -4.918 0.735 1 98.75 333 LEU A C 1
ATOM 2644 O O . LEU A 1 333 ? -3.646 -6.023 1.27 1 98.75 333 LEU A O 1
ATOM 2648 N N . ASN A 1 334 ? -4.078 -4.535 -0.425 1 98.88 334 ASN A N 1
ATOM 2649 C CA . ASN A 1 334 ? -4.828 -5.523 -1.19 1 98.88 334 ASN A CA 1
ATOM 2650 C C . ASN A 1 334 ? -3.945 -6.695 -1.61 1 98.88 334 ASN A C 1
ATOM 2652 O O . ASN A 1 334 ? -4.387 -7.848 -1.594 1 98.88 334 ASN A O 1
ATOM 2656 N N . THR A 1 335 ? -2.752 -6.445 -2.008 1 98.81 335 THR A N 1
ATOM 2657 C CA . THR A 1 335 ? -1.809 -7.473 -2.432 1 98.81 335 THR A CA 1
ATOM 2658 C C . THR A 1 335 ? -1.439 -8.383 -1.265 1 98.81 335 THR A C 1
ATOM 2660 O O . THR A 1 335 ? -1.386 -9.609 -1.417 1 98.81 335 THR A O 1
ATOM 2663 N N . ILE A 1 336 ? -1.203 -7.77 -0.082 1 98.88 336 ILE A N 1
ATOM 2664 C CA . ILE A 1 336 ? -0.92 -8.539 1.124 1 98.88 336 ILE A CA 1
ATOM 2665 C C . ILE A 1 336 ? -2.041 -9.547 1.366 1 98.88 336 ILE A C 1
ATOM 2667 O O . ILE A 1 336 ? -1.782 -10.734 1.596 1 98.88 336 ILE A O 1
ATOM 2671 N N . HIS A 1 337 ? -3.25 -9.094 1.247 1 98.94 337 HIS A N 1
ATOM 2672 C CA . HIS A 1 337 ? -4.406 -9.945 1.519 1 98.94 337 HIS A CA 1
ATOM 2673 C C . HIS A 1 337 ? -4.516 -11.07 0.497 1 98.94 337 HIS A C 1
ATOM 2675 O O . HIS A 1 337 ? -4.66 -12.242 0.867 1 98.94 337 HIS A O 1
ATOM 2681 N N . ASN A 1 338 ? -4.453 -10.68 -0.751 1 98.88 338 ASN A N 1
ATOM 2682 C CA . ASN A 1 338 ? -4.625 -11.695 -1.788 1 98.88 338 ASN A CA 1
ATOM 2683 C C . ASN A 1 338 ? -3.549 -12.773 -1.703 1 98.88 338 ASN A C 1
ATOM 2685 O O . ASN A 1 338 ? -3.838 -13.961 -1.876 1 98.88 338 ASN A O 1
ATOM 2689 N N . LEU A 1 339 ? -2.328 -12.414 -1.497 1 98.88 339 LEU A N 1
ATOM 2690 C CA . LEU A 1 339 ? -1.264 -13.406 -1.391 1 98.88 339 LEU A CA 1
ATOM 2691 C C . LEU A 1 339 ? -1.474 -14.297 -0.173 1 98.88 339 LEU A C 1
ATOM 2693 O O . LEU A 1 339 ? -1.257 -15.516 -0.242 1 98.88 339 LEU A O 1
ATOM 2697 N N . ARG A 1 340 ? -1.875 -13.656 0.964 1 98.88 340 ARG A N 1
ATOM 2698 C CA . ARG A 1 340 ? -2.146 -14.453 2.154 1 98.88 340 ARG A CA 1
ATOM 2699 C C . ARG A 1 340 ? -3.295 -15.43 1.909 1 98.88 340 ARG A C 1
ATOM 2701 O O . ARG A 1 340 ? -3.252 -16.578 2.359 1 98.88 340 ARG A O 1
ATOM 2708 N N . TYR A 1 341 ? -4.336 -14.984 1.224 1 98.75 341 TYR A N 1
ATOM 2709 C CA . TYR A 1 341 ? -5.449 -15.859 0.882 1 98.75 341 TYR A CA 1
ATOM 2710 C C . TYR A 1 341 ? -4.957 -17.109 0.166 1 98.75 341 TYR A C 1
ATOM 2712 O O . TYR A 1 341 ? -5.336 -18.234 0.524 1 98.75 341 TYR A O 1
ATOM 2720 N N . TYR A 1 342 ? -4.133 -16.969 -0.841 1 98.75 342 TYR A N 1
ATOM 2721 C CA . TYR A 1 342 ? -3.641 -18.094 -1.638 1 98.75 342 TYR A CA 1
ATOM 2722 C C . TYR A 1 342 ? -2.789 -19.031 -0.791 1 98.75 342 TYR A C 1
ATOM 2724 O O . TYR A 1 342 ? -2.889 -20.25 -0.918 1 98.75 342 TYR A O 1
ATOM 2732 N N . GLN A 1 343 ? -1.944 -18.438 0.061 1 98.81 343 GLN A N 1
ATOM 2733 C CA . GLN A 1 343 ? -1.096 -19.25 0.918 1 98.81 343 GLN A CA 1
ATOM 2734 C C . GLN A 1 343 ? -1.928 -20.031 1.934 1 98.81 343 GLN A C 1
ATOM 2736 O O . GLN A 1 343 ? -1.643 -21.203 2.217 1 98.81 343 GLN A O 1
ATOM 2741 N N . ARG A 1 344 ? -2.943 -19.391 2.471 1 98.62 344 ARG A N 1
ATOM 2742 C CA . ARG A 1 344 ? -3.838 -20.062 3.406 1 98.62 344 ARG A CA 1
ATOM 2743 C C . ARG A 1 344 ? -4.609 -21.188 2.717 1 98.62 344 ARG A C 1
ATOM 2745 O O . ARG A 1 344 ? -4.859 -22.234 3.314 1 98.62 344 ARG A O 1
ATOM 2752 N N . LEU A 1 345 ? -5.023 -20.875 1.493 1 98.44 345 LEU A N 1
ATOM 2753 C CA . LEU A 1 345 ? -5.695 -21.922 0.726 1 98.44 345 LEU A CA 1
ATOM 2754 C C . LEU A 1 345 ? -4.809 -23.141 0.592 1 98.44 345 LEU A C 1
ATOM 2756 O O . LEU A 1 345 ? -5.262 -24.266 0.82 1 98.44 345 LEU A O 1
ATOM 2760 N N . MET A 1 346 ? -3.559 -22.953 0.221 1 98.75 346 MET A N 1
ATOM 2761 C CA . MET A 1 346 ? -2.627 -24.078 0.107 1 98.75 346 MET A CA 1
ATOM 2762 C C . MET A 1 346 ? -2.449 -24.781 1.449 1 98.75 346 MET A C 1
ATOM 2764 O O . MET A 1 346 ? -2.367 -26.016 1.508 1 98.75 346 MET A O 1
ATOM 2768 N N . GLU A 1 347 ? -2.346 -24 2.529 1 98.75 347 GLU A N 1
ATOM 2769 C CA . GLU A 1 347 ? -2.211 -24.562 3.869 1 98.75 347 GLU A CA 1
ATOM 2770 C C . GLU A 1 347 ? -3.406 -25.438 4.223 1 98.75 347 GLU A C 1
ATOM 2772 O O . GLU A 1 347 ? -3.242 -26.531 4.773 1 98.75 347 GLU A O 1
ATOM 2777 N N . GLN A 1 348 ? -4.609 -24.953 3.936 1 98.69 348 GLN A N 1
ATOM 2778 C CA . GLN A 1 348 ? -5.828 -25.703 4.215 1 98.69 348 GLN A CA 1
ATOM 2779 C C . GLN A 1 348 ? -5.883 -26.984 3.404 1 98.69 348 GLN A C 1
ATOM 2781 O O . GLN A 1 348 ? -6.301 -28.031 3.912 1 98.69 348 GLN A O 1
ATOM 2786 N N . ILE A 1 349 ? -5.477 -26.875 2.211 1 98.88 349 ILE A N 1
ATOM 2787 C CA . ILE A 1 349 ? -5.445 -28.047 1.334 1 98.88 349 ILE A CA 1
ATOM 2788 C C . ILE A 1 349 ? -4.484 -29.094 1.896 1 98.88 349 ILE A C 1
ATOM 2790 O O . ILE A 1 349 ? -4.824 -30.266 1.983 1 98.88 349 ILE A O 1
ATOM 2794 N N . ARG A 1 350 ? -3.27 -28.641 2.258 1 98.94 350 ARG A N 1
ATOM 2795 C CA . ARG A 1 350 ? -2.291 -29.562 2.838 1 98.94 350 ARG A CA 1
ATOM 2796 C C . ARG A 1 350 ? -2.859 -30.266 4.066 1 98.94 350 ARG A C 1
ATOM 2798 O O . ARG A 1 350 ? -2.699 -31.469 4.227 1 98.94 350 ARG A O 1
ATOM 2805 N N . THR A 1 351 ? -3.504 -29.5 4.926 1 98.88 351 THR A N 1
ATOM 2806 C CA . THR A 1 351 ? -4.098 -30.062 6.133 1 98.88 351 THR A CA 1
ATOM 2807 C C . THR A 1 351 ? -5.16 -31.094 5.785 1 98.88 351 THR A C 1
ATOM 2809 O O . THR A 1 351 ? -5.215 -32.156 6.391 1 98.88 351 THR A O 1
ATOM 2812 N N . ALA A 1 352 ? -5.992 -30.766 4.855 1 98.88 352 ALA A N 1
ATOM 2813 C CA . ALA A 1 352 ? -7.055 -31.672 4.438 1 98.88 352 ALA A CA 1
ATOM 2814 C C . ALA A 1 352 ? -6.484 -32.969 3.893 1 98.88 352 ALA A C 1
ATOM 2816 O O . ALA A 1 352 ? -7.023 -34.062 4.152 1 98.88 352 ALA A O 1
ATOM 2817 N N . ILE A 1 353 ? -5.441 -32.875 3.09 1 98.88 353 ILE A N 1
ATOM 2818 C CA . ILE A 1 353 ? -4.805 -34.094 2.533 1 98.88 353 ILE A CA 1
ATOM 2819 C C . ILE A 1 353 ? -4.23 -34.938 3.662 1 98.88 353 ILE A C 1
ATOM 2821 O O . ILE A 1 353 ? -4.398 -36.156 3.672 1 98.88 353 ILE A O 1
ATOM 2825 N N . GLU A 1 354 ? -3.549 -34.281 4.582 1 98.75 354 GLU A N 1
ATOM 2826 C CA . GLU A 1 354 ? -2.939 -35 5.711 1 98.75 354 GLU A CA 1
ATOM 2827 C C . GLU A 1 354 ? -3.984 -35.75 6.52 1 98.75 354 GLU A C 1
ATOM 2829 O O . GLU A 1 354 ? -3.701 -36.812 7.055 1 98.75 354 GLU A O 1
ATOM 2834 N N . GLN A 1 355 ? -5.16 -35.25 6.539 1 98.62 355 GLN A N 1
ATOM 2835 C CA . GLN A 1 355 ? -6.242 -35.844 7.309 1 98.62 355 GLN A CA 1
ATOM 2836 C C . GLN A 1 355 ? -7.082 -36.781 6.441 1 98.62 355 GLN A C 1
ATOM 2838 O O . GLN A 1 355 ? -8.109 -37.312 6.887 1 98.62 355 GLN A O 1
ATOM 2843 N N . ASP A 1 356 ? -6.734 -36.969 5.273 1 98.56 356 ASP A N 1
ATOM 2844 C CA . ASP A 1 356 ? -7.445 -37.781 4.293 1 98.56 356 ASP A CA 1
ATOM 2845 C C . ASP A 1 356 ? -8.891 -37.344 4.145 1 98.56 356 ASP A C 1
ATOM 2847 O O . ASP A 1 356 ? -9.812 -38.156 4.156 1 98.56 356 ASP A O 1
ATOM 2851 N N . ARG A 1 357 ? -9.062 -36 4.031 1 98.31 357 ARG A N 1
ATOM 2852 C CA . ARG A 1 357 ? -10.383 -35.406 3.902 1 98.31 357 ARG A CA 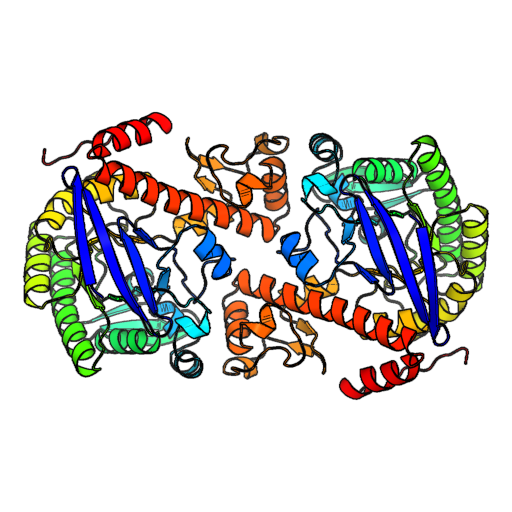1
ATOM 2853 C C . ARG A 1 357 ? -10.414 -34.406 2.764 1 98.31 357 ARG A C 1
ATOM 2855 O O . ARG A 1 357 ? -11.109 -33.375 2.852 1 98.31 357 ARG A O 1
ATOM 2862 N N . PHE A 1 358 ? -9.617 -34.594 1.772 1 98.5 358 PHE A N 1
ATOM 2863 C CA . PHE A 1 358 ? -9.508 -33.594 0.725 1 98.5 358 PHE A CA 1
ATOM 2864 C C . PHE A 1 358 ? -10.812 -33.5 -0.063 1 98.5 358 PHE A C 1
ATOM 2866 O O . PHE A 1 358 ? -11.219 -32.406 -0.459 1 98.5 358 PHE A O 1
ATOM 2873 N N . ASP A 1 359 ? -11.477 -34.594 -0.256 1 97.5 359 ASP A N 1
ATOM 2874 C CA . ASP A 1 359 ? -12.758 -34.562 -0.957 1 97.5 359 ASP A CA 1
ATOM 2875 C C . ASP A 1 359 ? -13.781 -33.719 -0.192 1 97.5 359 ASP A C 1
ATOM 2877 O O . ASP A 1 359 ? -14.562 -32.969 -0.795 1 97.5 359 ASP A O 1
ATOM 2881 N N . ASP A 1 360 ? -13.82 -33.906 1.083 1 98.38 360 ASP A N 1
ATOM 2882 C CA . ASP A 1 360 ? -14.695 -33.094 1.922 1 98.38 360 ASP A CA 1
ATOM 2883 C C . ASP A 1 360 ? -14.344 -31.609 1.812 1 98.38 360 ASP A C 1
ATOM 2885 O O . ASP A 1 360 ? -15.227 -30.766 1.744 1 98.38 360 ASP A O 1
ATOM 2889 N N . PHE A 1 361 ? -13.109 -31.344 1.853 1 98.5 361 PHE A N 1
ATOM 2890 C CA . PHE A 1 361 ? -12.641 -29.969 1.716 1 98.5 361 PHE A CA 1
ATOM 2891 C C . PHE A 1 361 ? -13.125 -29.359 0.407 1 98.5 361 PHE A C 1
ATOM 2893 O O . PHE A 1 361 ? -13.562 -28.203 0.378 1 98.5 361 PHE A O 1
ATOM 2900 N N . VAL A 1 362 ? -12.984 -30.125 -0.714 1 98.56 362 VAL A N 1
ATOM 2901 C CA . VAL A 1 362 ? -13.406 -29.656 -2.029 1 98.56 362 VAL A CA 1
ATOM 2902 C C . VAL A 1 362 ? -14.891 -29.297 -2.002 1 98.56 362 VAL A C 1
ATOM 2904 O O . VAL A 1 362 ? -15.289 -28.25 -2.508 1 98.56 362 VAL A O 1
ATOM 2907 N N . GLN A 1 363 ? -15.672 -30.172 -1.396 1 98.25 363 GLN A N 1
ATOM 2908 C CA . GLN A 1 363 ? -17.109 -29.922 -1.275 1 98.25 363 GLN A CA 1
ATOM 2909 C C . GLN A 1 363 ? -17.375 -28.641 -0.483 1 98.25 363 GLN A C 1
ATOM 2911 O O . GLN A 1 363 ? -18.188 -27.812 -0.887 1 98.25 363 GLN A O 1
ATOM 2916 N N . GLU A 1 364 ? -16.672 -28.5 0.586 1 97.94 364 GLU A N 1
ATOM 2917 C CA . GLU A 1 364 ? -16.844 -27.328 1.442 1 97.94 364 GLU A CA 1
ATOM 2918 C C . GLU A 1 364 ? -16.406 -26.047 0.721 1 97.94 364 GLU A C 1
ATOM 2920 O O . GLU A 1 364 ? -17.078 -25.016 0.837 1 97.94 364 GLU A O 1
ATOM 2925 N N . PHE A 1 365 ? -15.289 -26.109 0.058 1 97.94 365 PHE A N 1
ATOM 2926 C CA . PHE A 1 365 ? -14.75 -24.969 -0.681 1 97.94 365 PHE A CA 1
ATOM 2927 C C . PHE A 1 365 ? -15.766 -24.453 -1.689 1 97.94 365 PHE A C 1
ATOM 2929 O O . PHE A 1 365 ? -16.062 -23.25 -1.725 1 97.94 365 PHE A O 1
ATOM 2936 N N . TYR A 1 366 ? -16.328 -25.344 -2.504 1 97.88 366 TYR A N 1
ATOM 2937 C CA . TYR A 1 366 ? -17.281 -24.938 -3.543 1 97.88 366 TYR A CA 1
ATOM 2938 C C . TYR A 1 366 ? -18.609 -24.531 -2.936 1 97.88 366 TYR A C 1
ATOM 2940 O O . TYR A 1 366 ? -19.281 -23.625 -3.445 1 97.88 366 TYR A O 1
ATOM 2948 N N . ALA A 1 367 ? -19.031 -25.156 -1.885 1 97.38 367 ALA A N 1
ATOM 2949 C CA . ALA A 1 367 ? -20.266 -24.797 -1.204 1 97.38 367 ALA A CA 1
ATOM 2950 C C . ALA A 1 367 ? -20.203 -23.359 -0.691 1 97.38 367 ALA A C 1
ATOM 2952 O O . ALA A 1 367 ? -21.188 -22.625 -0.771 1 97.38 367 ALA A O 1
ATOM 2953 N N . ARG A 1 368 ? -19.094 -23 -0.182 1 95.19 368 ARG A N 1
ATOM 2954 C CA . ARG A 1 368 ? -18.922 -21.656 0.353 1 95.19 368 ARG A CA 1
ATOM 2955 C C . ARG A 1 368 ? -19.047 -20.609 -0.75 1 95.19 368 ARG A C 1
ATOM 2957 O O . ARG A 1 368 ? -19.5 -19.5 -0.501 1 95.19 368 ARG A O 1
ATOM 2964 N N . MET A 1 369 ? -18.672 -20.938 -1.937 1 93.31 369 MET A N 1
ATOM 2965 C CA . MET A 1 369 ? -18.719 -20.016 -3.064 1 93.31 369 MET A CA 1
ATOM 2966 C C . MET A 1 369 ? -20.031 -20.172 -3.844 1 93.31 369 MET A C 1
ATOM 2968 O O . MET A 1 369 ? -20.219 -19.516 -4.863 1 93.31 369 MET A O 1
ATOM 2972 N N . ASP A 1 370 ? -20.953 -21.047 -3.402 1 94.69 370 ASP A N 1
ATOM 2973 C CA . ASP A 1 370 ? -22.219 -21.344 -4.059 1 94.69 370 ASP A CA 1
ATOM 2974 C C . ASP A 1 370 ? -22 -21.781 -5.504 1 94.69 370 ASP A C 1
ATOM 2976 O O . ASP A 1 370 ? -22.625 -21.25 -6.422 1 94.69 370 ASP A O 1
ATOM 2980 N N . LYS A 1 371 ? -21 -22.688 -5.688 1 95 371 LYS A N 1
ATOM 2981 C CA . LYS A 1 371 ? -20.688 -23.266 -6.992 1 95 371 LYS A CA 1
ATOM 2982 C C . LYS A 1 371 ? -20.719 -24.781 -6.945 1 95 371 LYS A C 1
ATOM 2984 O O . LYS A 1 371 ? -20.484 -25.391 -5.898 1 95 371 LYS A O 1
ATOM 2989 N N . PRO A 1 372 ? -21.031 -25.375 -8.008 1 96.19 372 PRO A N 1
ATOM 2990 C CA . PRO A 1 372 ? -20.969 -26.844 -8.055 1 96.19 372 PRO A CA 1
ATOM 2991 C C . PRO A 1 372 ? -19.547 -27.375 -8.156 1 96.19 372 PRO A C 1
ATOM 2993 O O . PRO A 1 372 ? -18.688 -26.703 -8.75 1 96.19 372 PRO A O 1
ATOM 2996 N N . VAL A 1 373 ? -19.359 -28.516 -7.629 1 96.81 373 VAL A N 1
ATOM 2997 C CA . VAL A 1 373 ? -18.062 -29.188 -7.746 1 96.81 373 VAL A CA 1
ATOM 2998 C C . VAL A 1 373 ? -17.906 -29.75 -9.156 1 96.81 373 VAL A C 1
ATOM 3000 O O . VAL A 1 373 ? -18.734 -30.531 -9.617 1 96.81 373 VAL A O 1
ATOM 3003 N N . PRO A 1 374 ? -16.891 -29.297 -9.898 1 95.5 374 PRO A N 1
ATOM 3004 C CA . PRO A 1 374 ? -16.656 -29.922 -11.195 1 95.5 374 PRO A CA 1
ATOM 3005 C C . PRO A 1 374 ? -16.422 -31.438 -11.094 1 95.5 374 PRO A C 1
ATOM 3007 O O . PRO A 1 374 ? -15.766 -31.891 -10.164 1 95.5 374 PRO A O 1
ATOM 3010 N N . PRO A 1 375 ? -16.922 -32.156 -12.008 1 93.62 375 PRO A N 1
ATOM 3011 C CA . PRO A 1 375 ? -16.75 -33.625 -11.938 1 93.62 375 PRO A CA 1
ATOM 3012 C C . PRO A 1 375 ? -15.328 -34.062 -12.305 1 93.62 375 PRO A C 1
ATOM 3014 O O . PRO A 1 375 ? -14.656 -33.406 -13.102 1 93.62 375 PRO A O 1
ATOM 3017 N N . LEU A 1 376 ? -14.891 -35.156 -11.68 1 91.56 376 LEU A N 1
ATOM 3018 C CA . LEU A 1 376 ? -13.695 -35.875 -12.133 1 91.56 376 LEU A CA 1
ATOM 3019 C C . LEU A 1 376 ? -14.023 -36.781 -13.312 1 91.56 376 LEU A C 1
ATOM 3021 O O . LEU A 1 376 ? -15.078 -37.406 -13.352 1 91.56 376 LEU A O 1
ATOM 3025 N N . GLN A 1 377 ? -13.398 -36.562 -14.375 1 78.25 377 GLN A N 1
ATOM 3026 C CA . GLN A 1 377 ? -13.688 -37.375 -15.547 1 78.25 377 GLN A CA 1
ATOM 3027 C C . GLN A 1 377 ? -13.336 -38.844 -15.289 1 78.25 377 GLN A C 1
ATOM 3029 O O . GLN A 1 377 ? -14.109 -39.75 -15.633 1 78.25 377 GLN A O 1
ATOM 3034 N N . LYS A 1 378 ? -12.109 -39.062 -14.938 1 67.56 378 LYS A N 1
ATOM 3035 C CA . LYS A 1 378 ? -11.711 -40.438 -14.719 1 67.56 378 LYS A CA 1
ATOM 3036 C C . LYS A 1 378 ? -11.891 -40.844 -13.258 1 67.56 378 LYS A C 1
ATOM 3038 O O . LYS A 1 378 ? -11.305 -40.219 -12.367 1 67.56 378 LYS A O 1
ATOM 3043 N N . ALA A 1 379 ? -13.305 -41.031 -12.953 1 48.06 379 ALA A N 1
ATOM 3044 C CA . ALA A 1 379 ? -13.547 -41.594 -11.633 1 48.06 379 ALA A CA 1
ATOM 3045 C C . ALA A 1 379 ? -13.305 -43.094 -11.641 1 48.06 379 ALA A C 1
ATOM 3047 O O . ALA A 1 379 ? -13.633 -43.781 -12.617 1 48.06 379 ALA A O 1
ATOM 3048 N N . MET B 1 1 ? -2.504 19.281 25.156 1 96.19 1 MET B N 1
ATOM 3049 C CA . MET B 1 1 ? -1.13 19.453 24.703 1 96.19 1 MET B CA 1
ATOM 3050 C C . MET B 1 1 ? -0.363 20.406 25.609 1 96.19 1 MET B C 1
ATOM 3052 O O . MET B 1 1 ? -0.894 21.422 26.031 1 96.19 1 MET B O 1
ATOM 3056 N N . LYS B 1 2 ? 0.869 19.969 25.938 1 97.38 2 LYS B N 1
ATOM 3057 C CA . LYS B 1 2 ? 1.78 20.844 26.672 1 97.38 2 LYS B CA 1
ATOM 3058 C C . LYS B 1 2 ? 3.105 21 25.938 1 97.38 2 LYS B C 1
ATOM 3060 O O . LYS B 1 2 ? 3.654 20.031 25.422 1 97.38 2 LYS B O 1
ATOM 3065 N N . PHE B 1 3 ? 3.531 22.234 25.859 1 98.31 3 PHE B N 1
ATOM 3066 C CA . PHE B 1 3 ? 4.824 22.531 25.25 1 98.31 3 PHE B CA 1
ATOM 3067 C C . PHE B 1 3 ? 5.848 22.906 26.312 1 98.31 3 PHE B C 1
ATOM 3069 O O . PHE B 1 3 ? 5.582 23.75 27.172 1 98.31 3 PHE B O 1
ATOM 3076 N N . LYS B 1 4 ? 6.973 22.234 26.281 1 98.5 4 LYS B N 1
ATOM 3077 C CA . LYS B 1 4 ? 8.094 22.547 27.156 1 98.5 4 LYS B CA 1
ATOM 3078 C C . LYS B 1 4 ? 9.32 22.969 26.359 1 98.5 4 LYS B C 1
ATOM 3080 O O . LYS B 1 4 ? 9.852 22.172 25.578 1 98.5 4 LYS B O 1
ATOM 3085 N N . LEU B 1 5 ? 9.711 24.219 26.516 1 98.5 5 LEU B N 1
ATOM 3086 C CA . LEU B 1 5 ? 10.992 24.656 25.969 1 98.5 5 LEU B CA 1
ATOM 3087 C C . LEU B 1 5 ? 12.148 24.156 26.812 1 98.5 5 LEU B C 1
ATOM 3089 O O . LEU B 1 5 ? 12.281 24.531 27.984 1 98.5 5 LEU B O 1
ATOM 3093 N N . LYS B 1 6 ? 12.961 23.312 26.375 1 98.5 6 LYS B N 1
ATOM 3094 C CA . LYS B 1 6 ? 14.039 22.688 27.141 1 98.5 6 LYS B CA 1
ATOM 3095 C C . LYS B 1 6 ? 15.273 23.578 27.156 1 98.5 6 LYS B C 1
ATOM 3097 O O . LYS B 1 6 ? 15.836 23.859 28.234 1 98.5 6 LYS B O 1
ATOM 3102 N N . THR B 1 7 ? 15.789 23.984 25.953 1 98.56 7 THR B N 1
ATOM 3103 C CA . THR B 1 7 ? 16.953 24.844 25.844 1 98.56 7 THR B CA 1
ATOM 3104 C C . THR B 1 7 ? 16.984 25.547 24.484 1 98.56 7 THR B C 1
ATOM 3106 O O . THR B 1 7 ? 16.094 25.328 23.656 1 98.56 7 THR B O 1
ATOM 3109 N N . THR B 1 8 ? 17.891 26.453 24.297 1 98.44 8 THR B N 1
ATOM 3110 C CA . THR B 1 8 ? 18.078 27.172 23.031 1 98.44 8 THR B CA 1
ATOM 3111 C C . THR B 1 8 ? 19.547 27.219 22.641 1 98.44 8 THR B C 1
ATOM 3113 O O . THR B 1 8 ? 20.422 26.984 23.469 1 98.44 8 THR B O 1
ATOM 3116 N N . SER B 1 9 ? 19.859 27.375 21.516 1 98.5 9 SER B N 1
ATOM 3117 C CA . SER B 1 9 ? 21.141 27.766 20.922 1 98.5 9 SER B CA 1
ATOM 3118 C C . SER B 1 9 ? 20.969 28.906 19.938 1 98.5 9 SER B C 1
ATOM 3120 O O . SER B 1 9 ? 20.594 28.688 18.781 1 98.5 9 SER B O 1
ATOM 3122 N N . GLY B 1 10 ? 21.25 30.172 20.344 1 96.19 10 GLY B N 1
ATOM 3123 C CA . GLY B 1 10 ? 20.766 31.328 19.594 1 96.19 10 GLY B CA 1
ATOM 3124 C C . GLY B 1 10 ? 19.25 31.406 19.547 1 96.19 10 GLY B C 1
ATOM 3125 O O . GLY B 1 10 ? 18.578 31.297 20.578 1 96.19 10 GLY B O 1
ATOM 3126 N N . ALA B 1 11 ? 18.734 31.609 18.359 1 96.94 11 ALA B N 1
ATOM 3127 C CA . ALA B 1 11 ? 17.281 31.703 18.188 1 96.94 11 ALA B CA 1
ATOM 3128 C C . ALA B 1 11 ? 16.656 30.312 18.031 1 96.94 11 ALA B C 1
ATOM 3130 O O . ALA B 1 11 ? 15.445 30.172 18.125 1 96.94 11 ALA B O 1
ATOM 3131 N N . ALA B 1 12 ? 17.516 29.281 17.828 1 98.56 12 ALA B N 1
ATOM 3132 C CA . ALA B 1 12 ? 17.016 27.922 17.656 1 98.56 12 ALA B CA 1
ATOM 3133 C C . ALA B 1 12 ? 16.5 27.344 18.969 1 98.56 12 ALA B C 1
ATOM 3135 O O . ALA B 1 12 ? 17.109 27.547 20.016 1 98.56 12 ALA B O 1
ATOM 3136 N N . ARG B 1 13 ? 15.414 26.625 18.922 1 98.81 13 ARG B N 1
ATOM 3137 C CA . ARG B 1 13 ? 14.727 26.172 20.141 1 98.81 13 ARG B CA 1
ATOM 3138 C C . ARG B 1 13 ? 14.602 24.656 20.172 1 98.81 13 ARG B C 1
ATOM 3140 O O . ARG B 1 13 ? 14.195 24.047 19.188 1 98.81 13 ARG B O 1
ATOM 3147 N N . ARG B 1 14 ? 15.055 24.047 21.281 1 98.81 14 ARG B N 1
ATOM 3148 C CA . ARG B 1 14 ? 14.828 22.625 21.594 1 98.81 14 ARG B CA 1
ATOM 3149 C C . ARG B 1 14 ? 13.664 22.469 22.578 1 98.81 14 ARG B C 1
ATOM 3151 O O . ARG B 1 14 ? 13.719 22.953 23.703 1 98.81 14 ARG B O 1
ATOM 3158 N N . GLY B 1 15 ? 12.617 21.828 22.094 1 98.81 15 GLY B N 1
ATOM 3159 C CA . GLY B 1 15 ? 11.453 21.688 22.938 1 98.81 15 GLY B CA 1
ATOM 3160 C C . GLY B 1 15 ? 10.797 20.328 22.828 1 98.81 15 GLY B C 1
ATOM 3161 O O . GLY B 1 15 ? 11.367 19.406 22.234 1 98.81 15 GLY B O 1
ATOM 3162 N N . GLU B 1 16 ? 9.703 20.141 23.516 1 98.81 16 GLU B N 1
ATOM 3163 C CA . GLU B 1 16 ? 8.93 18.906 23.531 1 98.81 16 GLU B CA 1
ATOM 3164 C C . GLU B 1 16 ? 7.438 19.203 23.688 1 98.81 16 GLU B C 1
ATOM 3166 O O . GLU B 1 16 ? 7.035 20.016 24.516 1 98.81 16 GLU B O 1
ATOM 3171 N N . LEU B 1 17 ? 6.66 18.609 22.766 1 98.81 17 LEU B N 1
ATOM 3172 C CA . LEU B 1 17 ? 5.211 18.594 22.922 1 98.81 17 LEU B CA 1
ATOM 3173 C C . LEU B 1 17 ? 4.746 17.281 23.562 1 98.81 17 LEU B C 1
ATOM 3175 O O . LEU B 1 17 ? 5.242 16.219 23.234 1 98.81 17 LEU B O 1
ATOM 3179 N N . THR B 1 18 ? 3.834 17.359 24.516 1 98.62 18 THR B N 1
ATOM 3180 C CA . THR B 1 18 ? 3.254 16.172 25.125 1 98.62 18 THR B CA 1
ATOM 3181 C C . THR B 1 18 ? 1.748 16.125 24.891 1 98.62 18 THR B C 1
ATOM 3183 O O . THR B 1 18 ? 1.053 17.125 25.062 1 98.62 18 THR B O 1
ATOM 3186 N N . PHE B 1 19 ? 1.295 14.984 24.453 1 98.12 19 PHE B N 1
ATOM 3187 C CA . PHE B 1 19 ? -0.117 14.758 24.172 1 98.12 19 PHE B CA 1
ATOM 3188 C C . PHE B 1 19 ? -0.652 13.586 24.984 1 98.12 19 PHE B C 1
ATOM 3190 O O . PHE B 1 19 ? 0.044 12.586 25.188 1 98.12 19 PHE B O 1
ATOM 3197 N N . ASN B 1 20 ? -1.858 13.758 25.531 1 95.75 20 ASN B N 1
ATOM 3198 C CA . ASN B 1 20 ? -2.564 12.641 26.141 1 95.75 20 ASN B CA 1
ATOM 3199 C C . ASN B 1 20 ? -3.594 12.039 25.188 1 95.75 20 ASN B C 1
ATOM 3201 O O . ASN B 1 20 ? -4.496 12.734 24.719 1 95.75 20 ASN B O 1
ATOM 3205 N N . ARG B 1 21 ? -3.346 10.766 24.922 1 93.81 21 ARG B N 1
ATOM 3206 C CA . ARG B 1 21 ? -4.273 10.031 24.062 1 93.81 21 ARG B CA 1
ATOM 3207 C C . ARG B 1 21 ? -4.738 8.75 24.75 1 93.81 21 ARG B C 1
ATOM 3209 O O . ARG B 1 21 ? -4.176 8.336 25.766 1 93.81 21 ARG B O 1
ATOM 3216 N N . PRO B 1 22 ? -5.824 8.07 24.156 1 90.75 22 PRO B N 1
ATOM 3217 C CA . PRO B 1 22 ? -6.348 6.852 24.781 1 90.75 22 PRO B CA 1
ATOM 3218 C C . PRO B 1 22 ? -5.277 5.785 24.984 1 90.75 22 PRO B C 1
ATOM 3220 O O . PRO B 1 22 ? -5.348 5.012 25.953 1 90.75 22 PRO B O 1
ATOM 3223 N N . GLN B 1 23 ? -4.285 5.809 24.203 1 92 23 GLN B N 1
ATOM 3224 C CA . GLN B 1 23 ? -3.256 4.773 24.266 1 92 23 GLN B CA 1
ATOM 3225 C C . GLN B 1 23 ? -2.143 5.168 25.234 1 92 23 GLN B C 1
ATOM 3227 O O . GLN B 1 23 ? -1.286 4.348 25.562 1 92 23 GLN B O 1
ATOM 3232 N N . GLY B 1 24 ? -2.207 6.414 25.656 1 95.19 24 GLY B N 1
ATOM 3233 C CA . GLY B 1 24 ? -1.19 6.871 26.594 1 95.19 24 GLY B CA 1
ATOM 3234 C C . GLY B 1 24 ? -0.676 8.266 26.281 1 95.19 24 GLY B C 1
ATOM 3235 O O . GLY B 1 24 ? -1.345 9.039 25.594 1 95.19 24 GLY B O 1
ATOM 3236 N N . GLU B 1 25 ? 0.431 8.57 26.984 1 97.69 25 GLU B N 1
ATOM 3237 C CA . GLU B 1 25 ? 1.093 9.844 26.734 1 97.69 25 GLU B CA 1
ATOM 3238 C C . GLU B 1 25 ? 2.119 9.734 25.625 1 97.69 25 GLU B C 1
ATOM 3240 O O . GLU B 1 25 ? 2.902 8.781 25.578 1 97.69 25 GLU B O 1
ATOM 3245 N N . PHE B 1 26 ? 1.969 10.656 24.703 1 98.12 26 PHE B N 1
ATOM 3246 C CA . PHE B 1 26 ? 2.898 10.68 23.578 1 98.12 26 PHE B CA 1
ATOM 3247 C C . PHE B 1 26 ? 3.662 12 23.531 1 98.12 26 PHE B C 1
ATOM 3249 O O . PHE B 1 26 ? 3.1 13.055 23.828 1 98.12 26 PHE B O 1
ATOM 3256 N N . SER B 1 27 ? 4.949 11.906 23.156 1 98.44 27 SER B N 1
ATOM 3257 C CA . SER B 1 27 ? 5.793 13.094 23.047 1 98.44 27 SER B CA 1
ATOM 3258 C C . SER B 1 27 ? 6.223 13.336 21.609 1 98.44 27 SER B C 1
ATOM 3260 O O . SER B 1 27 ? 6.426 12.391 20.844 1 98.44 27 SER B O 1
ATOM 3262 N N . VAL B 1 28 ? 6.285 14.57 21.219 1 98.81 28 VAL B N 1
ATOM 3263 C CA . VAL B 1 28 ? 6.879 15.031 19.969 1 98.81 28 VAL B CA 1
ATOM 3264 C C . VAL B 1 28 ? 8.047 15.969 20.266 1 98.81 28 VAL B C 1
ATOM 3266 O O . VAL B 1 28 ? 7.863 17.031 20.844 1 98.81 28 VAL B O 1
ATOM 3269 N N . GLN B 1 29 ? 9.273 15.523 19.844 1 98.88 29 GLN B N 1
ATOM 3270 C CA . GLN B 1 29 ? 10.461 16.344 20.031 1 98.88 29 GLN B CA 1
ATOM 3271 C C . GLN B 1 29 ? 10.562 17.438 18.969 1 98.88 29 GLN B C 1
ATOM 3273 O O . GLN B 1 29 ? 10.281 17.188 17.797 1 98.88 29 GLN B O 1
ATOM 3278 N N . THR B 1 30 ? 10.875 18.641 19.328 1 98.88 30 THR B N 1
ATOM 3279 C CA . THR B 1 30 ? 11.039 19.719 18.375 1 98.88 30 THR B CA 1
ATOM 3280 C C . THR B 1 30 ? 12.477 20.219 18.359 1 98.88 30 THR B C 1
ATOM 3282 O O . THR B 1 30 ? 13.148 20.234 19.391 1 98.88 30 THR B O 1
ATOM 3285 N N . PRO B 1 31 ? 12.945 20.672 17.219 1 98.81 31 PRO B N 1
ATOM 3286 C CA . PRO B 1 31 ? 12.273 20.828 15.93 1 98.81 31 PRO B CA 1
ATOM 3287 C C . PRO B 1 31 ? 11.773 19.5 15.367 1 98.81 31 PRO B C 1
ATOM 3289 O O . PRO B 1 31 ? 12.438 18.469 15.516 1 98.81 31 PRO B O 1
ATOM 3292 N N . ALA B 1 32 ? 10.578 19.547 14.766 1 98.88 32 ALA B N 1
ATOM 3293 C CA . ALA B 1 32 ? 9.938 18.344 14.234 1 98.88 32 ALA B CA 1
ATOM 3294 C C . ALA B 1 32 ? 9.5 18.547 12.789 1 98.88 32 ALA B C 1
ATOM 3296 O O . ALA B 1 32 ? 9.117 19.656 12.398 1 98.88 32 ALA B O 1
ATOM 3297 N N . PHE B 1 33 ? 9.609 17.516 12.023 1 98.75 33 PHE B N 1
ATOM 3298 C CA . PHE B 1 33 ? 9.047 17.469 10.68 1 98.75 33 PHE B CA 1
ATOM 3299 C C . PHE B 1 33 ? 7.848 16.547 10.625 1 98.75 33 PHE B C 1
ATOM 3301 O O . PHE B 1 33 ? 7.926 15.391 11.07 1 98.75 33 PHE B O 1
ATOM 3308 N N . MET B 1 34 ? 6.812 17 10.07 1 98.69 34 MET B N 1
ATOM 3309 C CA . MET B 1 34 ? 5.578 16.219 10 1 98.69 34 MET B CA 1
ATOM 3310 C C . MET B 1 34 ? 5.344 15.703 8.586 1 98.69 34 MET B C 1
ATOM 3312 O O . MET B 1 34 ? 4.984 16.469 7.691 1 98.69 34 MET B O 1
ATOM 3316 N N . PRO B 1 35 ? 5.48 14.352 8.398 1 98.44 35 PRO B N 1
ATOM 3317 C CA . PRO B 1 35 ? 5.031 13.812 7.109 1 98.44 35 PRO B CA 1
ATOM 3318 C C . PRO B 1 35 ? 3.551 14.078 6.844 1 98.44 35 PRO B C 1
ATOM 3320 O O . PRO B 1 35 ? 2.732 14.008 7.766 1 98.44 35 PRO B O 1
ATOM 3323 N N . VAL B 1 36 ? 3.258 14.336 5.613 1 97.5 36 VAL B N 1
ATOM 3324 C CA . VAL B 1 36 ? 1.9 14.742 5.266 1 97.5 36 VAL B CA 1
ATOM 3325 C C . VAL B 1 36 ? 1.105 13.531 4.781 1 97.5 36 VAL B C 1
ATOM 3327 O O . VAL B 1 36 ? 1.541 12.82 3.873 1 97.5 36 VAL B O 1
ATOM 3330 N N . GLY B 1 37 ? 0.021 13.266 5.402 1 96.38 37 GLY B N 1
ATOM 3331 C CA . GLY B 1 37 ? -0.956 12.273 4.977 1 96.38 37 GLY B CA 1
ATOM 3332 C C . GLY B 1 37 ? -2.236 12.891 4.441 1 96.38 37 GLY B C 1
ATOM 3333 O O . GLY B 1 37 ? -3.262 12.898 5.125 1 96.38 37 GLY B O 1
ATOM 3334 N N . THR B 1 38 ? -2.244 13.242 3.195 1 94.81 38 THR B N 1
ATOM 3335 C CA . THR B 1 38 ? -3.303 14.023 2.564 1 94.81 38 THR B CA 1
ATOM 3336 C C . THR B 1 38 ? -4.637 13.281 2.637 1 94.81 38 THR B C 1
ATOM 3338 O O . THR B 1 38 ? -5.664 13.875 2.98 1 94.81 38 THR B O 1
ATOM 3341 N N . TYR B 1 39 ? -4.656 12.047 2.363 1 96.75 39 TYR B N 1
ATOM 3342 C CA . TYR B 1 39 ? -5.883 11.266 2.271 1 96.75 39 TYR B CA 1
ATOM 3343 C C . TYR B 1 39 ? -5.945 10.219 3.375 1 96.75 39 TYR B C 1
ATOM 3345 O O . TYR B 1 39 ? -6.395 9.086 3.145 1 96.75 39 TYR B O 1
ATOM 3353 N N . GLY B 1 40 ? -5.391 10.562 4.508 1 97.56 40 GLY B N 1
ATOM 3354 C CA . GLY B 1 40 ? -5.438 9.625 5.617 1 97.56 40 GLY B CA 1
ATOM 3355 C C . GLY B 1 40 ? -4.391 8.531 5.523 1 97.56 40 GLY B C 1
ATOM 3356 O O . GLY B 1 40 ? -4.613 7.41 5.988 1 97.56 40 GLY B O 1
ATOM 3357 N N . THR B 1 41 ? -3.348 8.789 4.863 1 97.88 41 THR B N 1
ATOM 3358 C CA . THR B 1 41 ? -2.182 7.918 4.758 1 97.88 41 THR B CA 1
ATOM 3359 C C . THR B 1 41 ? -0.976 8.688 4.234 1 97.88 41 THR B C 1
ATOM 3361 O O . THR B 1 41 ? -1.124 9.602 3.416 1 97.88 41 THR B O 1
ATOM 3364 N N . VAL B 1 42 ? 0.229 8.406 4.801 1 98.19 42 VAL B N 1
ATOM 3365 C CA . VAL B 1 42 ? 1.457 8.828 4.133 1 98.19 42 VAL B CA 1
ATOM 3366 C C . VAL B 1 42 ? 1.713 7.945 2.912 1 98.19 42 VAL B C 1
ATOM 3368 O O . VAL B 1 42 ? 1.718 6.715 3.016 1 98.19 42 VAL B O 1
ATOM 3371 N N . LYS B 1 43 ? 1.92 8.523 1.818 1 96.81 43 LYS B N 1
ATOM 3372 C CA . LYS B 1 43 ? 1.892 7.832 0.533 1 96.81 43 LYS B CA 1
ATOM 3373 C C . LYS B 1 43 ? 2.762 6.578 0.562 1 96.81 43 LYS B C 1
ATOM 3375 O O . LYS B 1 43 ? 3.965 6.656 0.812 1 96.81 43 LYS B O 1
ATOM 3380 N N . GLY B 1 44 ? 2.105 5.465 0.368 1 96 44 GLY B N 1
ATOM 3381 C CA . GLY B 1 44 ? 2.768 4.184 0.163 1 96 44 GLY B CA 1
ATOM 3382 C C . GLY B 1 44 ? 3.227 3.537 1.456 1 96 44 GLY B C 1
ATOM 3383 O O . GLY B 1 44 ? 3.775 2.434 1.442 1 96 44 GLY B O 1
ATOM 3384 N N . MET B 1 45 ? 2.953 4.156 2.625 1 97.94 45 MET B N 1
ATOM 3385 C CA . MET B 1 45 ? 3.545 3.693 3.877 1 97.94 45 MET B CA 1
ATOM 3386 C C . MET B 1 45 ? 2.467 3.199 4.836 1 97.94 45 MET B C 1
ATOM 3388 O O . MET B 1 45 ? 1.381 3.777 4.906 1 97.94 45 MET B O 1
ATOM 3392 N N . THR B 1 46 ? 2.76 2.143 5.562 1 97.81 46 THR B N 1
ATOM 3393 C CA . THR B 1 46 ? 1.959 1.812 6.738 1 97.81 46 THR B CA 1
ATOM 3394 C C . THR B 1 46 ? 2.348 2.691 7.922 1 97.81 46 THR B C 1
ATOM 3396 O O . THR B 1 46 ? 3.428 3.287 7.93 1 97.81 46 THR B O 1
ATOM 3399 N N . PRO B 1 47 ? 1.469 2.777 8.914 1 98 47 PRO B N 1
ATOM 3400 C CA . PRO B 1 47 ? 1.806 3.586 10.086 1 98 47 PRO B CA 1
ATOM 3401 C C . PRO B 1 47 ? 3.059 3.088 10.805 1 98 47 PRO B C 1
ATOM 3403 O O . PRO B 1 47 ? 3.82 3.889 11.352 1 98 47 PRO B O 1
ATOM 3406 N N . GLU B 1 48 ? 3.314 1.736 10.836 1 97.88 48 GLU B N 1
ATOM 3407 C CA . GLU B 1 48 ? 4.504 1.169 11.469 1 97.88 48 GLU B CA 1
ATOM 3408 C C . GLU B 1 48 ? 5.773 1.605 10.742 1 97.88 48 GLU B C 1
ATOM 3410 O O . GLU B 1 48 ? 6.781 1.915 11.383 1 97.88 48 GLU B O 1
ATOM 3415 N N . GLU B 1 49 ? 5.688 1.622 9.453 1 98 49 GLU B N 1
ATOM 3416 C CA . GLU B 1 49 ? 6.824 2.076 8.664 1 98 49 GLU B CA 1
ATOM 3417 C C . GLU B 1 49 ? 7.109 3.557 8.898 1 98 49 GLU B C 1
ATOM 3419 O O . GLU B 1 49 ? 8.273 3.965 8.984 1 98 49 GLU B O 1
ATOM 3424 N N . VAL B 1 50 ? 6.055 4.363 8.945 1 98.56 50 VAL B N 1
ATOM 3425 C CA . VAL B 1 50 ? 6.207 5.789 9.203 1 98.56 50 VAL B CA 1
ATOM 3426 C C . VAL B 1 50 ? 6.852 6 10.578 1 98.56 50 VAL B C 1
ATOM 3428 O O . VAL B 1 50 ? 7.777 6.801 10.719 1 98.56 50 VAL B O 1
ATOM 3431 N N . ARG B 1 51 ? 6.418 5.266 11.594 1 98.19 51 ARG B N 1
ATOM 3432 C CA . ARG B 1 51 ? 6.988 5.348 12.93 1 98.19 51 ARG B CA 1
ATOM 3433 C C . ARG B 1 51 ? 8.469 4.973 12.922 1 98.19 51 ARG B C 1
ATOM 3435 O O . ARG B 1 51 ? 9.273 5.574 13.633 1 98.19 51 ARG B O 1
ATOM 3442 N N . ALA B 1 52 ? 8.797 4.023 12.102 1 98.44 52 ALA B N 1
ATOM 3443 C CA . ALA B 1 52 ? 10.172 3.529 12.031 1 98.44 52 ALA B CA 1
ATOM 3444 C C . ALA B 1 52 ? 11.109 4.586 11.453 1 98.44 52 ALA B C 1
ATOM 3446 O O . ALA B 1 52 ? 12.312 4.551 11.695 1 98.44 52 ALA B O 1
ATOM 3447 N N . THR B 1 53 ? 10.57 5.523 10.727 1 98.56 53 THR B N 1
ATOM 3448 C CA . THR B 1 53 ? 11.398 6.602 10.203 1 98.56 53 THR B CA 1
ATOM 3449 C C . THR B 1 53 ? 11.82 7.547 11.328 1 98.56 53 THR B C 1
ATOM 3451 O O . THR B 1 53 ? 12.789 8.297 11.188 1 98.56 53 THR B O 1
ATOM 3454 N N . GLY B 1 54 ? 11.047 7.613 12.367 1 98.5 54 GLY B N 1
ATOM 3455 C CA . GLY B 1 54 ? 11.289 8.523 13.469 1 98.5 54 GLY B CA 1
ATOM 3456 C C . GLY B 1 54 ? 10.219 9.586 13.617 1 98.5 54 GLY B C 1
ATOM 3457 O O . GLY B 1 54 ? 10.258 10.398 14.547 1 98.5 54 GLY B O 1
ATOM 3458 N N . ALA B 1 55 ? 9.219 9.547 12.742 1 98.62 55 ALA B N 1
ATOM 3459 C CA . ALA B 1 55 ? 8.148 10.539 12.812 1 98.62 55 ALA B CA 1
ATOM 3460 C C . ALA B 1 55 ? 7.301 10.336 14.062 1 98.62 55 ALA B C 1
ATOM 3462 O O . ALA B 1 55 ? 6.961 9.203 14.414 1 98.62 55 ALA B O 1
ATOM 3463 N N . GLU B 1 56 ? 6.988 11.414 14.734 1 98.56 56 GLU B N 1
ATOM 3464 C CA . GLU B 1 56 ? 6.227 11.352 15.977 1 98.56 56 GLU B CA 1
ATOM 3465 C C . GLU B 1 56 ? 4.855 12 15.82 1 98.56 56 GLU B C 1
ATOM 3467 O O . GLU B 1 56 ? 3.979 11.82 16.672 1 98.56 56 GLU B O 1
ATOM 3472 N N . ILE B 1 57 ? 4.633 12.688 14.734 1 98.75 57 ILE B N 1
ATOM 3473 C CA . ILE B 1 57 ? 3.404 13.422 14.43 1 98.75 57 ILE B CA 1
ATOM 3474 C C . ILE B 1 57 ? 3.205 13.492 12.922 1 98.75 57 ILE B C 1
ATOM 3476 O O . ILE B 1 57 ? 4.176 13.547 12.164 1 98.75 57 ILE B O 1
ATOM 3480 N N . LEU B 1 58 ? 1.95 13.391 12.492 1 98.62 58 LEU B N 1
ATOM 3481 C CA . LEU B 1 58 ? 1.603 13.492 11.078 1 98.62 58 LEU B CA 1
ATOM 3482 C C . LEU B 1 58 ? 0.708 14.703 10.828 1 98.62 58 LEU B C 1
ATOM 3484 O O . LEU B 1 58 ? 0.089 15.227 11.758 1 98.62 58 LEU B O 1
ATOM 3488 N N . LEU B 1 59 ? 0.786 15.141 9.617 1 98.38 59 LEU B N 1
ATOM 3489 C CA . LEU B 1 59 ? -0.16 16.172 9.195 1 98.38 59 LEU B CA 1
ATOM 3490 C C . LEU B 1 59 ? -1.273 15.57 8.344 1 98.38 59 LEU B C 1
ATOM 3492 O O . LEU B 1 59 ? -1.003 14.852 7.379 1 98.38 59 LEU B O 1
ATOM 3496 N N . GLY B 1 60 ? -2.529 15.656 8.75 1 97.56 60 GLY B N 1
ATOM 3497 C CA . GLY B 1 60 ? -3.684 15.336 7.926 1 97.56 60 GLY B CA 1
ATOM 3498 C C . GLY B 1 60 ? -4.258 16.547 7.211 1 97.56 60 GLY B C 1
ATOM 3499 O O . GLY B 1 60 ? -3.936 17.688 7.551 1 97.56 60 GLY B O 1
ATOM 3500 N N . ASN B 1 61 ? -5.078 16.297 6.234 1 96.69 61 ASN B N 1
ATOM 3501 C CA . ASN B 1 61 ? -5.648 17.406 5.465 1 96.69 61 ASN B CA 1
ATOM 3502 C C . ASN B 1 61 ? -7.168 17.453 5.613 1 96.69 61 ASN B C 1
ATOM 3504 O O . ASN B 1 61 ? -7.879 16.594 5.082 1 96.69 61 ASN B O 1
ATOM 3508 N N . THR B 1 62 ? -7.629 18.484 6.211 1 96.38 62 THR B N 1
ATOM 3509 C CA . THR B 1 62 ? -9.047 18.656 6.516 1 96.38 62 THR B CA 1
ATOM 3510 C C . THR B 1 62 ? -9.867 18.734 5.23 1 96.38 62 THR B C 1
ATOM 3512 O O . THR B 1 62 ? -10.898 18.078 5.109 1 96.38 62 THR B O 1
ATOM 3515 N N . PHE B 1 63 ? -9.383 19.5 4.281 1 94.44 63 PHE B N 1
ATOM 3516 C CA . PHE B 1 63 ? -10.094 19.734 3.025 1 94.44 63 PHE B CA 1
ATOM 3517 C C . PHE B 1 63 ? -10.305 18.422 2.271 1 94.44 63 PHE B C 1
ATOM 3519 O O . PHE B 1 63 ? -11.438 18.078 1.936 1 94.44 63 PHE B O 1
ATOM 3526 N N . HIS B 1 64 ? -9.297 17.672 2.068 1 95.94 64 HIS B N 1
ATOM 3527 C CA . HIS B 1 64 ? -9.367 16.438 1.285 1 95.94 64 HIS B CA 1
ATOM 3528 C C . HIS B 1 64 ? -10.172 15.375 2.01 1 95.94 64 HIS B C 1
ATOM 3530 O O . HIS B 1 64 ? -10.945 14.641 1.384 1 95.94 64 HIS B O 1
ATOM 3536 N N . LEU B 1 65 ? -10 15.266 3.314 1 97.62 65 LEU B N 1
ATOM 3537 C CA . LEU B 1 65 ? -10.68 14.234 4.09 1 97.62 65 LEU B CA 1
ATOM 3538 C C . LEU B 1 65 ? -12.156 14.586 4.289 1 97.62 65 LEU B C 1
ATOM 3540 O O . LEU B 1 65 ? -12.984 13.703 4.52 1 97.62 65 LEU B O 1
ATOM 3544 N N . TRP B 1 66 ? -12.438 15.906 4.234 1 96.62 66 TRP B N 1
ATOM 3545 C CA . TRP B 1 66 ? -13.82 16.344 4.266 1 96.62 66 TRP B CA 1
ATOM 3546 C C . TRP B 1 66 ? -14.562 15.93 2.998 1 96.62 66 TRP B C 1
ATOM 3548 O O . TRP B 1 66 ? -15.688 15.43 3.062 1 96.62 66 TRP B O 1
ATOM 3558 N N . LEU B 1 67 ? -13.898 16.094 1.864 1 95.31 67 LEU B N 1
ATOM 3559 C CA . LEU B 1 67 ? -14.531 15.812 0.581 1 95.31 67 LEU B CA 1
ATOM 3560 C C . LEU B 1 67 ? -14.633 14.312 0.346 1 95.31 67 LEU B C 1
ATOM 3562 O O . LEU B 1 67 ? -15.617 13.836 -0.221 1 95.31 67 LEU B O 1
ATOM 3566 N N . ARG B 1 68 ? -13.594 13.594 0.803 1 95 68 ARG B N 1
ATOM 3567 C CA . ARG B 1 68 ? -13.516 12.141 0.722 1 95 68 ARG B CA 1
ATOM 3568 C C . ARG B 1 68 ? -12.562 11.586 1.771 1 95 68 ARG B C 1
ATOM 3570 O O . ARG B 1 68 ? -11.383 11.953 1.804 1 95 68 ARG B O 1
ATOM 3577 N N . PRO B 1 69 ? -13.078 10.742 2.629 1 96.88 69 PRO B N 1
ATOM 3578 C CA . PRO B 1 69 ? -14.336 9.992 2.559 1 96.88 69 PRO B CA 1
ATOM 3579 C C . PRO B 1 69 ? -15.508 10.758 3.166 1 96.88 69 PRO B C 1
ATOM 3581 O O . PRO B 1 69 ? -16.656 10.352 3 1 96.88 69 PRO B O 1
ATOM 3584 N N . GLY B 1 70 ? -15.234 11.828 3.918 1 96.88 70 GLY B N 1
ATOM 3585 C CA . GLY B 1 70 ? -16.281 12.617 4.535 1 96.88 70 GLY B CA 1
ATOM 3586 C C . GLY B 1 70 ? -16.422 12.367 6.023 1 96.88 70 GLY B C 1
ATOM 3587 O O . GLY B 1 70 ? -15.922 11.367 6.539 1 96.88 70 GLY B O 1
ATOM 3588 N N . GLN B 1 71 ? -17.125 13.273 6.691 1 97.44 71 GLN B N 1
ATOM 3589 C CA . GLN B 1 71 ? -17.234 13.281 8.148 1 97.44 71 GLN B CA 1
ATOM 3590 C C . GLN B 1 71 ? -18.031 12.07 8.641 1 97.44 71 GLN B C 1
ATOM 3592 O O . GLN B 1 71 ? -17.734 11.523 9.703 1 97.44 71 GLN B O 1
ATOM 3597 N N . GLU B 1 72 ? -19 11.672 7.918 1 97.94 72 GLU B N 1
ATOM 3598 C CA . GLU B 1 72 ? -19.828 10.547 8.336 1 97.94 72 GLU B CA 1
ATOM 3599 C C . GLU B 1 72 ? -19 9.266 8.445 1 97.94 72 GLU B C 1
ATOM 3601 O O . GLU B 1 72 ? -19.078 8.562 9.453 1 97.94 72 GLU B O 1
ATOM 3606 N N . VAL B 1 73 ? -18.234 9.023 7.438 1 98.31 73 VAL B N 1
ATOM 3607 C CA . VAL B 1 73 ? -17.375 7.844 7.426 1 98.31 73 VAL B CA 1
ATOM 3608 C C . VAL B 1 73 ? -16.344 7.941 8.547 1 98.31 73 VAL B C 1
ATOM 3610 O O . VAL B 1 73 ? -16.062 6.949 9.227 1 98.31 73 VAL B O 1
ATOM 3613 N N . MET B 1 74 ? -15.828 9.117 8.75 1 98.31 74 MET B N 1
ATOM 3614 C CA . MET B 1 74 ? -14.844 9.336 9.805 1 98.31 74 MET B CA 1
ATOM 3615 C C . MET B 1 74 ? -15.43 9.023 11.18 1 98.31 74 MET B C 1
ATOM 3617 O O . MET B 1 74 ? -14.805 8.328 11.984 1 98.31 74 MET B O 1
ATOM 3621 N N . ARG B 1 75 ? -16.609 9.492 11.445 1 98.25 75 ARG B N 1
ATOM 3622 C CA . ARG B 1 75 ? -17.281 9.258 12.727 1 98.25 75 ARG B CA 1
ATOM 3623 C C . ARG B 1 75 ? -17.547 7.777 12.953 1 98.25 75 ARG B C 1
ATOM 3625 O O . ARG B 1 75 ? -17.438 7.281 14.078 1 98.25 75 ARG B O 1
ATOM 3632 N N . LYS B 1 76 ? -17.844 7.059 11.883 1 98.31 76 LYS B N 1
ATOM 3633 C CA . LYS B 1 76 ? -18.109 5.625 11.977 1 98.31 76 LYS B CA 1
ATOM 3634 C C . LYS B 1 76 ? -16.875 4.867 12.438 1 98.31 76 LYS B C 1
ATOM 3636 O O . LYS B 1 76 ? -16.984 3.803 13.047 1 98.31 76 LYS B O 1
ATOM 3641 N N . HIS B 1 77 ? -15.727 5.402 12.156 1 98.06 77 HIS B N 1
ATOM 3642 C CA . HIS B 1 77 ? -14.469 4.758 12.531 1 98.06 77 HIS B CA 1
ATOM 3643 C C . HIS B 1 77 ? -13.961 5.285 13.867 1 98.06 77 HIS B C 1
ATOM 3645 O O . HIS B 1 77 ? -12.969 4.781 14.398 1 98.06 77 HIS B O 1
ATOM 3651 N N . GLY B 1 78 ? -14.68 6.32 14.383 1 97.44 78 GLY B N 1
ATOM 3652 C CA . GLY B 1 78 ? -14.172 7.055 15.531 1 97.44 78 GLY B CA 1
ATOM 3653 C C . GLY B 1 78 ? -13.492 8.359 15.148 1 97.44 78 GLY B C 1
ATOM 3654 O O . GLY B 1 78 ? -14.055 9.438 15.344 1 97.44 78 GLY B O 1
ATOM 3655 N N . ASP B 1 79 ? -12.375 8.328 14.547 1 98.12 79 ASP B N 1
ATOM 3656 C CA . ASP B 1 79 ? -11.648 9.484 14.031 1 98.12 79 ASP B CA 1
ATOM 3657 C C . ASP B 1 79 ? -10.555 9.062 13.055 1 98.12 79 ASP B C 1
ATOM 3659 O O . ASP B 1 79 ? -10.547 7.922 12.586 1 98.12 79 ASP B O 1
ATOM 3663 N N . LEU B 1 80 ? -9.82 9.984 12.641 1 98.44 80 LEU B N 1
ATOM 3664 C CA . LEU B 1 80 ? -8.781 9.734 11.648 1 98.44 80 LEU B CA 1
ATOM 3665 C C . LEU B 1 80 ? -7.75 8.742 12.18 1 98.44 80 LEU B C 1
ATOM 3667 O O . LEU B 1 80 ? -7.203 7.945 11.414 1 98.44 80 LEU B O 1
ATOM 3671 N N . HIS B 1 81 ? -7.426 8.805 13.516 1 98.31 81 HIS B N 1
ATOM 3672 C CA . HIS B 1 81 ? -6.469 7.898 14.141 1 98.31 81 HIS B CA 1
ATOM 3673 C C . HIS B 1 81 ? -6.879 6.445 13.938 1 98.31 81 HIS B C 1
ATOM 3675 O O . HIS B 1 81 ? -6.074 5.625 13.492 1 98.31 81 HIS B O 1
ATOM 3681 N N . ASP B 1 82 ? -8.109 6.125 14.211 1 97.88 82 ASP B N 1
ATOM 3682 C CA . ASP B 1 82 ? -8.641 4.777 14.039 1 97.88 82 ASP B CA 1
ATOM 3683 C C . ASP B 1 82 ? -8.773 4.418 12.555 1 97.88 82 ASP B C 1
ATOM 3685 O O . ASP B 1 82 ? -8.492 3.285 12.164 1 97.88 82 ASP B O 1
ATOM 3689 N N . PHE B 1 83 ? -9.188 5.379 11.766 1 98.31 83 PHE B N 1
ATOM 3690 C CA . PHE B 1 83 ? -9.391 5.168 10.336 1 98.31 83 PHE B CA 1
ATOM 3691 C C . PHE B 1 83 ? -8.102 4.73 9.664 1 98.31 83 PHE B C 1
ATOM 3693 O O . PHE B 1 83 ? -8.078 3.734 8.938 1 98.31 83 PHE B O 1
ATOM 3700 N N . MET B 1 84 ? -7 5.41 9.938 1 98.19 84 MET B N 1
ATOM 3701 C CA . MET B 1 84 ? -5.75 5.164 9.219 1 98.19 84 MET B CA 1
ATOM 3702 C C . MET B 1 84 ? -4.785 4.352 10.078 1 98.19 84 MET B C 1
ATOM 3704 O O . MET B 1 84 ? -3.652 4.09 9.672 1 98.19 84 MET B O 1
ATOM 3708 N N . GLN B 1 85 ? -5.164 4.043 11.352 1 97.56 85 GLN B N 1
ATOM 3709 C CA . GLN B 1 85 ? -4.406 3.193 12.266 1 97.56 85 GLN B CA 1
ATOM 3710 C C . GLN B 1 85 ? -3.123 3.883 12.719 1 97.56 85 GLN B C 1
ATOM 3712 O O . GLN B 1 85 ? -2.076 3.242 12.836 1 97.56 85 GLN B O 1
ATOM 3717 N N . TRP B 1 86 ? -3.104 5.156 12.812 1 97.88 86 TRP B N 1
ATOM 3718 C CA . TRP B 1 86 ? -2.047 5.961 13.414 1 97.88 86 TRP B CA 1
ATOM 3719 C C . TRP B 1 86 ? -2.471 6.477 14.789 1 97.88 86 TRP B C 1
ATOM 3721 O O . TRP B 1 86 ? -3.164 7.492 14.883 1 97.88 86 TRP B O 1
ATOM 3731 N N . HIS B 1 87 ? -2.02 5.875 15.836 1 96.88 87 HIS B N 1
ATOM 3732 C CA . HIS B 1 87 ? -2.479 6.219 17.188 1 96.88 87 HIS B CA 1
ATOM 3733 C C . HIS B 1 87 ? -1.463 7.094 17.906 1 96.88 87 HIS B C 1
ATOM 3735 O O . HIS B 1 87 ? -1.11 6.824 19.062 1 96.88 87 HIS B O 1
ATOM 3741 N N . ARG B 1 88 ? -0.891 8.016 17.156 1 97.62 88 ARG B N 1
ATOM 3742 C CA . ARG B 1 88 ? -0.014 9.086 17.625 1 97.62 88 ARG B CA 1
ATOM 3743 C C . ARG B 1 88 ? -0.531 10.445 17.172 1 97.62 88 ARG B C 1
ATOM 3745 O O . ARG B 1 88 ? -1.557 10.539 16.5 1 97.62 88 ARG B O 1
ATOM 3752 N N . PRO B 1 89 ? 0.086 11.508 17.594 1 98.62 89 PRO B N 1
ATOM 3753 C CA . PRO B 1 89 ? -0.476 12.844 17.375 1 98.62 89 PRO B CA 1
ATOM 3754 C C . PRO B 1 89 ? -0.631 13.172 15.891 1 98.62 89 PRO B C 1
ATOM 3756 O O . PRO B 1 89 ? 0.224 12.805 15.078 1 98.62 89 PRO B O 1
ATOM 3759 N N . ILE B 1 90 ? -1.739 13.836 15.602 1 98.62 90 ILE B N 1
ATOM 3760 C CA . ILE B 1 90 ? -2.039 14.344 14.266 1 98.62 90 ILE B CA 1
ATOM 3761 C C . ILE B 1 90 ? -2.332 15.844 14.336 1 98.62 90 ILE B C 1
ATOM 3763 O O . ILE B 1 90 ? -3.074 16.297 15.211 1 98.62 90 ILE B O 1
ATOM 3767 N N . LEU B 1 91 ? -1.631 16.641 13.508 1 98.75 91 LEU B N 1
ATOM 3768 C CA . LEU B 1 91 ? -2.029 18 13.18 1 98.75 91 LEU B CA 1
ATOM 3769 C C . LEU B 1 91 ? -2.801 18.047 11.867 1 98.75 91 LEU B C 1
ATOM 3771 O O . LEU B 1 91 ? -2.414 17.391 10.891 1 98.75 91 LEU B O 1
ATOM 3775 N N . THR B 1 92 ? -3.967 18.672 11.844 1 97.88 92 THR B N 1
ATOM 3776 C CA . THR B 1 92 ? -4.68 18.781 10.578 1 97.88 92 THR B CA 1
ATOM 3777 C C . THR B 1 92 ? -4.609 20.219 10.039 1 97.88 92 THR B C 1
ATOM 3779 O O . THR B 1 92 ? -4.785 21.172 10.797 1 97.88 92 THR B O 1
ATOM 3782 N N . ASP B 1 93 ? -4.27 20.312 8.773 1 93.94 93 ASP B N 1
ATOM 3783 C CA . ASP B 1 93 ? -4.375 21.578 8.086 1 93.94 93 ASP B CA 1
ATOM 3784 C C . ASP B 1 93 ? -5.836 21.984 7.879 1 93.94 93 ASP B C 1
ATOM 3786 O O . ASP B 1 93 ? -6.672 21.141 7.539 1 93.94 93 ASP B O 1
ATOM 3790 N N . SER B 1 94 ? -6.191 23.141 8.062 1 90.25 94 SER B N 1
ATOM 3791 C CA . SER B 1 94 ? -7.574 23.609 8.086 1 90.25 94 SER B CA 1
ATOM 3792 C C . SER B 1 94 ? -8.195 23.578 6.691 1 90.25 94 SER B C 1
ATOM 3794 O O . SER B 1 94 ? -9.414 23.578 6.551 1 90.25 94 SER B O 1
ATOM 3796 N N . GLY B 1 95 ? -7.395 23.625 5.664 1 83 95 GLY B N 1
ATOM 3797 C CA . GLY B 1 95 ? -7.906 23.672 4.305 1 83 95 GLY B CA 1
ATOM 3798 C C . GLY B 1 95 ? -7.645 24.984 3.6 1 83 95 GLY B C 1
ATOM 3799 O O . GLY B 1 95 ? -7.871 25.109 2.395 1 83 95 GLY B O 1
ATOM 3800 N N . GLY B 1 96 ? -7.098 25.891 4.266 1 79.62 96 GLY B N 1
ATOM 3801 C CA . GLY B 1 96 ? -6.867 27.219 3.697 1 79.62 96 GLY B CA 1
ATOM 3802 C C . GLY B 1 96 ? -6.004 27.188 2.451 1 79.62 96 GLY B C 1
ATOM 3803 O O . GLY B 1 96 ? -6.328 27.812 1.447 1 79.62 96 GLY B O 1
ATOM 3804 N N . PHE B 1 97 ? -4.977 26.469 2.469 1 79.81 97 PHE B N 1
ATOM 3805 C CA . PHE B 1 97 ? -4.07 26.375 1.328 1 79.81 97 PHE B CA 1
ATOM 3806 C C . PHE B 1 97 ? -4.758 25.688 0.15 1 79.81 97 PHE B C 1
ATOM 3808 O O . PHE B 1 97 ? -4.531 26.062 -1.004 1 79.81 97 PHE B O 1
ATOM 3815 N N . GLN B 1 98 ? -5.531 24.703 0.448 1 79.38 98 GLN B N 1
ATOM 3816 C CA . GLN B 1 98 ? -6.203 23.984 -0.63 1 79.38 98 GLN B CA 1
ATOM 3817 C C . GLN B 1 98 ? -7.238 24.859 -1.32 1 79.38 98 GLN B C 1
ATOM 3819 O O . GLN B 1 98 ? -7.375 24.828 -2.545 1 79.38 98 GLN B O 1
ATOM 3824 N N . VAL B 1 99 ? -7.93 25.641 -0.518 1 79.12 99 VAL B N 1
ATOM 3825 C CA . VAL B 1 99 ? -8.883 26.578 -1.092 1 79.12 99 VAL B CA 1
ATOM 3826 C C . VAL B 1 99 ? -8.141 27.609 -1.938 1 79.12 99 VAL B C 1
ATOM 3828 O O . VAL B 1 99 ? -8.594 27.984 -3.023 1 79.12 99 VAL B O 1
ATOM 3831 N N . PHE B 1 100 ? -6.992 28.078 -1.431 1 79 100 PHE B N 1
ATOM 3832 C CA . PHE B 1 100 ? -6.125 29 -2.154 1 79 100 PHE B CA 1
ATOM 3833 C C . PHE B 1 100 ? -5.684 28.406 -3.482 1 79 100 PHE B C 1
ATOM 3835 O O . PHE B 1 100 ? -5.711 29.078 -4.516 1 79 100 PHE B O 1
ATOM 3842 N N . SER B 1 101 ? -5.453 27.109 -3.506 1 80.62 101 SER B N 1
ATOM 3843 C CA . SER B 1 101 ? -4.883 26.438 -4.668 1 80.62 101 SER B CA 1
ATOM 3844 C C . SER B 1 101 ? -5.934 26.203 -5.746 1 80.62 101 SER B C 1
ATOM 3846 O O . SER B 1 101 ? -5.598 25.906 -6.895 1 80.62 101 SER B O 1
ATOM 3848 N N . LEU B 1 102 ? -7.211 26.406 -5.422 1 80.81 102 LEU B N 1
ATOM 3849 C CA . LEU B 1 102 ? -8.289 26.219 -6.391 1 80.81 102 LEU B CA 1
ATOM 3850 C C . LEU B 1 102 ? -8.359 27.406 -7.355 1 80.81 102 LEU B C 1
ATOM 3852 O O . LEU B 1 102 ? -8.992 27.312 -8.406 1 80.81 102 LEU B O 1
ATOM 3856 N N . GLY B 1 103 ? -7.797 28.531 -7.008 1 78.56 103 GLY B N 1
ATOM 3857 C CA . GLY B 1 103 ? -7.734 29.688 -7.891 1 78.56 103 GLY B CA 1
ATOM 3858 C C . GLY B 1 103 ? -9.102 30.234 -8.242 1 78.56 103 GLY B C 1
ATOM 3859 O O . GLY B 1 103 ? -9.867 30.625 -7.355 1 78.56 103 GLY B O 1
ATOM 3860 N N . LYS B 1 104 ? -9.438 30.062 -9.477 1 75.75 104 LYS B N 1
ATOM 3861 C CA . LYS B 1 104 ? -10.641 30.688 -10.023 1 75.75 104 LYS B CA 1
ATOM 3862 C C . LYS B 1 104 ? -11.891 29.922 -9.609 1 75.75 104 LYS B C 1
ATOM 3864 O O . LYS B 1 104 ? -13.008 30.438 -9.719 1 75.75 104 LYS B O 1
ATOM 3869 N N . LEU B 1 105 ? -11.734 28.875 -9.055 1 81.38 105 LEU B N 1
ATOM 3870 C CA . LEU B 1 105 ? -12.875 28.031 -8.719 1 81.38 105 LEU B CA 1
ATOM 3871 C C . LEU B 1 105 ? -13.406 28.359 -7.328 1 81.38 105 LEU B C 1
ATOM 3873 O O . LEU B 1 105 ? -14.352 27.719 -6.859 1 81.38 105 LEU B O 1
ATOM 3877 N N . ARG B 1 106 ? -12.812 29.422 -6.793 1 86 106 ARG B N 1
ATOM 3878 C CA . ARG B 1 106 ? -13.25 29.75 -5.441 1 86 106 ARG B CA 1
ATOM 3879 C C . ARG B 1 106 ? -13.711 31.203 -5.355 1 86 106 ARG B C 1
ATOM 3881 O O . ARG B 1 106 ? -13.312 32.031 -6.176 1 86 106 ARG B O 1
ATOM 3888 N N . LYS B 1 107 ? -14.578 31.438 -4.41 1 91.94 107 LYS B N 1
ATOM 3889 C CA . LYS B 1 107 ? -15.016 32.781 -4.031 1 91.94 107 LYS B CA 1
ATOM 3890 C C . LYS B 1 107 ? -14.875 33 -2.529 1 91.94 107 LYS B C 1
ATOM 3892 O O . LYS B 1 107 ? -15.602 32.375 -1.736 1 91.94 107 LYS B O 1
ATOM 3897 N N . ILE B 1 108 ? -13.992 33.938 -2.174 1 93.62 108 ILE B N 1
ATOM 3898 C CA . ILE B 1 108 ? -13.734 34.25 -0.771 1 93.62 108 ILE B CA 1
ATOM 3899 C C . ILE B 1 108 ? -14.648 35.375 -0.31 1 93.62 108 ILE B C 1
ATOM 3901 O O . ILE B 1 108 ? -14.711 36.438 -0.948 1 93.62 108 ILE B O 1
ATOM 3905 N N . THR B 1 109 ? -15.344 35.094 0.768 1 94.44 109 THR B N 1
ATOM 3906 C CA . THR B 1 109 ? -16.188 36.094 1.394 1 94.44 109 THR B CA 1
ATOM 3907 C C . THR B 1 109 ? -15.938 36.156 2.896 1 94.44 109 THR B C 1
ATOM 3909 O O . THR B 1 109 ? -15.164 35.375 3.436 1 94.44 109 THR B O 1
ATOM 3912 N N . GLU B 1 110 ? -16.547 37.125 3.539 1 96.69 110 GLU B N 1
ATOM 3913 C CA . GLU B 1 110 ? -16.438 37.25 4.984 1 96.69 110 GLU B CA 1
ATOM 3914 C C . GLU B 1 110 ? -16.891 36 5.707 1 96.69 110 GLU B C 1
ATOM 3916 O O . GLU B 1 110 ? -16.344 35.625 6.746 1 96.69 110 GLU B O 1
ATOM 3921 N N . GLU B 1 111 ? -17.922 35.312 5.156 1 96.56 111 GLU B N 1
ATOM 3922 C CA . GLU B 1 111 ? -18.531 34.156 5.809 1 96.56 111 GLU B CA 1
ATOM 3923 C C . GLU B 1 111 ? -17.688 32.906 5.648 1 96.56 111 GLU B C 1
ATOM 3925 O O . GLU B 1 111 ? -17.781 31.984 6.457 1 96.56 111 GLU B O 1
ATOM 3930 N N . GLY B 1 112 ? -16.969 32.844 4.629 1 96 112 GLY B N 1
ATOM 3931 C CA . GLY B 1 112 ? -16.188 31.672 4.281 1 96 112 GLY B CA 1
ATOM 3932 C C . GLY B 1 112 ? -15.867 31.578 2.799 1 96 112 GLY B C 1
ATOM 3933 O O . GLY B 1 112 ? -15.781 32.594 2.117 1 96 112 GLY B O 1
ATOM 3934 N N . VAL B 1 113 ? -15.586 30.438 2.32 1 95.69 113 VAL B N 1
ATOM 3935 C CA . VAL B 1 113 ? -15.164 30.266 0.932 1 95.69 113 VAL B CA 1
ATOM 3936 C C . VAL B 1 113 ? -16.109 29.297 0.218 1 95.69 113 VAL B C 1
ATOM 3938 O O . VAL B 1 113 ? -16.344 28.188 0.691 1 95.69 113 VAL B O 1
ATOM 3941 N N . LYS B 1 114 ? -16.625 29.766 -0.876 1 95 114 LYS B N 1
ATOM 3942 C CA . LYS B 1 114 ? -17.406 28.938 -1.774 1 95 114 LYS B CA 1
ATOM 3943 C C . LYS B 1 114 ? -16.547 28.422 -2.93 1 95 114 LYS B C 1
ATOM 3945 O O . LYS B 1 114 ? -15.734 29.156 -3.477 1 95 114 LYS B O 1
ATOM 3950 N N . PHE B 1 115 ? -16.734 27.141 -3.18 1 93.06 115 PHE B N 1
ATOM 3951 C CA . PHE B 1 115 ? -15.977 26.594 -4.301 1 93.06 115 PHE B CA 1
ATOM 3952 C C . PHE B 1 115 ? -16.641 25.344 -4.859 1 93.06 115 PHE B C 1
ATOM 3954 O O . PHE B 1 115 ? -17.594 24.828 -4.262 1 93.06 115 PHE B O 1
ATOM 3961 N N . GLN B 1 116 ? -16.125 24.969 -5.988 1 91.75 116 GLN B N 1
ATOM 3962 C CA . GLN B 1 116 ? -16.609 23.734 -6.617 1 91.75 116 GLN B CA 1
ATOM 3963 C C . GLN B 1 116 ? -15.797 22.531 -6.152 1 91.75 116 GLN B C 1
ATOM 3965 O O . GLN B 1 116 ? -14.57 22.562 -6.156 1 91.75 116 GLN B O 1
ATOM 3970 N N . ASN B 1 117 ? -16.547 21.516 -5.715 1 90.56 117 ASN B N 1
ATOM 3971 C CA . ASN B 1 117 ? -15.906 20.25 -5.367 1 90.56 117 ASN B CA 1
ATOM 3972 C C . ASN B 1 117 ? -15.109 19.688 -6.539 1 90.56 117 ASN B C 1
ATOM 3974 O O . ASN B 1 117 ? -15.672 19.375 -7.586 1 90.56 117 ASN B O 1
ATOM 3978 N N . PRO B 1 118 ? -13.914 19.547 -6.391 1 88.62 118 PRO B N 1
ATOM 3979 C CA . PRO B 1 118 ? -13.094 19.094 -7.516 1 88.62 118 PRO B CA 1
ATOM 3980 C C . PRO B 1 118 ? -13.359 17.641 -7.887 1 88.62 118 PRO B C 1
ATOM 3982 O O . PRO B 1 118 ? -12.984 17.188 -8.977 1 88.62 118 PRO B O 1
ATOM 3985 N N . ILE B 1 119 ? -13.977 16.875 -7.051 1 88.25 119 ILE B N 1
ATOM 3986 C CA . ILE B 1 119 ? -14.219 15.453 -7.262 1 88.25 119 ILE B CA 1
ATOM 3987 C C . ILE B 1 119 ? -15.516 15.258 -8.039 1 88.25 119 ILE B C 1
ATOM 3989 O O . ILE B 1 119 ? -15.555 14.516 -9.023 1 88.25 119 ILE B O 1
ATOM 3993 N N . ASN B 1 120 ? -16.578 15.945 -7.629 1 89.44 120 ASN B N 1
ATOM 3994 C CA . ASN B 1 120 ? -17.859 15.656 -8.234 1 89.44 120 ASN B CA 1
ATOM 3995 C C . ASN B 1 120 ? -18.516 16.922 -8.789 1 89.44 120 ASN B C 1
ATOM 3997 O O . ASN B 1 120 ? -19.625 16.859 -9.352 1 89.44 120 ASN B O 1
ATOM 4001 N N . GLY B 1 121 ? -17.938 18.109 -8.508 1 89.5 121 GLY B N 1
ATOM 4002 C CA . GLY B 1 121 ? -18.406 19.344 -9.141 1 89.5 121 GLY B CA 1
ATOM 4003 C C . GLY B 1 121 ? -19.438 20.078 -8.305 1 89.5 121 GLY B C 1
ATOM 4004 O O . GLY B 1 121 ? -19.766 21.234 -8.602 1 89.5 121 GLY B O 1
ATOM 4005 N N . GLU B 1 122 ? -19.844 19.562 -7.27 1 92.19 122 GLU B N 1
ATOM 4006 C CA . GLU B 1 122 ? -20.859 20.203 -6.43 1 92.19 122 GLU B CA 1
ATOM 4007 C C . GLU B 1 122 ? -20.328 21.484 -5.801 1 92.19 122 GLU B C 1
ATOM 4009 O O . GLU B 1 122 ? -19.141 21.562 -5.453 1 92.19 122 GLU B O 1
ATOM 4014 N N . ARG B 1 123 ? -21.219 22.422 -5.598 1 93.06 123 ARG B N 1
ATOM 4015 C CA . ARG B 1 123 ? -20.828 23.641 -4.91 1 93.06 123 ARG B CA 1
ATOM 4016 C C . ARG B 1 123 ? -20.828 23.453 -3.4 1 93.06 123 ARG B C 1
ATOM 4018 O O . ARG B 1 123 ? -21.828 23.047 -2.814 1 93.06 123 ARG B O 1
ATOM 4025 N N . ILE B 1 124 ? -19.734 23.781 -2.828 1 93.06 124 ILE B N 1
ATOM 4026 C CA . ILE B 1 124 ? -19.625 23.562 -1.389 1 93.06 124 ILE B CA 1
ATOM 4027 C C . ILE B 1 124 ? -19.078 24.812 -0.717 1 93.06 124 ILE B C 1
ATOM 4029 O O . ILE B 1 124 ? -18.625 25.734 -1.394 1 93.06 124 ILE B O 1
ATOM 4033 N N . PHE B 1 125 ? -19.297 24.922 0.586 1 95.19 125 PHE B N 1
ATOM 4034 C CA . PHE B 1 125 ? -18.969 26.094 1.385 1 95.19 125 PHE B CA 1
ATOM 4035 C C . PHE B 1 125 ? -18.188 25.703 2.637 1 95.19 125 PHE B C 1
ATOM 4037 O O . PHE B 1 125 ? -18.625 24.828 3.396 1 95.19 125 PHE B O 1
ATOM 4044 N N . LEU B 1 126 ? -17.078 26.312 2.799 1 96 126 LEU B N 1
ATOM 4045 C CA . LEU B 1 126 ? -16.234 26.078 3.969 1 96 126 LEU B CA 1
ATOM 4046 C C . LEU B 1 126 ? -16.109 27.344 4.801 1 96 126 LEU B C 1
ATOM 4048 O O . LEU B 1 126 ? -15.547 28.344 4.34 1 96 126 LEU B O 1
ATOM 4052 N N . SER B 1 127 ? -16.625 27.312 5.965 1 97.06 127 SER B N 1
ATOM 4053 C CA . SER B 1 127 ? -16.516 28.406 6.922 1 97.06 127 SER B CA 1
ATOM 4054 C C . SER B 1 127 ? -15.531 28.078 8.039 1 97.06 127 SER B C 1
ATOM 4056 O O . SER B 1 127 ? -15.141 26.906 8.195 1 97.06 127 SER B O 1
ATOM 4058 N N . PRO B 1 128 ? -15.102 29.109 8.766 1 98.12 128 PRO B N 1
ATOM 4059 C CA . PRO B 1 128 ? -14.258 28.812 9.93 1 98.12 128 PRO B CA 1
ATOM 4060 C C . PRO B 1 128 ? -14.906 27.812 10.883 1 98.12 128 PRO B C 1
ATOM 4062 O O . PRO B 1 128 ? -14.234 26.906 11.383 1 98.12 128 PRO B O 1
ATOM 4065 N N . GLU B 1 129 ? -16.219 27.938 11.102 1 98.5 129 GLU B N 1
ATOM 4066 C CA . GLU B 1 129 ? -16.938 27.016 11.992 1 98.5 129 GLU B CA 1
ATOM 4067 C C . GLU B 1 129 ? -16.922 25.594 11.445 1 98.5 129 GLU B C 1
ATOM 4069 O O . GLU B 1 129 ? -16.672 24.641 12.188 1 98.5 129 GLU B O 1
ATOM 4074 N N . LYS B 1 130 ? -17.203 25.5 10.164 1 97.88 130 LYS B N 1
ATOM 4075 C CA . LYS B 1 130 ? -17.234 24.188 9.547 1 97.88 130 LYS B CA 1
ATOM 4076 C C . LYS B 1 130 ? -15.859 23.516 9.617 1 97.88 130 LYS B C 1
ATOM 4078 O O . LYS B 1 130 ? -15.75 22.312 9.852 1 97.88 130 LYS B O 1
ATOM 4083 N N . SER B 1 131 ? -14.828 24.25 9.312 1 98.25 131 SER B N 1
ATOM 4084 C CA . SER B 1 131 ? -13.469 23.734 9.422 1 98.25 131 SER B CA 1
ATOM 4085 C C . SER B 1 131 ? -13.203 23.172 10.812 1 98.25 131 SER B C 1
ATOM 4087 O O . SER B 1 131 ? -12.586 22.109 10.945 1 98.25 131 SER B O 1
ATOM 4089 N N . MET B 1 132 ? -13.664 23.906 11.938 1 98.56 132 MET B N 1
ATOM 4090 C CA . MET B 1 132 ? -13.5 23.453 13.312 1 98.56 132 MET B CA 1
ATOM 4091 C C . MET B 1 132 ? -14.258 22.141 13.539 1 98.56 132 MET B C 1
ATOM 4093 O O . MET B 1 132 ? -13.75 21.234 14.195 1 98.56 132 MET B O 1
ATOM 4097 N N . GLU B 1 133 ? -15.414 22.016 12.906 1 98.62 133 GLU B N 1
ATOM 4098 C CA . GLU B 1 133 ? -16.234 20.828 13.055 1 98.62 133 GLU B CA 1
ATOM 4099 C C . GLU B 1 133 ? -15.57 19.609 12.414 1 98.62 133 GLU B C 1
ATOM 4101 O O . GLU B 1 133 ? -15.562 18.531 12.992 1 98.62 133 GLU B O 1
ATOM 4106 N N . ILE B 1 134 ? -15.078 19.797 11.227 1 98.38 134 ILE B N 1
ATOM 4107 C CA . ILE B 1 134 ? -14.43 18.703 10.516 1 98.38 134 ILE B CA 1
ATOM 4108 C C . ILE B 1 134 ? -13.219 18.219 11.305 1 98.38 134 ILE B C 1
ATOM 4110 O O . ILE B 1 134 ? -13.039 17.016 11.5 1 98.38 134 ILE B O 1
ATOM 4114 N N . GLN B 1 135 ? -12.422 19.141 11.727 1 98.69 135 GLN B N 1
ATOM 4115 C CA . GLN B 1 135 ? -11.211 18.781 12.461 1 98.69 135 GLN B CA 1
ATOM 4116 C C . GLN B 1 135 ? -11.547 18.109 13.789 1 98.69 135 GLN B C 1
ATOM 4118 O O . GLN B 1 135 ? -10.797 17.25 14.266 1 98.69 135 GLN B O 1
ATOM 4123 N N . TYR B 1 136 ? -12.672 18.531 14.414 1 98.69 136 TYR B N 1
ATOM 4124 C CA . TYR B 1 136 ? -13.164 17.844 15.609 1 98.69 136 TYR B CA 1
ATOM 4125 C C . TYR B 1 136 ? -13.469 16.391 15.32 1 98.69 136 TYR B C 1
ATOM 4127 O O . TYR B 1 136 ? -13.039 15.492 16.062 1 98.69 136 TYR B O 1
ATOM 4135 N N . ASP B 1 137 ? -14.141 16.156 14.219 1 98.44 137 ASP B N 1
ATOM 4136 C CA . ASP B 1 137 ? -14.523 14.797 13.836 1 98.44 137 ASP B CA 1
ATOM 4137 C C . ASP B 1 137 ? -13.297 13.969 13.453 1 98.44 137 ASP B C 1
ATOM 4139 O O . ASP B 1 137 ? -13.281 12.758 13.641 1 98.44 137 ASP B O 1
ATOM 4143 N N . LEU B 1 138 ? -12.281 14.562 12.898 1 98.31 138 LEU B N 1
ATOM 4144 C CA . LEU B 1 138 ? -11.047 13.891 12.523 1 98.31 138 LEU B CA 1
ATOM 4145 C C . LEU B 1 138 ? -10.25 13.492 13.766 1 98.31 138 LEU B C 1
ATOM 4147 O O . LEU B 1 138 ? -9.352 12.648 13.68 1 98.31 138 LEU B O 1
ATOM 4151 N N . GLY B 1 139 ? -10.523 14.109 14.898 1 97.88 139 GLY B N 1
ATOM 4152 C CA . GLY B 1 139 ? -9.781 13.828 16.125 1 97.88 139 GLY B CA 1
ATOM 4153 C C . GLY B 1 139 ? -8.398 14.453 16.141 1 97.88 139 GLY B C 1
ATOM 4154 O O . GLY B 1 139 ? -7.469 13.883 16.703 1 97.88 139 GLY B O 1
ATOM 4155 N N . SER B 1 140 ? -8.273 15.602 15.586 1 98.12 140 SER B N 1
ATOM 4156 C CA . SER B 1 140 ? -6.992 16.281 15.492 1 98.12 140 SER B CA 1
ATOM 4157 C C . SER B 1 140 ? -6.445 16.641 16.875 1 98.12 140 SER B C 1
ATOM 4159 O O . SER B 1 140 ? -7.156 17.203 17.703 1 98.12 140 SER B O 1
ATOM 4161 N N . ASP B 1 141 ? -5.223 16.297 17.125 1 98.69 141 ASP B N 1
ATOM 4162 C CA . ASP B 1 141 ? -4.586 16.703 18.375 1 98.69 141 ASP B CA 1
ATOM 4163 C C . ASP B 1 141 ? -4.215 18.172 18.344 1 98.69 141 ASP B C 1
ATOM 4165 O O . ASP B 1 141 ? -4.25 18.859 19.375 1 98.69 141 ASP B O 1
ATOM 4169 N N . ILE B 1 142 ? -3.785 18.625 17.188 1 98.81 142 ILE B N 1
ATOM 4170 C CA . ILE B 1 142 ? -3.566 20.047 16.922 1 98.81 142 ILE B CA 1
ATOM 4171 C C . ILE B 1 142 ? -4.461 20.516 15.781 1 98.81 142 ILE B C 1
ATOM 4173 O O . ILE B 1 142 ? -4.316 20.047 14.648 1 98.81 142 ILE B O 1
ATOM 4177 N N . VAL B 1 143 ? -5.355 21.391 16.109 1 98.69 143 VAL B N 1
ATOM 4178 C CA . VAL B 1 143 ? -6.285 21.969 15.148 1 98.69 143 VAL B CA 1
ATOM 4179 C C . VAL B 1 143 ? -5.734 23.297 14.648 1 98.69 143 VAL B C 1
ATOM 4181 O O . VAL B 1 143 ? -5.16 24.078 15.414 1 98.69 143 VAL B O 1
ATOM 4184 N N . MET B 1 144 ? -5.848 23.562 13.391 1 98.62 144 MET B N 1
ATOM 4185 C CA . MET B 1 144 ? -5.441 24.844 12.805 1 98.62 144 MET B CA 1
ATOM 4186 C C . MET B 1 144 ? -6.652 25.703 12.492 1 98.62 144 MET B C 1
ATOM 4188 O O . MET B 1 144 ? -7.664 25.219 11.984 1 98.62 144 MET B O 1
ATOM 4192 N N . ILE B 1 145 ? -6.566 26.922 12.75 1 98.5 145 ILE B N 1
ATOM 4193 C CA . ILE B 1 145 ? -7.66 27.828 12.422 1 98.5 145 ILE B CA 1
ATOM 4194 C C . ILE B 1 145 ? -7.766 27.984 10.906 1 98.5 145 ILE B C 1
ATOM 4196 O O . ILE B 1 145 ? -6.809 27.719 10.188 1 98.5 145 ILE B O 1
ATOM 4200 N N . PHE B 1 146 ? -8.984 28.344 10.461 1 97.44 146 PHE B N 1
ATOM 4201 C CA . PHE B 1 146 ? -9.195 28.641 9.055 1 97.44 146 PHE B CA 1
ATOM 4202 C C . PHE B 1 146 ? -8.68 30.047 8.719 1 97.44 146 PHE B C 1
ATOM 4204 O O . PHE B 1 146 ? -8.914 30.984 9.469 1 97.44 146 PHE B O 1
ATOM 4211 N N . ASP B 1 147 ? -7.844 30.156 7.691 1 96.38 147 ASP B N 1
ATOM 4212 C CA . ASP B 1 147 ? -7.266 31.438 7.277 1 96.38 147 ASP B CA 1
ATOM 4213 C C . ASP B 1 147 ? -7.266 31.562 5.754 1 96.38 147 ASP B C 1
ATOM 4215 O O . ASP B 1 147 ? -7.508 30.594 5.043 1 96.38 147 ASP B O 1
ATOM 4219 N N . GLU B 1 148 ? -7.105 32.75 5.285 1 93.56 148 GLU B N 1
ATOM 4220 C CA . GLU B 1 148 ? -6.785 32.969 3.877 1 93.56 148 GLU B CA 1
ATOM 4221 C C . GLU B 1 148 ? -5.277 33.031 3.656 1 93.56 148 GLU B C 1
ATOM 4223 O O . GLU B 1 148 ? -4.59 33.844 4.266 1 93.56 148 GLU B O 1
ATOM 4228 N N . CYS B 1 149 ? -4.82 32.156 2.83 1 89.88 149 CYS B N 1
ATOM 4229 C CA . CYS B 1 149 ? -3.42 32.188 2.43 1 89.88 149 CYS B CA 1
ATOM 4230 C C . CYS B 1 149 ? -3.164 33.312 1.448 1 89.88 149 CYS B C 1
ATOM 4232 O O . CYS B 1 149 ? -3.639 33.281 0.312 1 89.88 149 CYS B O 1
ATOM 4234 N N . THR B 1 150 ? -2.352 34.281 1.866 1 90.38 150 THR B N 1
ATOM 4235 C CA . THR B 1 150 ? -2.064 35.438 1.018 1 90.38 150 THR B CA 1
ATOM 4236 C C . THR B 1 150 ? -1.124 35.062 -0.12 1 90.38 150 THR B C 1
ATOM 4238 O O . THR B 1 150 ? -0.042 34.5 0.119 1 90.38 150 THR B O 1
ATOM 4241 N N . PRO B 1 151 ? -1.492 35.281 -1.341 1 90.44 151 PRO B N 1
ATOM 4242 C CA . PRO B 1 151 ? -0.608 34.969 -2.461 1 90.44 151 PRO B CA 1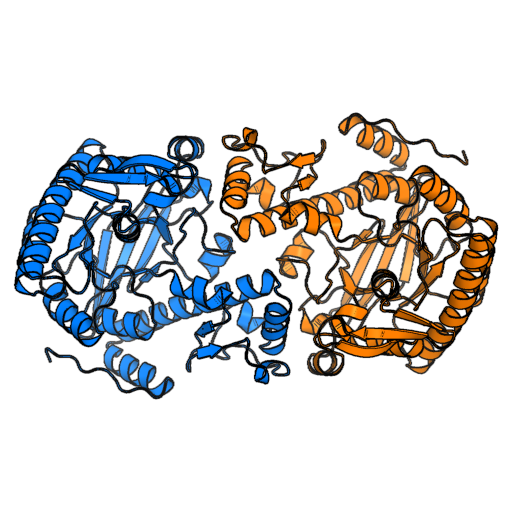
ATOM 4243 C C . PRO B 1 151 ? 0.646 35.844 -2.502 1 90.44 151 PRO B C 1
ATOM 4245 O O . PRO B 1 151 ? 0.732 36.812 -1.78 1 90.44 151 PRO B O 1
ATOM 4248 N N . TYR B 1 152 ? 1.599 35.406 -3.26 1 92.69 152 TYR B N 1
ATOM 4249 C CA . TYR B 1 152 ? 2.754 36.25 -3.619 1 92.69 152 TYR B CA 1
ATOM 4250 C C . TYR B 1 152 ? 2.926 36.312 -5.133 1 92.69 152 TYR B C 1
ATOM 4252 O O . TYR B 1 152 ? 2.869 35.281 -5.812 1 92.69 152 TYR B O 1
ATOM 4260 N N . PRO B 1 153 ? 3.158 37.438 -5.688 1 93.19 153 PRO B N 1
ATOM 4261 C CA . PRO B 1 153 ? 3.162 38.75 -4.992 1 93.19 153 PRO B CA 1
ATOM 4262 C C . PRO B 1 153 ? 1.754 39.25 -4.691 1 93.19 153 PRO B C 1
ATOM 4264 O O . PRO B 1 153 ? 0.775 38.719 -5.234 1 93.19 153 PRO B O 1
ATOM 4267 N N . ALA B 1 154 ? 1.701 40.094 -3.711 1 94.81 154 ALA B N 1
ATOM 4268 C CA . ALA B 1 154 ? 0.455 40.781 -3.387 1 94.81 154 ALA B CA 1
ATOM 4269 C C . ALA B 1 154 ? 0.713 42.25 -3.029 1 94.81 154 ALA B C 1
ATOM 4271 O O . ALA B 1 154 ? 1.789 42.594 -2.535 1 94.81 154 ALA B O 1
ATOM 4272 N N . THR B 1 155 ? -0.343 43.156 -3.357 1 97.12 155 THR B N 1
ATOM 4273 C CA . THR B 1 155 ? -0.265 44.531 -2.891 1 97.12 155 THR B CA 1
ATOM 4274 C C . THR B 1 155 ? -0.467 44.594 -1.38 1 97.12 155 THR B C 1
ATOM 4276 O O . THR B 1 155 ? -1.048 43.688 -0.782 1 97.12 155 THR B O 1
ATOM 4279 N N . PHE B 1 156 ? 0.077 45.688 -0.833 1 97.69 156 PHE B N 1
ATOM 4280 C CA . PHE B 1 156 ? -0.12 45.938 0.595 1 97.69 156 PHE B CA 1
ATOM 4281 C C . PHE B 1 156 ? -1.603 45.906 0.946 1 97.69 156 PHE B C 1
ATOM 4283 O O . PHE B 1 156 ? -2 45.312 1.948 1 97.69 156 PHE B O 1
ATOM 4290 N N . ASP B 1 157 ? -2.434 46.562 0.108 1 98.06 157 ASP B N 1
ATOM 4291 C CA . ASP B 1 157 ? -3.863 46.656 0.379 1 98.06 157 ASP B CA 1
ATOM 4292 C C . ASP B 1 157 ? -4.527 45.281 0.373 1 98.06 157 ASP B C 1
ATOM 4294 O O . ASP B 1 157 ? -5.363 45 1.23 1 98.06 157 ASP B O 1
ATOM 4298 N N . TYR B 1 158 ? -4.207 44.531 -0.557 1 96.75 158 TYR B N 1
ATOM 4299 C CA . TYR B 1 158 ? -4.781 43.188 -0.606 1 96.75 158 TYR B CA 1
ATOM 4300 C C . TYR B 1 158 ? -4.348 42.375 0.602 1 96.75 158 TYR B C 1
ATOM 4302 O O . TYR B 1 158 ? -5.172 41.688 1.23 1 96.75 158 TYR B O 1
ATOM 4310 N N . ALA B 1 159 ? -3.084 42.406 0.859 1 97.62 159 ALA B N 1
ATOM 4311 C CA . ALA B 1 159 ? -2.545 41.656 1.989 1 97.62 159 ALA B CA 1
ATOM 4312 C C . ALA B 1 159 ? -3.199 42.094 3.299 1 97.62 159 ALA B C 1
ATOM 4314 O O . ALA B 1 159 ? -3.469 41.25 4.168 1 97.62 159 ALA B O 1
ATOM 4315 N N . LYS B 1 160 ? -3.338 43.375 3.424 1 98.31 160 LYS B N 1
ATOM 4316 C CA . LYS B 1 160 ? -3.986 43.906 4.617 1 98.31 160 LYS B CA 1
ATOM 4317 C C . LYS B 1 160 ? -5.418 43.406 4.746 1 98.31 160 LYS B C 1
ATOM 4319 O O . LYS B 1 160 ? -5.824 42.938 5.82 1 98.31 160 LYS B O 1
ATOM 4324 N N . LYS B 1 161 ? -6.164 43.469 3.701 1 97.94 161 LYS B N 1
ATOM 4325 C CA . LYS B 1 161 ? -7.539 42.969 3.707 1 97.94 161 LYS B CA 1
ATOM 4326 C C . LYS B 1 161 ? -7.594 41.5 4.035 1 97.94 161 LYS B C 1
ATOM 4328 O O . LYS B 1 161 ? -8.43 41.062 4.832 1 97.94 161 LYS B O 1
ATOM 4333 N N . SER B 1 162 ? -6.793 40.75 3.371 1 96.38 162 SER B N 1
ATOM 4334 C CA . SER B 1 162 ? -6.711 39.312 3.586 1 96.38 162 SER B CA 1
ATOM 4335 C C . SER B 1 162 ? -6.359 39 5.035 1 96.38 162 SER B C 1
ATOM 4337 O O . SER B 1 162 ? -6.988 38.125 5.656 1 96.38 162 SER B O 1
ATOM 4339 N N . MET B 1 163 ? -5.359 39.656 5.543 1 98.06 163 MET B N 1
ATOM 4340 C CA . MET B 1 163 ? -4.906 39.438 6.914 1 98.06 163 MET B CA 1
ATOM 4341 C C . MET B 1 163 ? -6 39.781 7.914 1 98.06 163 MET B C 1
ATOM 4343 O O . MET B 1 163 ? -6.246 39.031 8.867 1 98.06 163 MET B O 1
ATOM 4347 N N . GLU B 1 164 ? -6.68 40.906 7.73 1 98.56 164 GLU B N 1
ATOM 4348 C CA . GLU B 1 164 ? -7.746 41.344 8.633 1 98.56 164 GLU B CA 1
ATOM 4349 C C . GLU B 1 164 ? -8.906 40.344 8.625 1 98.56 164 GLU B C 1
ATOM 4351 O O . GLU B 1 164 ? -9.484 40.062 9.672 1 98.56 164 GLU B O 1
ATOM 4356 N N . MET B 1 165 ? -9.242 39.875 7.453 1 97.88 165 MET B N 1
ATOM 4357 C CA . MET B 1 165 ? -10.273 38.844 7.359 1 97.88 165 MET B CA 1
ATOM 4358 C C . MET B 1 165 ? -9.844 37.594 8.094 1 97.88 165 MET B C 1
ATOM 4360 O O . MET B 1 165 ? -10.633 36.969 8.82 1 97.88 165 MET B O 1
ATOM 4364 N N . SER B 1 166 ? -8.602 37.156 7.918 1 97.81 166 SER B N 1
ATOM 4365 C CA . SER B 1 166 ? -8.078 36 8.602 1 97.81 166 SER B CA 1
ATOM 4366 C C . SER B 1 166 ? -8.156 36.156 10.117 1 97.81 166 SER B C 1
ATOM 4368 O O . SER B 1 166 ? -8.383 35.188 10.844 1 97.81 166 SER B O 1
ATOM 4370 N N . LEU B 1 167 ? -7.945 37.406 10.609 1 98.56 167 LEU B N 1
ATOM 4371 C CA . LEU B 1 167 ? -8.039 37.656 12.047 1 98.56 167 LEU B CA 1
ATOM 4372 C C . LEU B 1 167 ? -9.477 37.469 12.531 1 98.56 167 LEU B C 1
ATOM 4374 O O . LEU B 1 167 ? -9.703 36.906 13.609 1 98.56 167 LEU B O 1
ATOM 4378 N N . ARG B 1 168 ? -10.422 37.969 11.734 1 98.75 168 ARG B N 1
ATOM 4379 C CA . ARG B 1 168 ? -11.82 37.781 12.094 1 98.75 168 ARG B CA 1
ATOM 4380 C C . ARG B 1 168 ? -12.195 36.281 12.039 1 98.75 168 ARG B C 1
ATOM 4382 O O . ARG B 1 168 ? -12.938 35.812 12.898 1 98.75 168 ARG B O 1
ATOM 4389 N N . TRP B 1 169 ? -11.711 35.594 11.07 1 98.5 169 TRP B N 1
ATOM 4390 C CA . TRP B 1 169 ? -11.938 34.156 10.969 1 98.5 169 TRP B CA 1
ATOM 4391 C C . TRP B 1 169 ? -11.289 33.406 12.125 1 98.5 169 TRP B C 1
ATOM 4393 O O . TRP B 1 169 ? -11.797 32.375 12.586 1 98.5 169 TRP B O 1
ATOM 4403 N N . ALA B 1 170 ? -10.156 33.906 12.602 1 98.69 170 ALA B N 1
ATOM 4404 C CA . ALA B 1 170 ? -9.477 33.312 13.75 1 98.69 170 ALA B CA 1
ATOM 4405 C C . ALA B 1 170 ? -10.359 33.375 15 1 98.69 170 ALA B C 1
ATOM 4407 O O . ALA B 1 170 ? -10.445 32.375 15.742 1 98.69 170 ALA B O 1
ATOM 4408 N N . LYS B 1 171 ? -10.93 34.531 15.242 1 98.81 171 LYS B N 1
ATOM 4409 C CA . LYS B 1 171 ? -11.828 34.656 16.375 1 98.81 171 LYS B CA 1
ATOM 4410 C C . LYS B 1 171 ? -13.023 33.719 16.25 1 98.81 171 LYS B C 1
ATOM 4412 O O . LYS B 1 171 ? -13.422 33.094 17.234 1 98.81 171 LYS B O 1
ATOM 4417 N N . ARG B 1 172 ? -13.57 33.656 15.047 1 98.75 172 ARG B N 1
ATOM 4418 C CA . ARG B 1 172 ? -14.68 32.75 14.781 1 98.75 172 ARG B CA 1
ATOM 4419 C C . ARG B 1 172 ? -14.258 31.281 15.008 1 98.75 172 ARG B C 1
ATOM 4421 O O . ARG B 1 172 ? -15.039 30.484 15.539 1 98.75 172 ARG B O 1
ATOM 4428 N N . SER B 1 173 ? -13.117 30.906 14.562 1 98.69 173 SER B N 1
ATOM 4429 C CA . SER B 1 173 ? -12.578 29.562 14.797 1 98.69 173 SER B CA 1
ATOM 4430 C C . SER B 1 173 ? -12.43 29.281 16.281 1 98.69 173 SER B C 1
ATOM 4432 O O . SER B 1 173 ? -12.812 28.203 16.75 1 98.69 173 SER B O 1
ATOM 4434 N N . ARG B 1 174 ? -11.836 30.234 17.031 1 98.75 174 ARG B N 1
ATOM 4435 C CA . ARG B 1 174 ? -11.68 30.094 18.484 1 98.75 174 ARG B CA 1
ATOM 4436 C C . ARG B 1 174 ? -13.031 29.875 19.156 1 98.75 174 ARG B C 1
ATOM 4438 O O . ARG B 1 174 ? -13.188 28.953 19.969 1 98.75 174 ARG B O 1
ATOM 4445 N N . ASP B 1 175 ? -13.953 30.688 18.828 1 98.81 175 ASP B N 1
ATOM 4446 C CA . ASP B 1 175 ? -15.273 30.609 19.438 1 98.81 175 ASP B CA 1
ATOM 4447 C C . ASP B 1 175 ? -15.914 29.25 19.172 1 98.81 175 ASP B C 1
ATOM 4449 O O . ASP B 1 175 ? -16.453 28.625 20.094 1 98.81 175 ASP B O 1
ATOM 4453 N N . ARG B 1 176 ? -15.898 28.797 17.953 1 98.69 176 ARG B N 1
ATOM 4454 C CA . ARG B 1 176 ? -16.516 27.531 17.609 1 98.69 176 ARG B CA 1
ATOM 4455 C C . ARG B 1 176 ? -15.781 26.359 18.266 1 98.69 176 ARG B C 1
ATOM 4457 O O . ARG B 1 176 ? -16.406 25.391 18.703 1 98.69 176 ARG B O 1
ATOM 4464 N N . PHE B 1 177 ? -14.492 26.406 18.266 1 98.69 177 PHE B N 1
ATOM 4465 C CA . PHE B 1 177 ? -13.664 25.406 18.938 1 98.69 177 PHE B CA 1
ATOM 4466 C C . PHE B 1 177 ? -14.078 25.25 20.391 1 98.69 177 PHE B C 1
ATOM 4468 O O . PHE B 1 177 ? -14.242 24.141 20.875 1 98.69 177 PHE B O 1
ATOM 4475 N N . ASP B 1 178 ? -14.25 26.359 21.078 1 98.62 178 ASP B N 1
ATOM 4476 C CA . ASP B 1 178 ? -14.664 26.375 22.484 1 98.62 178 ASP B CA 1
ATOM 4477 C C . ASP B 1 178 ? -16.094 25.859 22.625 1 98.62 178 ASP B C 1
ATOM 4479 O O . ASP B 1 178 ? -16.406 25.125 23.562 1 98.62 178 ASP B O 1
ATOM 4483 N N . GLU B 1 179 ? -16.922 26.281 21.734 1 98.75 179 GLU B N 1
ATOM 4484 C CA . GLU B 1 179 ? -18.328 25.844 21.75 1 98.75 179 GLU B CA 1
ATOM 4485 C C . GLU B 1 179 ? -18.438 24.328 21.625 1 98.75 179 GLU B C 1
ATOM 4487 O O . GLU B 1 179 ? -19.344 23.719 22.219 1 98.75 179 GLU B O 1
ATOM 4492 N N . LEU B 1 180 ? -17.594 23.75 20.859 1 98.44 180 LEU B N 1
ATOM 4493 C CA . LEU B 1 180 ? -17.594 22.312 20.641 1 98.44 180 LEU B CA 1
ATOM 4494 C C . LEU B 1 180 ? -17.047 21.562 21.859 1 98.44 180 LEU B C 1
ATOM 4496 O O . LEU B 1 180 ? -17.172 20.344 21.953 1 98.44 180 LEU B O 1
ATOM 4500 N N . GLY B 1 181 ? -16.484 22.281 22.766 1 98.38 181 GLY B N 1
ATOM 4501 C CA . GLY B 1 181 ? -15.867 21.656 23.938 1 98.38 181 GLY B CA 1
ATOM 4502 C C . GLY B 1 181 ? -14.609 20.875 23.594 1 98.38 181 GLY B C 1
ATOM 4503 O O . GLY B 1 181 ? -14.289 19.891 24.25 1 98.38 181 GLY B O 1
ATOM 4504 N N . ASN B 1 182 ? -13.977 21.266 22.469 1 97.62 182 ASN B N 1
ATOM 4505 C CA . ASN B 1 182 ? -12.75 20.578 22.062 1 97.62 182 ASN B CA 1
ATOM 4506 C C . ASN B 1 182 ? -11.617 20.828 23.047 1 97.62 182 ASN B C 1
ATOM 4508 O O . ASN B 1 182 ? -11.258 21.984 23.312 1 97.62 182 ASN B O 1
ATOM 4512 N N . LYS B 1 183 ? -11.031 19.766 23.562 1 96.25 183 LYS B N 1
ATOM 4513 C CA . LYS B 1 183 ? -10.031 19.891 24.625 1 96.25 183 LYS B CA 1
ATOM 4514 C C . LYS B 1 183 ? -8.617 19.828 24.047 1 96.25 183 LYS B C 1
ATOM 4516 O O . LYS B 1 183 ? -7.637 19.938 24.781 1 96.25 183 LYS B O 1
ATOM 4521 N N . ASN B 1 184 ? -8.539 19.609 22.734 1 97.69 184 ASN B N 1
ATOM 4522 C CA . ASN B 1 184 ? -7.234 19.516 22.094 1 97.69 184 ASN B CA 1
ATOM 4523 C C . ASN B 1 184 ? -6.621 20.891 21.859 1 97.69 184 ASN B C 1
ATOM 4525 O O . ASN B 1 184 ? -7.113 21.891 22.391 1 97.69 184 ASN B O 1
ATOM 4529 N N . ALA B 1 185 ? -5.516 20.953 21.141 1 98.62 185 ALA B N 1
ATOM 4530 C CA . ALA B 1 185 ? -4.812 22.219 20.938 1 98.62 185 ALA B CA 1
ATOM 4531 C C . ALA B 1 185 ? -5.34 22.953 19.719 1 98.62 185 ALA B C 1
ATOM 4533 O O . ALA B 1 185 ? -5.707 22.312 18.719 1 98.62 185 ALA B O 1
ATOM 4534 N N . LEU B 1 186 ? -5.367 24.219 19.75 1 98.81 186 LEU B N 1
ATOM 4535 C CA . LEU B 1 186 ? -5.738 25.094 18.641 1 98.81 186 LEU B CA 1
ATOM 4536 C C . LEU B 1 186 ? -4.609 26.078 18.312 1 98.81 186 LEU B C 1
ATOM 4538 O O . LEU B 1 186 ? -4.145 26.797 19.188 1 98.81 186 LEU B O 1
ATOM 4542 N N . PHE B 1 187 ? -4.164 26.047 17.062 1 98.88 187 PHE B N 1
ATOM 4543 C CA . PHE B 1 187 ? -3.072 26.922 16.641 1 98.88 187 PHE B CA 1
ATOM 4544 C C . PHE B 1 187 ? -3.598 28.094 15.82 1 98.88 187 PHE B C 1
ATOM 4546 O O . PHE B 1 187 ? -4.504 27.922 15.008 1 98.88 187 PHE B O 1
ATOM 4553 N N . GLY B 1 188 ? -3.07 29.297 16.094 1 98.69 188 GLY B N 1
ATOM 4554 C CA . GLY B 1 188 ? -3.289 30.453 15.242 1 98.69 188 GLY B CA 1
ATOM 4555 C C . GLY B 1 188 ? -2.318 30.531 14.078 1 98.69 188 GLY B C 1
ATOM 4556 O O . GLY B 1 188 ? -1.237 29.938 14.125 1 98.69 188 GLY B O 1
ATOM 4557 N N . ILE B 1 189 ? -2.697 31.219 13.023 1 98.44 189 ILE B N 1
ATOM 4558 C CA . ILE B 1 189 ? -1.844 31.344 11.844 1 98.44 189 ILE B CA 1
ATOM 4559 C C . ILE B 1 189 ? -1.568 32.812 11.562 1 98.44 189 ILE B C 1
ATOM 4561 O O . ILE B 1 189 ? -2.479 33.562 11.203 1 98.44 189 ILE B O 1
ATOM 4565 N N . VAL B 1 190 ? -0.325 33.219 11.68 1 98.62 190 VAL B N 1
ATOM 4566 C CA . VAL B 1 190 ? 0.094 34.594 11.398 1 98.62 190 VAL B CA 1
ATOM 4567 C C . VAL B 1 190 ? 0.203 34.781 9.891 1 98.62 190 VAL B C 1
ATOM 4569 O O . VAL B 1 190 ? 0.957 34.094 9.211 1 98.62 190 VAL B O 1
ATOM 4572 N N . GLN B 1 191 ? -0.579 35.719 9.383 1 97.62 191 GLN B N 1
ATOM 4573 C CA . GLN B 1 191 ? -0.532 36.125 7.98 1 97.62 191 GLN B CA 1
ATOM 4574 C C . GLN B 1 191 ? -0.056 37.562 7.836 1 97.62 191 GLN B C 1
ATOM 4576 O O . GLN B 1 191 ? 0.198 38.219 8.836 1 97.62 191 GLN B O 1
ATOM 4581 N N . GLY B 1 192 ? 0.15 37.938 6.602 1 97.19 192 GLY B N 1
ATOM 4582 C CA . GLY B 1 192 ? 0.577 39.312 6.367 1 97.19 192 GLY B CA 1
ATOM 4583 C C . GLY B 1 192 ? 1.529 39.469 5.191 1 97.19 192 GLY B C 1
ATOM 4584 O O . GLY B 1 192 ? 2.121 40.531 4.988 1 97.19 192 GLY B O 1
ATOM 4585 N N . GLY B 1 193 ? 1.631 38.344 4.395 1 95.75 193 GLY B N 1
ATOM 4586 C CA . GLY B 1 193 ? 2.531 38.375 3.254 1 95.75 193 GLY B CA 1
ATOM 4587 C C . GLY B 1 193 ? 3.959 38.719 3.631 1 95.75 193 GLY B C 1
ATOM 4588 O O . GLY B 1 193 ? 4.508 38.156 4.59 1 95.75 193 GLY B O 1
ATOM 4589 N N . THR B 1 194 ? 4.559 39.594 2.824 1 96.94 194 THR B N 1
ATOM 4590 C CA . THR B 1 194 ? 5.945 39.969 3.08 1 96.94 194 THR B CA 1
ATOM 4591 C C . THR B 1 194 ? 6.023 41.344 3.723 1 96.94 194 THR B C 1
ATOM 4593 O O . THR B 1 194 ? 7.031 42.031 3.586 1 96.94 194 THR B O 1
ATOM 4596 N N . PHE B 1 195 ? 4.949 41.781 4.375 1 97.88 195 PHE B N 1
ATOM 4597 C CA . PHE B 1 195 ? 4.887 43.094 5.008 1 97.88 195 PHE B CA 1
ATOM 4598 C C . PHE B 1 195 ? 5.012 42.969 6.52 1 97.88 195 PHE B C 1
ATOM 4600 O O . PHE B 1 195 ? 4.102 42.469 7.184 1 97.88 195 PHE B O 1
ATOM 4607 N N . GLU B 1 196 ? 6.062 43.531 7.121 1 98.06 196 GLU B N 1
ATOM 4608 C CA . GLU B 1 196 ? 6.359 43.438 8.547 1 98.06 196 GLU B CA 1
ATOM 4609 C C . GLU B 1 196 ? 5.242 44.031 9.391 1 98.06 196 GLU B C 1
ATOM 4611 O O . GLU B 1 196 ? 4.855 43.469 10.414 1 98.06 196 GLU B O 1
ATOM 4616 N N . GLU B 1 197 ? 4.746 45.156 8.953 1 98.19 197 GLU B N 1
ATOM 4617 C CA . GLU B 1 197 ? 3.691 45.844 9.695 1 98.19 197 GLU B CA 1
ATOM 4618 C C . GLU B 1 197 ? 2.455 44.969 9.836 1 98.19 197 GLU B C 1
ATOM 4620 O O . GLU B 1 197 ? 1.838 44.906 10.898 1 98.19 197 GLU B O 1
ATOM 4625 N N . LEU B 1 198 ? 2.105 44.312 8.773 1 98.5 198 LEU B N 1
ATOM 4626 C CA . LEU B 1 198 ? 0.936 43.438 8.797 1 98.5 198 LEU B CA 1
ATOM 4627 C C . LEU B 1 198 ? 1.196 42.188 9.648 1 98.5 198 LEU B C 1
ATOM 4629 O O . LEU B 1 198 ? 0.299 41.719 10.344 1 98.5 198 LEU B O 1
ATOM 4633 N N . ARG B 1 199 ? 2.398 41.625 9.57 1 98.62 199 ARG B N 1
ATOM 4634 C CA . ARG B 1 199 ? 2.783 40.5 10.398 1 98.62 199 ARG B CA 1
ATOM 4635 C C . ARG B 1 199 ? 2.65 40.844 11.883 1 98.62 199 ARG B C 1
ATOM 4637 O O . ARG B 1 199 ? 2.189 40 12.672 1 98.62 199 ARG B O 1
ATOM 4644 N N . LYS B 1 200 ? 3.129 42.062 12.25 1 98.75 200 LYS B N 1
ATOM 4645 C CA . LYS B 1 200 ? 3.053 42.5 13.641 1 98.75 200 LYS B CA 1
ATOM 4646 C C . LYS B 1 200 ? 1.604 42.562 14.109 1 98.75 200 LYS B C 1
ATOM 4648 O O . LYS B 1 200 ? 1.266 42.062 15.188 1 98.75 200 LYS B O 1
ATOM 4653 N N . VAL B 1 201 ? 0.75 43.188 13.305 1 98.75 201 VAL B N 1
ATOM 4654 C CA . VAL B 1 201 ? -0.665 43.312 13.641 1 98.75 201 VAL B CA 1
ATOM 4655 C C . VAL B 1 201 ? -1.288 41.938 13.805 1 98.75 201 VAL B C 1
ATOM 4657 O O . VAL B 1 201 ? -2.033 41.688 14.758 1 98.75 201 VAL B O 1
ATOM 4660 N N . SER B 1 202 ? -1.002 41.062 12.859 1 98.69 202 SER B N 1
ATOM 4661 C CA . SER B 1 202 ? -1.538 39.719 12.898 1 98.69 202 SER B CA 1
ATOM 4662 C C . SER B 1 202 ? -1.104 38.969 14.164 1 98.69 202 SER B C 1
ATOM 4664 O O . SER B 1 202 ? -1.936 38.406 14.867 1 98.69 202 SER B O 1
ATOM 4666 N N . ALA B 1 203 ? 0.194 38.969 14.477 1 98.81 203 ALA B N 1
ATOM 4667 C CA . ALA B 1 203 ? 0.742 38.281 15.641 1 98.81 203 ALA B CA 1
ATOM 4668 C C . ALA B 1 203 ? 0.113 38.781 16.938 1 98.81 203 ALA B C 1
ATOM 4670 O O . ALA B 1 203 ? -0.331 38 17.766 1 98.81 203 ALA B O 1
ATOM 4671 N N . GLU B 1 204 ? 0.075 40.094 17.094 1 98.75 204 GLU B N 1
ATOM 4672 C CA . GLU B 1 204 ? -0.449 40.719 18.312 1 98.75 204 GLU B CA 1
ATOM 4673 C C . GLU B 1 204 ? -1.915 40.344 18.531 1 98.75 204 GLU B C 1
ATOM 4675 O O . GLU B 1 204 ? -2.32 40.031 19.641 1 98.75 204 GLU B O 1
ATOM 4680 N N . ASN B 1 205 ? -2.688 40.438 17.484 1 98.75 205 ASN B N 1
ATOM 4681 C CA . ASN B 1 205 ? -4.109 40.125 17.609 1 98.75 205 ASN B CA 1
ATOM 4682 C C . ASN B 1 205 ? -4.34 38.656 17.906 1 98.75 205 ASN B C 1
ATOM 4684 O O . ASN B 1 205 ? -5.227 38.312 18.703 1 98.75 205 ASN B O 1
ATOM 4688 N N . LEU B 1 206 ? -3.625 37.781 17.281 1 98.88 206 LEU B N 1
ATOM 4689 C CA . LEU B 1 206 ? -3.76 36.344 17.547 1 98.88 206 LEU B CA 1
ATOM 4690 C C . LEU B 1 206 ? -3.398 36.031 19 1 98.88 206 LEU B C 1
ATOM 4692 O O . LEU B 1 206 ? -4.051 35.188 19.641 1 98.88 206 LEU B O 1
ATOM 4696 N N . ILE B 1 207 ? -2.311 36.625 19.484 1 98.75 207 ILE B N 1
ATOM 4697 C CA . ILE B 1 207 ? -1.899 36.438 20.859 1 98.75 207 ILE B CA 1
ATOM 4698 C C . ILE B 1 207 ? -3.016 36.875 21.812 1 98.75 207 ILE B C 1
ATOM 4700 O O . ILE B 1 207 ? -3.293 36.219 22.812 1 98.75 207 ILE B O 1
ATOM 4704 N N . ASN B 1 208 ? -3.645 37.969 21.484 1 98.69 208 ASN B N 1
ATOM 4705 C CA . ASN B 1 208 ? -4.742 38.5 22.297 1 98.69 208 ASN B CA 1
ATOM 4706 C C . ASN B 1 208 ? -5.934 37.531 22.297 1 98.69 208 ASN B C 1
ATOM 4708 O O . ASN B 1 208 ? -6.613 37.406 23.312 1 98.69 208 ASN B O 1
ATOM 4712 N N . ILE B 1 209 ? -6.238 36.938 21.141 1 98.5 209 ILE B N 1
ATOM 4713 C CA . ILE B 1 209 ? -7.312 35.938 21.062 1 98.5 209 ILE B CA 1
ATOM 4714 C C . ILE B 1 209 ? -6.969 34.75 21.922 1 98.5 209 ILE B C 1
ATOM 4716 O O . ILE B 1 209 ? -7.828 34.188 22.625 1 98.5 209 ILE B O 1
ATOM 4720 N N . GLY B 1 210 ? -5.754 34.312 21.844 1 98.44 210 GLY B N 1
ATOM 4721 C CA . GLY B 1 210 ? -5.285 33.219 22.656 1 98.44 210 GLY B CA 1
ATOM 4722 C C . GLY B 1 210 ? -5.309 31.875 21.922 1 98.44 210 GLY B C 1
ATOM 4723 O O . GLY B 1 210 ? -6.375 31.406 21.531 1 98.44 210 GLY B O 1
ATOM 4724 N N . PHE B 1 211 ? -4.156 31.297 21.719 1 98.69 211 PHE B N 1
ATOM 4725 C CA . PHE B 1 211 ? -3.994 30 21.078 1 98.69 211 PHE B CA 1
ATOM 4726 C C . PHE B 1 211 ? -2.912 29.188 21.766 1 98.69 211 PHE B C 1
ATOM 4728 O O . PHE B 1 211 ? -2.158 29.703 22.594 1 98.69 211 PHE B O 1
ATOM 4735 N N . ASP B 1 212 ? -2.902 27.859 21.5 1 98.69 212 ASP B N 1
ATOM 4736 C CA . ASP B 1 212 ? -1.975 26.938 22.141 1 98.69 212 ASP B CA 1
ATOM 4737 C C . ASP B 1 212 ? -0.642 26.891 21.406 1 98.69 212 ASP B C 1
ATOM 4739 O O . ASP B 1 212 ? 0.349 26.375 21.922 1 98.69 212 ASP B O 1
ATOM 4743 N N . GLY B 1 213 ? -0.569 27.359 20.234 1 98.75 213 GLY B N 1
ATOM 4744 C CA . GLY B 1 213 ? 0.585 27.484 19.359 1 98.75 213 GLY B CA 1
ATOM 4745 C C . GLY B 1 213 ? 0.357 28.453 18.203 1 98.75 213 GLY B C 1
ATOM 4746 O O . GLY B 1 213 ? -0.77 28.891 17.969 1 98.75 213 GLY B O 1
ATOM 4747 N N . TYR B 1 214 ? 1.423 28.812 17.531 1 98.88 214 TYR B N 1
ATOM 4748 C CA . TYR B 1 214 ? 1.33 29.828 16.484 1 98.88 214 TYR B CA 1
ATOM 4749 C C . TYR B 1 214 ? 2.088 29.391 15.234 1 98.88 214 TYR B C 1
ATOM 4751 O O . TYR B 1 214 ? 3.26 29.016 15.312 1 98.88 214 TYR B O 1
ATOM 4759 N N . ALA B 1 215 ? 1.372 29.453 14.117 1 98.38 215 ALA B N 1
ATOM 4760 C CA . ALA B 1 215 ? 1.967 29.109 12.828 1 98.38 215 ALA B CA 1
ATOM 4761 C C . ALA B 1 215 ? 2.258 30.375 12.016 1 98.38 215 ALA B C 1
ATOM 4763 O O . ALA B 1 215 ? 1.641 31.422 12.234 1 98.38 215 ALA B O 1
ATOM 4764 N N . VAL B 1 216 ? 3.301 30.297 11.195 1 97.88 216 VAL B N 1
ATOM 4765 C CA . VAL B 1 216 ? 3.598 31.312 10.203 1 97.88 216 VAL B CA 1
ATOM 4766 C C . VAL B 1 216 ? 3.197 30.828 8.82 1 97.88 216 VAL B C 1
ATOM 4768 O O . VAL B 1 216 ? 3.789 29.875 8.289 1 97.88 216 VAL B O 1
ATOM 4771 N N . GLY B 1 217 ? 2.17 31.469 8.242 1 95.19 217 GLY B N 1
ATOM 4772 C CA . GLY B 1 217 ? 1.663 31.062 6.941 1 95.19 217 GLY B CA 1
ATOM 4773 C C . GLY B 1 217 ? 2.059 32 5.824 1 95.19 217 GLY B C 1
ATOM 4774 O O . GLY B 1 217 ? 2.561 33.125 6.082 1 95.19 217 GLY B O 1
ATOM 4775 N N . GLY B 1 218 ? 1.904 31.562 4.605 1 91.69 218 GLY B N 1
ATOM 4776 C CA . GLY B 1 218 ? 2.051 32.406 3.432 1 91.69 218 GLY B CA 1
ATOM 4777 C C . GLY B 1 218 ? 3.496 32.594 3.012 1 91.69 218 GLY B C 1
ATOM 4778 O O . GLY B 1 218 ? 3.826 33.562 2.332 1 91.69 218 GLY B O 1
ATOM 4779 N N . LEU B 1 219 ? 4.398 31.75 3.49 1 91.12 219 LEU B N 1
ATOM 4780 C CA . LEU B 1 219 ? 5.805 31.859 3.123 1 91.12 219 LEU B CA 1
ATOM 4781 C C . LEU B 1 219 ? 6.258 30.625 2.34 1 91.12 219 LEU B C 1
ATOM 4783 O O . LEU B 1 219 ? 7.43 30.25 2.4 1 91.12 219 LEU B O 1
ATOM 4787 N N . ALA B 1 220 ? 5.523 29.938 1.665 1 88.44 220 ALA B N 1
ATOM 4788 C CA . ALA B 1 220 ? 5.754 28.859 0.712 1 88.44 220 ALA B CA 1
ATOM 4789 C C . ALA B 1 220 ? 4.859 29.016 -0.515 1 88.44 220 ALA B C 1
ATOM 4791 O O . ALA B 1 220 ? 4.32 28.031 -1.022 1 88.44 220 ALA B O 1
ATOM 4792 N N . VAL B 1 221 ? 4.688 30.281 -0.953 1 87.44 221 VAL B N 1
ATOM 4793 C CA . VAL B 1 221 ? 3.752 30.562 -2.035 1 87.44 221 VAL B CA 1
ATOM 4794 C C . VAL B 1 221 ? 4.496 31.188 -3.211 1 87.44 221 VAL B C 1
ATOM 4796 O O . VAL B 1 221 ? 3.883 31.797 -4.09 1 87.44 221 VAL B O 1
ATOM 4799 N N . GLY B 1 222 ? 5.738 31.125 -3.176 1 89.56 222 GLY B N 1
ATOM 4800 C CA . GLY B 1 222 ? 6.488 31.547 -4.348 1 89.56 222 GLY B CA 1
ATOM 4801 C C . GLY B 1 222 ? 7.391 32.75 -4.074 1 89.56 222 GLY B C 1
ATOM 4802 O O . GLY B 1 222 ? 8.109 33.188 -4.965 1 89.56 222 GLY B O 1
ATOM 4803 N N . GLU B 1 223 ? 7.445 33.281 -2.867 1 93.31 223 GLU B N 1
ATOM 4804 C CA . GLU B 1 223 ? 8.305 34.406 -2.518 1 93.31 223 GLU B CA 1
ATOM 4805 C C . GLU B 1 223 ? 9.781 34 -2.557 1 93.31 223 GLU B C 1
ATOM 4807 O O . GLU B 1 223 ? 10.117 32.844 -2.361 1 93.31 223 GLU B O 1
ATOM 4812 N N . PRO B 1 224 ? 10.664 34.969 -2.836 1 94.5 224 PRO B N 1
ATOM 4813 C CA . PRO B 1 224 ? 12.102 34.688 -2.746 1 94.5 224 PRO B CA 1
ATOM 4814 C C . PRO B 1 224 ? 12.523 34.25 -1.345 1 94.5 224 PRO B C 1
ATOM 4816 O O . PRO B 1 224 ? 11.953 34.688 -0.352 1 94.5 224 PRO B O 1
ATOM 4819 N N . LYS B 1 225 ? 13.578 33.469 -1.261 1 94 225 LYS B N 1
ATOM 4820 C CA . LYS B 1 225 ? 14.062 32.938 0.003 1 94 225 LYS B CA 1
ATOM 4821 C C . LYS B 1 225 ? 14.492 34.062 0.954 1 94 225 LYS B C 1
ATOM 4823 O O . LYS B 1 225 ? 14.266 33.969 2.162 1 94 225 LYS B O 1
ATOM 4828 N N . GLU B 1 226 ? 15.094 35.031 0.366 1 94.44 226 GLU B N 1
ATOM 4829 C CA . GLU B 1 226 ? 15.547 36.156 1.194 1 94.44 226 GLU B CA 1
ATOM 4830 C C . GLU B 1 226 ? 14.375 36.844 1.895 1 94.44 226 GLU B C 1
ATOM 4832 O O . GLU B 1 226 ? 14.492 37.281 3.039 1 94.44 226 GLU B O 1
ATOM 4837 N N . GLU B 1 227 ? 13.258 36.906 1.166 1 95 227 GLU B N 1
ATOM 4838 C CA . GLU B 1 227 ? 12.047 37.5 1.745 1 95 227 GLU B CA 1
ATOM 4839 C C . GLU B 1 227 ? 11.484 36.594 2.848 1 95 227 GLU B C 1
ATOM 4841 O O . GLU B 1 227 ? 11.031 37.094 3.879 1 95 227 GLU B O 1
ATOM 4846 N N . MET B 1 228 ? 11.461 35.312 2.629 1 95.88 228 MET B N 1
ATOM 4847 C CA . MET B 1 228 ? 11.016 34.375 3.652 1 95.88 228 MET B CA 1
ATOM 4848 C C . MET B 1 228 ? 11.844 34.531 4.922 1 95.88 228 MET B C 1
ATOM 4850 O O . MET B 1 228 ? 11.297 34.594 6.023 1 95.88 228 MET B O 1
ATOM 4854 N N . HIS B 1 229 ? 13.203 34.594 4.719 1 96.81 229 HIS B N 1
ATOM 4855 C CA . HIS B 1 229 ? 14.109 34.688 5.855 1 96.81 229 HIS B CA 1
ATOM 4856 C C . HIS B 1 229 ? 13.859 36 6.633 1 96.81 229 HIS B C 1
ATOM 4858 O O . HIS B 1 229 ? 13.789 35.969 7.867 1 96.81 229 HIS B O 1
ATOM 4864 N N . ARG B 1 230 ? 13.711 37.062 5.906 1 97.06 230 ARG B N 1
ATOM 4865 C CA . ARG B 1 230 ? 13.477 38.375 6.527 1 97.06 230 ARG B CA 1
ATOM 4866 C C . ARG B 1 230 ? 12.203 38.375 7.355 1 97.06 230 ARG B C 1
ATOM 4868 O O . ARG B 1 230 ? 12.195 38.844 8.5 1 97.06 230 ARG B O 1
ATOM 4875 N N . ILE B 1 231 ? 11.172 37.844 6.805 1 97.19 231 ILE B N 1
ATOM 4876 C CA . ILE B 1 231 ? 9.867 37.875 7.461 1 97.19 231 ILE B CA 1
ATOM 4877 C C . ILE B 1 231 ? 9.898 36.938 8.672 1 97.19 231 ILE B C 1
ATOM 4879 O O . ILE B 1 231 ? 9.297 37.25 9.703 1 97.19 231 ILE B O 1
ATOM 4883 N N . LEU B 1 232 ? 10.555 35.781 8.562 1 97.62 232 LEU B N 1
ATOM 4884 C CA . LEU B 1 232 ? 10.672 34.875 9.695 1 97.62 232 LEU B CA 1
ATOM 4885 C C . LEU B 1 232 ? 11.43 35.531 10.844 1 97.62 232 LEU B C 1
ATOM 4887 O O . LEU B 1 232 ? 11.016 35.438 12 1 97.62 232 LEU B O 1
ATOM 4891 N N . GLU B 1 233 ? 12.539 36.219 10.516 1 97.44 233 GLU B N 1
ATOM 4892 C CA . GLU B 1 233 ? 13.352 36.875 11.531 1 97.44 233 GLU B CA 1
ATOM 4893 C C . GLU B 1 233 ? 12.562 37.969 12.25 1 97.44 233 GLU B C 1
ATOM 4895 O O . GLU B 1 233 ? 12.773 38.188 13.445 1 97.44 233 GLU B O 1
ATOM 4900 N N . PHE B 1 234 ? 11.68 38.562 11.531 1 97.88 234 PHE B N 1
ATOM 4901 C CA . PHE B 1 234 ? 10.867 39.625 12.102 1 97.88 234 PHE B CA 1
ATOM 4902 C C . PHE B 1 234 ? 9.734 39.062 12.945 1 97.88 234 PHE B C 1
ATOM 4904 O O . PHE B 1 234 ? 9.461 39.562 14.039 1 97.88 234 PHE B O 1
ATOM 4911 N N . THR B 1 235 ? 9.062 38.031 12.445 1 98.25 235 THR B N 1
ATOM 4912 C CA . THR B 1 235 ? 7.793 37.562 12.984 1 98.25 235 THR B CA 1
ATOM 4913 C C . THR B 1 235 ? 8.023 36.688 14.211 1 98.25 235 THR B C 1
ATOM 4915 O O . THR B 1 235 ? 7.297 36.781 15.203 1 98.25 235 THR B O 1
ATOM 4918 N N . THR B 1 236 ? 9.031 35.781 14.227 1 97.94 236 THR B N 1
ATOM 4919 C CA . THR B 1 236 ? 9.195 34.75 15.242 1 97.94 236 THR B CA 1
ATOM 4920 C C . THR B 1 236 ? 9.414 35.344 16.625 1 97.94 236 THR B C 1
ATOM 4922 O O . THR B 1 236 ? 8.859 34.906 17.609 1 97.94 236 THR B O 1
ATOM 4925 N N . PRO B 1 237 ? 10.211 36.5 16.719 1 97.31 237 PRO B N 1
ATOM 4926 C CA . PRO B 1 237 ? 10.414 37.094 18.047 1 97.31 237 PRO B CA 1
ATOM 4927 C C . PRO B 1 237 ? 9.141 37.688 18.625 1 97.31 237 PRO B C 1
ATOM 4929 O O . PRO B 1 237 ? 9.07 37.969 19.828 1 97.31 237 PRO B O 1
ATOM 4932 N N . LEU B 1 238 ? 8.133 37.969 17.781 1 98.38 238 LEU B N 1
ATOM 4933 C CA . LEU B 1 238 ? 6.875 38.562 18.25 1 98.38 238 LEU B CA 1
ATOM 4934 C C . LEU B 1 238 ? 5.996 37.5 18.906 1 98.38 238 LEU B C 1
ATOM 4936 O O . LEU B 1 238 ? 5.035 37.844 19.609 1 98.38 238 LEU B O 1
ATOM 4940 N N . LEU B 1 239 ? 6.273 36.188 18.672 1 98.62 239 LEU B N 1
ATOM 4941 C CA . LEU B 1 239 ? 5.418 35.125 19.141 1 98.62 239 LEU B CA 1
ATOM 4942 C C . LEU B 1 239 ? 5.836 34.656 20.531 1 98.62 239 LEU B C 1
ATOM 4944 O O . LEU B 1 239 ? 7.016 34.719 20.891 1 98.62 239 LEU B O 1
ATOM 4948 N N . PRO B 1 240 ? 4.902 34.156 21.312 1 98.19 240 PRO B N 1
ATOM 4949 C CA . PRO B 1 240 ? 5.211 33.719 22.688 1 98.19 240 PRO B CA 1
ATOM 4950 C C . PRO B 1 240 ? 6.281 32.656 22.734 1 98.19 240 PRO B C 1
ATOM 4952 O O . PRO B 1 240 ? 6.227 31.672 21.969 1 98.19 240 PRO B O 1
ATOM 4955 N N . ALA B 1 241 ? 7.227 32.75 23.625 1 96.69 241 ALA B N 1
ATOM 4956 C CA . ALA B 1 241 ? 8.352 31.828 23.75 1 96.69 241 ALA B CA 1
ATOM 4957 C C . ALA B 1 241 ? 7.891 30.469 24.297 1 96.69 241 ALA B C 1
ATOM 4959 O O . ALA B 1 241 ? 8.516 29.453 24.031 1 96.69 241 ALA B O 1
ATOM 4960 N N . ASP B 1 242 ? 6.785 30.5 25.047 1 97.62 242 ASP B N 1
ATOM 4961 C CA . ASP B 1 242 ? 6.344 29.281 25.719 1 97.62 242 ASP B CA 1
ATOM 4962 C C . ASP B 1 242 ? 5.309 28.531 24.875 1 97.62 242 ASP B C 1
ATOM 4964 O O . ASP B 1 242 ? 4.59 27.672 25.375 1 97.62 242 ASP B O 1
ATOM 4968 N N . LYS B 1 243 ? 5.164 28.922 23.641 1 98.56 243 LYS B N 1
ATOM 4969 C CA . LYS B 1 243 ? 4.277 28.266 22.688 1 98.56 243 LYS B CA 1
ATOM 4970 C C . LYS B 1 243 ? 5.051 27.766 21.469 1 98.56 243 LYS B C 1
ATOM 4972 O O . LYS B 1 243 ? 6.023 28.391 21.047 1 98.56 243 LYS B O 1
ATOM 4977 N N . PRO B 1 244 ? 4.648 26.578 20.969 1 98.75 244 PRO B N 1
ATOM 4978 C CA . PRO B 1 244 ? 5.316 26.094 19.766 1 98.75 244 PRO B CA 1
ATOM 4979 C C . PRO B 1 244 ? 5.07 26.984 18.547 1 98.75 244 PRO B C 1
ATOM 4981 O O . PRO B 1 244 ? 4.004 27.594 18.438 1 98.75 244 PRO B O 1
ATOM 4984 N N . ARG B 1 245 ? 6.113 27.062 17.688 1 98.88 245 ARG B N 1
ATOM 4985 C CA . ARG B 1 245 ? 6.078 27.828 16.453 1 98.88 245 ARG B CA 1
ATOM 4986 C C . ARG B 1 245 ? 6.148 26.906 15.242 1 98.88 245 ARG B C 1
ATOM 4988 O O . ARG B 1 245 ? 7.02 26.031 15.164 1 98.88 245 ARG B O 1
ATOM 4995 N N . TYR B 1 246 ? 5.215 27.062 14.305 1 98.62 246 TYR B N 1
ATOM 4996 C CA . TYR B 1 246 ? 5.047 26.172 13.172 1 98.62 246 TYR B CA 1
ATOM 4997 C C . TYR B 1 246 ? 5.148 26.922 11.852 1 98.62 246 TYR B C 1
ATOM 4999 O O . TYR B 1 246 ? 4.398 27.875 11.617 1 98.62 246 TYR B O 1
ATOM 5007 N N . LEU B 1 247 ? 6.18 26.609 11 1 98.38 247 LEU B N 1
ATOM 5008 C CA . LEU B 1 247 ? 6.293 27.172 9.656 1 98.38 247 LEU B CA 1
ATOM 5009 C C . LEU B 1 247 ? 5.613 26.25 8.633 1 98.38 247 LEU B C 1
ATOM 5011 O O . LEU B 1 247 ? 6.066 25.141 8.398 1 98.38 247 LEU B O 1
ATOM 5015 N N . MET B 1 248 ? 4.594 26.734 7.961 1 95.69 248 MET B N 1
ATOM 5016 C CA . MET B 1 248 ? 3.713 25.891 7.156 1 95.69 248 MET B CA 1
ATOM 5017 C C . MET B 1 248 ? 4.25 25.734 5.734 1 95.69 248 MET B C 1
ATOM 5019 O O . MET B 1 248 ? 4.609 26.734 5.094 1 95.69 248 MET B O 1
ATOM 5023 N N . GLY B 1 249 ? 4.352 24.516 5.246 1 92.81 249 GLY B N 1
ATOM 5024 C CA . GLY B 1 249 ? 4.477 24.188 3.834 1 92.81 249 GLY B CA 1
ATOM 5025 C C . GLY B 1 249 ? 5.91 24.25 3.336 1 92.81 249 GLY B C 1
ATOM 5026 O O . GLY B 1 249 ? 6.156 24.188 2.129 1 92.81 249 GLY B O 1
ATOM 5027 N N . VAL B 1 250 ? 6.84 24.359 4.168 1 89.94 250 VAL B N 1
ATOM 5028 C CA . VAL B 1 250 ? 8.242 24.438 3.779 1 89.94 250 VAL B CA 1
ATOM 5029 C C . VAL B 1 250 ? 8.906 23.062 3.945 1 89.94 250 VAL B C 1
ATOM 5031 O O . VAL B 1 250 ? 8.711 22.391 4.961 1 89.94 250 VAL B O 1
ATOM 5034 N N . GLY B 1 251 ? 9.742 22.719 2.824 1 89.69 251 GLY B N 1
ATOM 5035 C CA . GLY B 1 251 ? 10.109 21.312 2.902 1 89.69 251 GLY B CA 1
ATOM 5036 C C . GLY B 1 251 ? 11.539 21.047 2.467 1 89.69 251 GLY B C 1
ATOM 5037 O O . GLY B 1 251 ? 12.094 19.984 2.748 1 89.69 251 GLY B O 1
ATOM 5038 N N . LYS B 1 252 ? 12.242 22.016 1.807 1 95.5 252 LYS B N 1
ATOM 5039 C CA . LYS B 1 252 ? 13.641 21.734 1.478 1 95.5 252 LYS B CA 1
ATOM 5040 C C . LYS B 1 252 ? 14.492 21.641 2.738 1 95.5 252 LYS B C 1
ATOM 5042 O O . LYS B 1 252 ? 14.312 22.422 3.676 1 95.5 252 LYS B O 1
ATOM 5047 N N . PRO B 1 253 ? 15.469 20.656 2.688 1 97.69 253 PRO B N 1
ATOM 5048 C CA . PRO B 1 253 ? 16.312 20.516 3.875 1 97.69 253 PRO B CA 1
ATOM 5049 C C . PRO B 1 253 ? 16.953 21.844 4.305 1 97.69 253 PRO B C 1
ATOM 5051 O O . PRO B 1 253 ? 16.984 22.156 5.5 1 97.69 253 PRO B O 1
ATOM 5054 N N . GLU B 1 254 ? 17.391 22.672 3.34 1 97.25 254 GLU B N 1
ATOM 5055 C CA . GLU B 1 254 ? 17.969 23.969 3.646 1 97.25 254 GLU B CA 1
ATOM 5056 C C . GLU B 1 254 ? 16.953 24.875 4.348 1 97.25 254 GLU B C 1
ATOM 5058 O O . GLU B 1 254 ? 17.312 25.609 5.273 1 97.25 254 GLU B O 1
ATOM 5063 N N . ASP B 1 255 ? 15.734 24.797 3.912 1 97.19 255 ASP B N 1
ATOM 5064 C CA . ASP B 1 255 ? 14.695 25.641 4.477 1 97.19 255 ASP B CA 1
ATOM 5065 C C . ASP B 1 255 ? 14.359 25.234 5.906 1 97.19 255 ASP B C 1
ATOM 5067 O O . ASP B 1 255 ? 14.016 26.062 6.738 1 97.19 255 ASP B O 1
ATOM 5071 N N . LEU B 1 256 ? 14.422 23.922 6.176 1 98.44 256 LEU B N 1
ATOM 5072 C CA . LEU B 1 256 ? 14.219 23.453 7.539 1 98.44 256 LEU B CA 1
ATOM 5073 C C . LEU B 1 256 ? 15.297 24 8.469 1 98.44 256 LEU B C 1
ATOM 5075 O O . LEU B 1 256 ? 14.984 24.516 9.547 1 98.44 256 LEU B O 1
ATOM 5079 N N . VAL B 1 257 ? 16.562 23.891 8.008 1 98.62 257 VAL B N 1
ATOM 5080 C CA . VAL B 1 257 ? 17.688 24.359 8.805 1 98.62 257 VAL B CA 1
ATOM 5081 C C . VAL B 1 257 ? 17.547 25.859 9.055 1 98.62 257 VAL B C 1
ATOM 5083 O O . VAL B 1 257 ? 17.688 26.328 10.195 1 98.62 257 VAL B O 1
ATOM 5086 N N . GLU B 1 258 ? 17.203 26.625 8.016 1 98.19 258 GLU B N 1
ATOM 5087 C CA . GLU B 1 258 ? 17.078 28.078 8.133 1 98.19 258 GLU B CA 1
ATOM 5088 C C . GLU B 1 258 ? 15.883 28.453 9 1 98.19 258 GLU B C 1
ATOM 5090 O O . GLU B 1 258 ? 15.93 29.453 9.727 1 98.19 258 GLU B O 1
ATOM 5095 N N . GLY B 1 259 ? 14.758 27.656 8.836 1 98.38 259 GLY B N 1
ATOM 5096 C CA . GLY B 1 259 ? 13.625 27.891 9.711 1 98.38 259 GLY B CA 1
ATOM 5097 C C . GLY B 1 259 ? 13.961 27.734 11.18 1 98.38 259 GLY B C 1
ATOM 5098 O O . GLY B 1 259 ? 13.594 28.562 12 1 98.38 259 GLY B O 1
ATOM 5099 N N . VAL B 1 260 ? 14.68 26.672 11.5 1 98.81 260 VAL B N 1
ATOM 5100 C CA . VAL B 1 260 ? 15.086 26.422 12.875 1 98.81 260 VAL B CA 1
ATOM 5101 C C . VAL B 1 260 ? 16.016 27.531 13.359 1 98.81 260 VAL B C 1
ATOM 5103 O O . VAL B 1 260 ? 15.891 28 14.484 1 98.81 260 VAL B O 1
ATOM 5106 N N . ARG B 1 261 ? 16.938 27.922 12.453 1 98.25 261 ARG B N 1
ATOM 5107 C CA . ARG B 1 261 ? 17.891 28.984 12.766 1 98.25 261 ARG B CA 1
ATOM 5108 C C . ARG B 1 261 ? 17.156 30.266 13.156 1 98.25 261 ARG B C 1
ATOM 5110 O O . ARG B 1 261 ? 17.734 31.125 13.836 1 98.25 261 ARG B O 1
ATOM 5117 N N . ARG B 1 262 ? 15.914 30.375 12.82 1 98.19 262 ARG B N 1
ATOM 5118 C CA . ARG B 1 262 ? 15.141 31.594 13.039 1 98.19 262 ARG B CA 1
ATOM 5119 C C . ARG B 1 262 ? 13.984 31.344 14 1 98.19 262 ARG B C 1
ATOM 5121 O O . ARG B 1 262 ? 13.031 32.125 14.047 1 98.19 262 ARG B O 1
ATOM 5128 N N . GLY B 1 263 ? 13.984 30.203 14.711 1 98.25 263 GLY B N 1
ATOM 5129 C CA . GLY B 1 263 ? 13.148 30.031 15.883 1 98.25 263 GLY B CA 1
ATOM 5130 C C . GLY B 1 263 ? 11.914 29.188 15.617 1 98.25 263 GLY B C 1
ATOM 5131 O O . GLY B 1 263 ? 11.016 29.109 16.453 1 98.25 263 GLY B O 1
ATOM 5132 N N . ILE B 1 264 ? 11.852 28.516 14.492 1 98.75 264 ILE B N 1
ATOM 5133 C CA . ILE B 1 264 ? 10.711 27.672 14.164 1 98.75 264 ILE B CA 1
ATOM 5134 C C . ILE B 1 264 ? 10.883 26.297 14.797 1 98.75 264 ILE B C 1
ATOM 5136 O O . ILE B 1 264 ? 12 25.766 14.844 1 98.75 264 ILE B O 1
ATOM 5140 N N . ASP B 1 265 ? 9.75 25.656 15.227 1 98.88 265 ASP B N 1
ATOM 5141 C CA . ASP B 1 265 ? 9.781 24.391 15.953 1 98.88 265 ASP B CA 1
ATOM 5142 C C . ASP B 1 265 ? 9.234 23.25 15.094 1 98.88 265 ASP B C 1
ATOM 5144 O O . ASP B 1 265 ? 9.57 22.078 15.32 1 98.88 265 ASP B O 1
ATOM 5148 N N . MET B 1 266 ? 8.312 23.516 14.188 1 98.81 266 MET B N 1
ATOM 5149 C CA . MET B 1 266 ? 7.598 22.469 13.453 1 98.81 266 MET B CA 1
ATOM 5150 C C . MET B 1 266 ? 7.516 22.812 11.969 1 98.81 266 MET B C 1
ATOM 5152 O O . MET B 1 266 ? 7.391 23.969 11.594 1 98.81 266 MET B O 1
ATOM 5156 N N . PHE B 1 267 ? 7.586 21.781 11.141 1 98.69 267 PHE B N 1
ATOM 5157 C CA . PHE B 1 267 ? 7.527 21.906 9.688 1 98.69 267 PHE B CA 1
ATOM 5158 C C . PHE B 1 267 ? 6.676 20.797 9.086 1 98.69 267 PHE B C 1
ATOM 5160 O O . PHE B 1 267 ? 6.527 19.719 9.68 1 98.69 267 PHE B O 1
ATOM 5167 N N . ASP B 1 268 ? 6.113 21.031 7.949 1 97.19 268 ASP B N 1
ATOM 5168 C CA . ASP B 1 268 ? 5.48 20.016 7.117 1 97.19 268 ASP B CA 1
ATOM 5169 C C . ASP B 1 268 ? 5.793 20.234 5.641 1 97.19 268 ASP B C 1
ATOM 5171 O O . ASP B 1 268 ? 6.078 21.359 5.223 1 97.19 268 ASP B O 1
ATOM 5175 N N . CYS B 1 269 ? 5.77 19.141 4.945 1 96.69 269 CYS B N 1
ATOM 5176 C CA . CYS B 1 269 ? 5.863 19.266 3.494 1 96.69 269 CYS B CA 1
ATOM 5177 C C . CYS B 1 269 ? 5.609 17.922 2.822 1 96.69 269 CYS B C 1
ATOM 5179 O O . CYS B 1 269 ? 6.008 16.875 3.34 1 96.69 269 CYS B O 1
ATOM 5181 N N . VAL B 1 270 ? 5.016 17.922 1.665 1 96.31 270 VAL B N 1
ATOM 5182 C CA . VAL B 1 270 ? 4.789 16.703 0.885 1 96.31 270 VAL B CA 1
ATOM 5183 C C . VAL B 1 270 ? 6.055 16.344 0.109 1 96.31 270 VAL B C 1
ATOM 5185 O O . VAL B 1 270 ? 6.176 15.242 -0.417 1 96.31 270 VAL B O 1
ATOM 5188 N N . MET B 1 271 ? 6.984 17.188 0.068 1 96.56 271 MET B N 1
ATOM 5189 C CA . MET B 1 271 ? 8.141 17.156 -0.823 1 96.56 271 MET B CA 1
ATOM 5190 C C . MET B 1 271 ? 8.906 15.844 -0.659 1 96.56 271 MET B C 1
ATOM 5192 O O . MET B 1 271 ? 9.273 15.203 -1.647 1 96.56 271 MET B O 1
ATOM 5196 N N . PRO B 1 272 ? 9.172 15.398 0.623 1 97.75 272 PRO B N 1
ATOM 5197 C CA . PRO B 1 272 ? 9.984 14.18 0.734 1 97.75 272 PRO B CA 1
ATOM 5198 C C . PRO B 1 272 ? 9.328 12.977 0.067 1 97.75 272 PRO B C 1
ATOM 5200 O O . PRO B 1 272 ? 10.008 12.188 -0.597 1 97.75 272 PRO B O 1
ATOM 5203 N N . THR B 1 273 ? 8.031 12.828 0.144 1 98.12 273 THR B N 1
ATOM 5204 C CA . THR B 1 273 ? 7.348 11.695 -0.462 1 98.12 273 THR B CA 1
ATOM 5205 C C . THR B 1 273 ? 7.168 11.906 -1.963 1 98.12 273 THR B C 1
ATOM 5207 O O . THR B 1 273 ? 7.352 10.977 -2.754 1 98.12 273 THR B O 1
ATOM 5210 N N . ARG B 1 274 ? 6.789 13.125 -2.373 1 97.75 274 ARG B N 1
ATOM 5211 C CA . ARG B 1 274 ? 6.637 13.453 -3.787 1 97.75 274 ARG B CA 1
ATOM 5212 C C . ARG B 1 274 ? 7.949 13.25 -4.539 1 97.75 274 ARG B C 1
ATOM 5214 O O . ARG B 1 274 ? 7.977 12.602 -5.59 1 97.75 274 ARG B O 1
ATOM 5221 N N . ASN B 1 275 ? 9.039 13.82 -3.998 1 98.44 275 ASN B N 1
ATOM 5222 C CA . ASN B 1 275 ? 10.344 13.695 -4.637 1 98.44 275 ASN B CA 1
ATOM 5223 C C . ASN B 1 275 ? 10.805 12.242 -4.695 1 98.44 275 ASN B C 1
ATOM 5225 O O . ASN B 1 275 ? 11.383 11.812 -5.695 1 98.44 275 ASN B O 1
ATOM 5229 N N . ALA B 1 276 ? 10.562 11.523 -3.6 1 98.56 276 ALA B N 1
ATOM 5230 C CA . ALA B 1 276 ? 10.938 10.117 -3.555 1 98.56 276 ALA B CA 1
ATOM 5231 C C . ALA B 1 276 ? 10.289 9.336 -4.695 1 98.56 276 ALA B C 1
ATOM 5233 O O . ALA B 1 276 ? 10.953 8.547 -5.371 1 98.56 276 ALA B O 1
ATOM 5234 N N . ARG B 1 277 ? 9.031 9.5 -4.938 1 97.94 277 ARG B N 1
ATOM 5235 C CA . ARG B 1 277 ? 8.281 8.773 -5.957 1 97.94 277 ARG B CA 1
ATOM 5236 C C . ARG B 1 277 ? 8.703 9.203 -7.359 1 97.94 277 ARG B C 1
ATOM 5238 O O . ARG B 1 277 ? 8.43 8.508 -8.336 1 97.94 277 ARG B O 1
ATOM 5245 N N . ASN B 1 278 ? 9.422 10.352 -7.371 1 97.94 278 ASN B N 1
ATOM 5246 C CA . ASN B 1 278 ? 9.906 10.852 -8.648 1 97.94 278 ASN B CA 1
ATOM 5247 C C . ASN B 1 278 ? 11.414 10.625 -8.805 1 97.94 278 ASN B C 1
ATOM 5249 O O . ASN B 1 278 ? 12.039 11.211 -9.695 1 97.94 278 ASN B O 1
ATOM 5253 N N . GLY B 1 279 ? 11.977 9.891 -7.945 1 98.31 279 GLY B N 1
ATOM 5254 C CA . GLY B 1 279 ? 13.359 9.453 -8.094 1 98.31 279 GLY B CA 1
ATOM 5255 C C . GLY B 1 279 ? 14.359 10.469 -7.586 1 98.31 279 GLY B C 1
ATOM 5256 O O . GLY B 1 279 ? 15.539 10.414 -7.941 1 98.31 279 GLY B O 1
ATOM 5257 N N . HIS B 1 280 ? 13.867 11.469 -6.832 1 98.56 280 HIS B N 1
ATOM 5258 C CA . HIS B 1 280 ? 14.727 12.469 -6.207 1 98.56 280 HIS B CA 1
ATOM 5259 C C . HIS B 1 280 ? 14.922 12.172 -4.723 1 98.56 280 HIS B C 1
ATOM 5261 O O . HIS B 1 280 ? 14.008 12.375 -3.92 1 98.56 280 HIS B O 1
ATOM 5267 N N . LEU B 1 281 ? 16.172 11.82 -4.363 1 98.81 281 LEU B N 1
ATOM 5268 C CA . LEU B 1 281 ? 16.422 11.312 -3.02 1 98.81 281 LEU B CA 1
ATOM 5269 C C . LEU B 1 281 ? 17.438 12.188 -2.295 1 98.81 281 LEU B C 1
ATOM 5271 O O . LEU B 1 281 ? 18.531 12.461 -2.824 1 98.81 281 LEU B O 1
ATOM 5275 N N . PHE B 1 282 ? 17.062 12.625 -1.103 1 98.56 282 PHE B N 1
ATOM 5276 C CA . PHE B 1 282 ? 17.953 13.422 -0.271 1 98.56 282 PHE B CA 1
ATOM 5277 C C . PHE B 1 282 ? 18.938 12.531 0.48 1 98.56 282 PHE B C 1
ATOM 5279 O O . PHE B 1 282 ? 18.531 11.578 1.147 1 98.56 282 PHE B O 1
ATOM 5286 N N . VAL B 1 283 ? 20.188 12.766 0.343 1 98.12 283 VAL B N 1
ATOM 5287 C CA . VAL B 1 283 ? 21.219 12.023 1.068 1 98.12 283 VAL B CA 1
ATOM 5288 C C . VAL B 1 283 ? 22.125 13 1.828 1 98.12 283 VAL B C 1
ATOM 5290 O O . VAL B 1 283 ? 22.016 14.211 1.653 1 98.12 283 VAL B O 1
ATOM 5293 N N . THR B 1 284 ? 23 12.516 2.684 1 96.06 284 THR B N 1
ATOM 5294 C CA . THR B 1 284 ? 23.828 13.289 3.6 1 96.06 284 THR B CA 1
ATOM 5295 C C . THR B 1 284 ? 24.625 14.344 2.84 1 96.06 284 THR B C 1
ATOM 5297 O O . THR B 1 284 ? 24.766 15.477 3.299 1 96.06 284 THR B O 1
ATOM 5300 N N . ASP B 1 285 ? 25.078 13.992 1.588 1 94.38 285 ASP B N 1
ATOM 5301 C CA . ASP B 1 285 ? 25.984 14.883 0.881 1 94.38 285 ASP B CA 1
ATOM 5302 C C . ASP B 1 285 ? 25.297 15.531 -0.321 1 94.38 285 ASP B C 1
ATOM 5304 O O . ASP B 1 285 ? 25.969 15.992 -1.247 1 94.38 285 ASP B O 1
ATOM 5308 N N . GLY B 1 286 ? 23.969 15.477 -0.274 1 95.25 286 GLY B N 1
ATOM 5309 C CA . GLY B 1 286 ? 23.312 16.125 -1.391 1 95.25 286 GLY B CA 1
ATOM 5310 C C . GLY B 1 286 ? 22.047 15.414 -1.847 1 95.25 286 GLY B C 1
ATOM 5311 O O . GLY B 1 286 ? 21.188 15.086 -1.033 1 95.25 286 GLY B O 1
ATOM 5312 N N . ILE B 1 287 ? 22 15.32 -3.189 1 96.94 287 ILE B N 1
ATOM 5313 C CA . ILE B 1 287 ? 20.812 14.742 -3.812 1 96.94 287 ILE B CA 1
ATO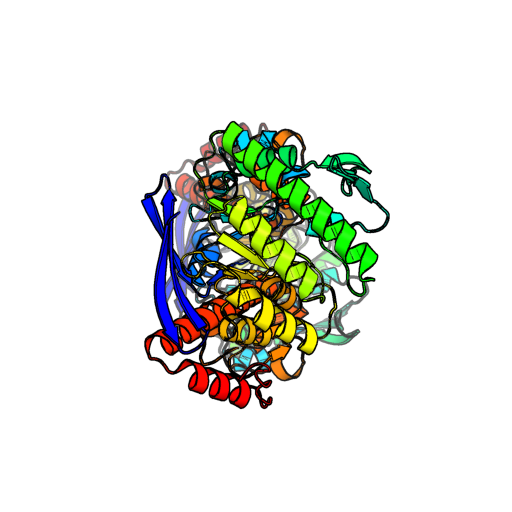M 5314 C C . ILE B 1 287 ? 21.219 13.625 -4.77 1 96.94 287 ILE B C 1
ATOM 5316 O O . ILE B 1 287 ? 22.219 13.742 -5.488 1 96.94 287 ILE B O 1
ATOM 5320 N N . VAL B 1 288 ? 20.516 12.555 -4.727 1 98.31 288 VAL B N 1
ATOM 5321 C CA . VAL B 1 288 ? 20.641 11.484 -5.707 1 98.31 288 VAL B CA 1
ATOM 5322 C C . VAL B 1 288 ? 19.406 11.453 -6.605 1 98.31 288 VAL B C 1
ATOM 5324 O O . VAL B 1 288 ? 18.281 11.344 -6.117 1 98.31 288 VAL B O 1
ATOM 5327 N N . LYS B 1 289 ? 19.625 11.625 -7.828 1 98.56 289 LYS B N 1
ATOM 5328 C CA . LYS B 1 289 ? 18.594 11.375 -8.82 1 98.56 289 LYS B CA 1
ATOM 5329 C C . LYS B 1 289 ? 18.672 9.953 -9.359 1 98.56 289 LYS B C 1
ATOM 5331 O O . LYS B 1 289 ? 19.375 9.695 -10.336 1 98.56 289 LYS B O 1
ATOM 5336 N N . ILE B 1 290 ? 17.875 9.062 -8.945 1 98.75 290 ILE B N 1
ATOM 5337 C CA . ILE B 1 290 ? 18.094 7.625 -9.062 1 98.75 290 ILE B CA 1
ATOM 5338 C C . ILE B 1 290 ? 17.812 7.176 -10.492 1 98.75 290 ILE B C 1
ATOM 5340 O O . ILE B 1 290 ? 18.203 6.078 -10.891 1 98.75 290 ILE B O 1
ATOM 5344 N N . ARG B 1 291 ? 17.203 8.031 -11.266 1 98.12 291 ARG B N 1
ATOM 5345 C CA . ARG B 1 291 ? 16.891 7.707 -12.648 1 98.12 291 ARG B CA 1
ATOM 5346 C C . ARG B 1 291 ? 18.125 7.809 -13.531 1 98.12 291 ARG B C 1
ATOM 5348 O O . ARG B 1 291 ? 18.125 7.328 -14.672 1 98.12 291 ARG B O 1
ATOM 5355 N N . ASN B 1 292 ? 19.156 8.469 -12.977 1 98.31 292 ASN B N 1
ATOM 5356 C CA . ASN B 1 292 ? 20.391 8.602 -13.742 1 98.31 292 ASN B CA 1
ATOM 5357 C C . ASN B 1 292 ? 21.016 7.242 -14.039 1 98.31 292 ASN B C 1
ATOM 5359 O O . ASN B 1 292 ? 21.203 6.43 -13.125 1 98.31 292 ASN B O 1
ATOM 5363 N N . ALA B 1 293 ? 21.5 7.027 -15.211 1 97.62 293 ALA B N 1
ATOM 5364 C CA . ALA B 1 293 ? 22 5.746 -15.703 1 97.62 293 ALA B CA 1
ATOM 5365 C C . ALA B 1 293 ? 23.266 5.328 -14.961 1 97.62 293 ALA B C 1
ATOM 5367 O O . ALA B 1 293 ? 23.609 4.145 -14.914 1 97.62 293 ALA B O 1
ATOM 5368 N N . LYS B 1 294 ? 23.922 6.27 -14.359 1 98.06 294 LYS B N 1
ATOM 5369 C CA . LYS B 1 294 ? 25.172 5.965 -13.664 1 98.06 294 LYS B CA 1
ATOM 5370 C C . LYS B 1 294 ? 24.938 5.031 -12.484 1 98.06 294 LYS B C 1
ATOM 5372 O O . LYS B 1 294 ? 25.859 4.395 -11.984 1 98.06 294 LYS B O 1
ATOM 5377 N N . TYR B 1 295 ? 23.688 4.914 -12.07 1 98.62 295 TYR B N 1
ATOM 5378 C CA . TYR B 1 295 ? 23.391 4.105 -10.898 1 98.62 295 TYR B CA 1
ATOM 5379 C C . TYR B 1 295 ? 23.031 2.676 -11.289 1 98.62 295 TYR B C 1
ATOM 5381 O O . TYR B 1 295 ? 22.891 1.805 -10.43 1 98.62 295 TYR B O 1
ATOM 5389 N N . LYS B 1 296 ? 22.969 2.389 -12.539 1 98.19 296 LYS B N 1
ATOM 5390 C CA . LYS B 1 296 ? 22.594 1.071 -13.039 1 98.19 296 LYS B CA 1
ATOM 5391 C C . LYS B 1 296 ? 23.469 -0.021 -12.438 1 98.19 296 LYS B C 1
ATOM 5393 O O . LYS B 1 296 ? 22.984 -1.088 -12.062 1 98.19 296 LYS B O 1
ATOM 5398 N N . ASP B 1 297 ? 24.75 0.236 -12.281 1 97.44 297 ASP B N 1
ATOM 5399 C CA . ASP B 1 297 ? 25.703 -0.789 -11.859 1 97.44 297 ASP B CA 1
ATOM 5400 C C . ASP B 1 297 ? 26.266 -0.477 -10.477 1 97.44 297 ASP B C 1
ATOM 5402 O O . ASP B 1 297 ? 27.25 -1.082 -10.047 1 97.44 297 ASP B O 1
ATOM 5406 N N . ASP B 1 298 ? 25.688 0.465 -9.766 1 98.69 298 ASP B N 1
ATOM 5407 C CA . ASP B 1 298 ? 26.203 0.916 -8.477 1 98.69 298 ASP B CA 1
ATOM 5408 C C . ASP B 1 298 ? 25.688 0.04 -7.336 1 98.69 298 ASP B C 1
ATOM 5410 O O . ASP B 1 298 ? 24.531 0.184 -6.914 1 98.69 298 ASP B O 1
ATOM 5414 N N . THR B 1 299 ? 26.516 -0.784 -6.766 1 98.62 299 THR B N 1
ATOM 5415 C CA . THR B 1 299 ? 26.078 -1.757 -5.77 1 98.62 299 THR B CA 1
ATOM 5416 C C . THR B 1 299 ? 26.203 -1.181 -4.359 1 98.62 299 THR B C 1
ATOM 5418 O O . THR B 1 299 ? 26.047 -1.903 -3.373 1 98.62 299 THR B O 1
ATOM 5421 N N . SER B 1 300 ? 26.547 0.074 -4.25 1 98.56 300 SER B N 1
ATOM 5422 C CA . SER B 1 300 ? 26.656 0.707 -2.938 1 98.56 300 SER B CA 1
ATOM 5423 C C . SER B 1 300 ? 25.281 1.132 -2.426 1 98.56 300 SER B C 1
ATOM 5425 O O . SER B 1 300 ? 24.328 1.216 -3.199 1 98.56 300 SER B O 1
ATOM 5427 N N . PRO B 1 301 ? 25.172 1.349 -1.108 1 98.44 301 PRO B N 1
ATOM 5428 C CA . PRO B 1 301 ? 23.906 1.846 -0.556 1 98.44 301 PRO B CA 1
ATOM 5429 C C . PRO B 1 301 ? 23.594 3.273 -0.997 1 98.44 301 PRO B C 1
ATOM 5431 O O . PRO B 1 301 ? 24.5 4.008 -1.416 1 98.44 301 PRO B O 1
ATOM 5434 N N . LEU B 1 302 ? 22.391 3.633 -0.933 1 98.62 302 LEU B N 1
ATOM 5435 C CA . LEU B 1 302 ? 21.938 4.953 -1.34 1 98.62 302 LEU B CA 1
ATOM 5436 C C . LEU B 1 302 ? 22.641 6.047 -0.55 1 98.62 302 LEU B C 1
ATOM 5438 O O . LEU B 1 302 ? 23.125 7.027 -1.128 1 98.62 302 LEU B O 1
ATOM 5442 N N . ASP B 1 303 ? 22.688 5.957 0.766 1 98.38 303 ASP B N 1
ATOM 5443 C CA . ASP B 1 303 ? 23.391 6.832 1.698 1 98.38 303 ASP B CA 1
ATOM 5444 C C . ASP B 1 303 ? 24.094 6.027 2.779 1 98.38 303 ASP B C 1
ATOM 5446 O O . ASP B 1 303 ? 23.453 5.477 3.676 1 98.38 303 ASP B O 1
ATOM 5450 N N . PRO B 1 304 ? 25.422 5.973 2.727 1 97.12 304 PRO B N 1
ATOM 5451 C CA . PRO B 1 304 ? 26.172 5.141 3.666 1 97.12 304 PRO B CA 1
ATOM 5452 C C . PRO B 1 304 ? 26.031 5.613 5.113 1 97.12 304 PRO B C 1
ATOM 5454 O O . PRO B 1 304 ? 26.359 4.867 6.043 1 97.12 304 PRO B O 1
ATOM 5457 N N . HIS B 1 305 ? 25.531 6.793 5.359 1 96.75 305 HIS B N 1
ATOM 5458 C CA . HIS B 1 305 ? 25.406 7.34 6.707 1 96.75 305 HIS B CA 1
ATOM 5459 C C . HIS B 1 305 ? 23.984 7.125 7.25 1 96.75 305 HIS B C 1
ATOM 5461 O O . HIS B 1 305 ? 23.703 7.477 8.398 1 96.75 305 HIS B O 1
ATOM 5467 N N . CYS B 1 306 ? 23.188 6.598 6.422 1 98.06 306 CYS B N 1
ATOM 5468 C CA . CYS B 1 306 ? 21.781 6.465 6.781 1 98.06 306 CYS B CA 1
ATOM 5469 C C . CYS B 1 306 ? 21.484 5.074 7.336 1 98.06 306 CYS B C 1
ATOM 5471 O O . CYS B 1 306 ? 22.047 4.082 6.859 1 98.06 306 CYS B O 1
ATOM 5473 N N . ASP B 1 307 ? 20.594 5 8.273 1 98.5 307 ASP B N 1
ATOM 5474 C CA . ASP B 1 307 ? 20.297 3.738 8.938 1 98.5 307 ASP B CA 1
ATOM 5475 C C . ASP B 1 307 ? 18.906 3.227 8.555 1 98.5 307 ASP B C 1
ATOM 5477 O O . ASP B 1 307 ? 18.344 2.375 9.234 1 98.5 307 ASP B O 1
ATOM 5481 N N . CYS B 1 308 ? 18.297 3.801 7.539 1 98.62 308 CYS B N 1
ATOM 5482 C CA . CYS B 1 308 ? 16.938 3.402 7.184 1 98.62 308 CYS B CA 1
ATOM 5483 C C . CYS B 1 308 ? 16.922 2.021 6.543 1 98.62 308 CYS B C 1
ATOM 5485 O O . CYS B 1 308 ? 17.984 1.5 6.16 1 98.62 308 CYS B O 1
ATOM 5487 N N . TYR B 1 309 ? 15.789 1.432 6.406 1 98.62 309 TYR B N 1
ATOM 5488 C CA . TYR B 1 309 ? 15.578 0.113 5.816 1 98.62 309 TYR B CA 1
ATOM 5489 C C . TYR B 1 309 ? 16.141 0.052 4.402 1 98.62 309 TYR B C 1
ATOM 5491 O O . TYR B 1 309 ? 16.812 -0.912 4.035 1 98.62 309 TYR B O 1
ATOM 5499 N N . THR B 1 310 ? 15.852 1.015 3.6 1 98.81 310 THR B N 1
ATOM 5500 C CA . THR B 1 310 ? 16.281 1.06 2.205 1 98.81 310 THR B CA 1
ATOM 5501 C C . THR B 1 310 ? 17.797 0.988 2.104 1 98.81 310 THR B C 1
ATOM 5503 O O . THR B 1 310 ? 18.344 0.146 1.385 1 98.81 310 THR B O 1
ATOM 5506 N N . CYS B 1 311 ? 18.469 1.836 2.84 1 98.75 311 CYS B N 1
ATOM 5507 C CA . CYS B 1 311 ? 19.922 1.937 2.752 1 98.75 311 CYS B CA 1
ATOM 5508 C C . CYS B 1 311 ? 20.594 0.689 3.32 1 98.75 311 CYS B C 1
ATOM 5510 O O . CYS B 1 311 ? 21.656 0.282 2.852 1 98.75 311 CYS B O 1
ATOM 5512 N N . GLN B 1 312 ? 19.938 0.063 4.266 1 98.56 312 GLN B N 1
ATOM 5513 C CA . GLN B 1 312 ? 20.531 -1.095 4.926 1 98.56 312 GLN B CA 1
ATOM 5514 C C . GLN B 1 312 ? 20.391 -2.352 4.074 1 98.56 312 GLN B C 1
ATOM 5516 O O . GLN B 1 312 ? 21.109 -3.326 4.258 1 98.56 312 GLN B O 1
ATOM 5521 N N . HIS B 1 313 ? 19.5 -2.32 3.109 1 98.38 313 HIS B N 1
ATOM 5522 C CA . HIS B 1 313 ? 19.156 -3.602 2.504 1 98.38 313 HIS B CA 1
ATOM 5523 C C . HIS B 1 313 ? 19.344 -3.566 0.992 1 98.38 313 HIS B C 1
ATOM 5525 O O . HIS B 1 313 ? 19.469 -4.613 0.353 1 98.38 313 HIS B O 1
ATOM 5531 N N . TYR B 1 314 ? 19.391 -2.42 0.39 1 98.69 314 TYR B N 1
ATOM 5532 C CA . TYR B 1 314 ? 19.359 -2.395 -1.067 1 98.69 314 TYR B CA 1
ATOM 5533 C C . TYR B 1 314 ? 20.453 -1.507 -1.63 1 98.69 314 TYR B C 1
ATOM 5535 O O . TYR B 1 314 ? 20.984 -0.644 -0.926 1 98.69 314 TYR B O 1
ATOM 5543 N N . THR B 1 315 ? 20.734 -1.706 -2.887 1 98.81 315 THR B N 1
ATOM 5544 C CA . THR B 1 315 ? 21.766 -0.949 -3.598 1 98.81 315 THR B CA 1
ATOM 5545 C C . THR B 1 315 ? 21.125 0.14 -4.461 1 98.81 315 THR B C 1
ATOM 5547 O O . THR B 1 315 ? 19.938 0.088 -4.754 1 98.81 315 THR B O 1
ATOM 5550 N N . LYS B 1 316 ? 21.938 1.101 -4.852 1 98.88 316 LYS B N 1
ATOM 5551 C CA . LYS B 1 316 ? 21.469 2.092 -5.816 1 98.88 316 LYS B CA 1
ATOM 5552 C C . LYS B 1 316 ? 21.031 1.432 -7.121 1 98.88 316 LYS B C 1
ATOM 5554 O O . LYS B 1 316 ? 20.078 1.867 -7.762 1 98.88 316 LYS B O 1
ATOM 5559 N N . SER B 1 317 ? 21.766 0.337 -7.484 1 98.88 317 SER B N 1
ATOM 5560 C CA . SER B 1 317 ? 21.453 -0.399 -8.703 1 98.88 317 SER B CA 1
ATOM 5561 C C . SER B 1 317 ? 20.047 -0.983 -8.656 1 98.88 317 SER B C 1
ATOM 5563 O O . SER B 1 317 ? 19.297 -0.891 -9.625 1 98.88 317 SER B O 1
ATOM 5565 N N . TYR B 1 318 ? 19.719 -1.576 -7.535 1 98.88 318 TYR B N 1
ATOM 5566 C CA . TYR B 1 318 ? 18.391 -2.146 -7.383 1 98.88 318 TYR B CA 1
ATOM 5567 C C . TYR B 1 318 ? 17.328 -1.059 -7.422 1 98.88 318 TYR B C 1
ATOM 5569 O O . TYR B 1 318 ? 16.281 -1.219 -8.07 1 98.88 318 TYR B O 1
ATOM 5577 N N . LEU B 1 319 ? 17.562 0.035 -6.762 1 98.88 319 LEU B N 1
ATOM 5578 C CA . LEU B 1 319 ? 16.609 1.135 -6.746 1 98.88 319 LEU B CA 1
ATOM 5579 C C . LEU B 1 319 ? 16.422 1.713 -8.148 1 98.88 319 LEU B C 1
ATOM 5581 O O . LEU B 1 319 ? 15.305 2.041 -8.539 1 98.88 319 LEU B O 1
ATOM 5585 N N . TYR B 1 320 ? 17.516 1.881 -8.859 1 98.81 320 TYR B N 1
ATOM 5586 C CA . TYR B 1 320 ? 17.484 2.309 -10.258 1 98.81 320 TYR B CA 1
ATOM 5587 C C . TYR B 1 320 ? 16.609 1.375 -11.086 1 98.81 320 TYR B C 1
ATOM 5589 O O . TYR B 1 320 ? 15.742 1.829 -11.844 1 98.81 320 TYR B O 1
ATOM 5597 N N . HIS B 1 321 ? 16.797 0.109 -10.922 1 98.75 321 HIS B N 1
ATOM 5598 C CA . HIS B 1 321 ? 16.062 -0.916 -11.656 1 98.75 321 HIS B CA 1
ATOM 5599 C C . HIS B 1 321 ? 14.555 -0.823 -11.383 1 98.75 321 HIS B C 1
ATOM 5601 O O . HIS B 1 321 ? 13.75 -0.841 -12.312 1 98.75 321 HIS B O 1
ATOM 5607 N N . LEU B 1 322 ? 14.211 -0.735 -10.094 1 98.62 322 LEU B N 1
ATOM 5608 C CA . LEU B 1 322 ? 12.797 -0.644 -9.727 1 98.62 322 LEU B CA 1
ATOM 5609 C C . LEU B 1 322 ? 12.156 0.592 -10.344 1 98.62 322 LEU B C 1
ATOM 5611 O O . LEU B 1 322 ? 11.016 0.536 -10.812 1 98.62 322 LEU B O 1
ATOM 5615 N N . ASP B 1 323 ? 12.867 1.674 -10.305 1 98 323 ASP B N 1
ATOM 5616 C CA . ASP B 1 323 ? 12.359 2.908 -10.891 1 98 323 ASP B CA 1
ATOM 5617 C C . ASP B 1 323 ? 12.148 2.752 -12.391 1 98 323 ASP B C 1
ATOM 5619 O O . ASP B 1 323 ? 11.102 3.139 -12.922 1 98 323 ASP B O 1
ATOM 5623 N N . LYS B 1 324 ? 13.094 2.141 -13.078 1 97.31 324 LYS B N 1
ATOM 5624 C CA . LYS B 1 324 ? 13.023 1.944 -14.523 1 97.31 324 LYS B CA 1
ATOM 5625 C C . LYS B 1 324 ? 11.852 1.041 -14.898 1 97.31 324 LYS B C 1
ATOM 5627 O O . LYS B 1 324 ? 11.25 1.199 -15.961 1 97.31 324 LYS B O 1
ATOM 5632 N N . CYS B 1 325 ? 11.539 0.148 -14.016 1 97 325 CYS B N 1
ATOM 5633 C CA . CYS B 1 325 ? 10.469 -0.808 -14.281 1 97 325 CYS B CA 1
ATOM 5634 C C . CYS B 1 325 ? 9.125 -0.26 -13.828 1 97 325 CYS B C 1
ATOM 5636 O O . CYS B 1 325 ? 8.086 -0.894 -14.039 1 97 325 CYS B O 1
ATOM 5638 N N . GLY B 1 326 ? 9.141 0.901 -13.172 1 96.69 326 GLY B N 1
ATOM 5639 C CA . GLY B 1 326 ? 7.895 1.458 -12.672 1 96.69 326 GLY B CA 1
ATOM 5640 C C . GLY B 1 326 ? 7.289 0.643 -11.539 1 96.69 326 GLY B C 1
ATOM 5641 O O . GLY B 1 326 ? 6.066 0.592 -11.391 1 96.69 326 GLY B O 1
ATOM 5642 N N . GLU B 1 327 ? 8.148 0.007 -10.789 1 97.31 327 GLU B N 1
ATOM 5643 C CA . GLU B 1 327 ? 7.68 -0.851 -9.711 1 97.31 327 GLU B CA 1
ATOM 5644 C C . GLU B 1 327 ? 7.273 -0.027 -8.492 1 97.31 327 GLU B C 1
ATOM 5646 O O . GLU B 1 327 ? 7.996 0.884 -8.078 1 97.31 327 GLU B O 1
ATOM 5651 N N . ILE B 1 328 ? 6.176 -0.401 -7.82 1 97.44 328 ILE B N 1
ATOM 5652 C CA . ILE B 1 328 ? 5.629 0.239 -6.629 1 97.44 328 ILE B CA 1
ATOM 5653 C C . ILE B 1 328 ? 6.664 0.202 -5.504 1 97.44 328 ILE B C 1
ATOM 5655 O O . ILE B 1 328 ? 6.82 1.176 -4.766 1 97.44 328 ILE B O 1
ATOM 5659 N N . LEU B 1 329 ? 7.348 -0.87 -5.375 1 98.25 329 LEU B N 1
ATOM 5660 C CA . LEU B 1 329 ? 8.312 -1.038 -4.297 1 98.25 329 LEU B CA 1
ATOM 5661 C C . LEU B 1 329 ? 9.398 0.038 -4.363 1 98.25 329 LEU B C 1
ATOM 5663 O O . LEU B 1 329 ? 9.891 0.492 -3.33 1 98.25 329 LEU B O 1
ATOM 5667 N N . GLY B 1 330 ? 9.789 0.436 -5.609 1 98.38 330 GLY B N 1
ATOM 5668 C CA . GLY B 1 330 ? 10.773 1.493 -5.75 1 98.38 330 GLY B CA 1
ATOM 5669 C C . GLY B 1 330 ? 10.344 2.801 -5.113 1 98.38 330 GLY B C 1
ATOM 5670 O O . GLY B 1 330 ? 11.109 3.412 -4.363 1 98.38 330 GLY B O 1
ATOM 5671 N N . ALA B 1 331 ? 9.117 3.201 -5.391 1 98.06 331 ALA B N 1
ATOM 5672 C CA . ALA B 1 331 ? 8.562 4.422 -4.809 1 98.06 331 ALA B CA 1
ATOM 5673 C C . ALA B 1 331 ? 8.5 4.324 -3.285 1 98.06 331 ALA B C 1
ATOM 5675 O O . ALA B 1 331 ? 8.781 5.297 -2.584 1 98.06 331 ALA B O 1
ATOM 5676 N N . ARG B 1 332 ? 8.148 3.184 -2.793 1 98.31 332 ARG B N 1
ATOM 5677 C CA . ARG B 1 332 ? 8.016 2.953 -1.358 1 98.31 332 ARG B CA 1
ATOM 5678 C C . ARG B 1 332 ? 9.367 3.045 -0.664 1 98.31 332 ARG B C 1
ATOM 5680 O O . ARG B 1 332 ? 9.508 3.732 0.35 1 98.31 332 ARG B O 1
ATOM 5687 N N . LEU B 1 333 ? 10.359 2.33 -1.214 1 98.75 333 LEU B N 1
ATOM 5688 C CA . LEU B 1 333 ? 11.703 2.316 -0.635 1 98.75 333 LEU B CA 1
ATOM 5689 C C . LEU B 1 333 ? 12.305 3.717 -0.63 1 98.75 333 LEU B C 1
ATOM 5691 O O . LEU B 1 333 ? 12.93 4.125 0.352 1 98.75 333 LEU B O 1
ATOM 5695 N N . ASN B 1 334 ? 12.062 4.406 -1.766 1 98.88 334 ASN B N 1
ATOM 5696 C CA . ASN B 1 334 ? 12.523 5.785 -1.852 1 98.88 334 ASN B CA 1
ATOM 5697 C C . ASN B 1 334 ? 11.852 6.672 -0.807 1 98.88 334 ASN B C 1
ATOM 5699 O O . ASN B 1 334 ? 12.492 7.547 -0.223 1 98.88 334 ASN B O 1
ATOM 5703 N N . THR B 1 335 ? 10.609 6.484 -0.571 1 98.81 335 THR B N 1
ATOM 5704 C CA . THR B 1 335 ? 9.852 7.262 0.404 1 98.81 335 THR B CA 1
ATOM 5705 C C . THR B 1 335 ? 10.344 6.988 1.82 1 98.81 335 THR B C 1
ATOM 5707 O O . THR B 1 335 ? 10.508 7.914 2.617 1 98.81 335 THR B O 1
ATOM 5710 N N . ILE B 1 336 ? 10.609 5.688 2.131 1 98.88 336 ILE B N 1
ATOM 5711 C CA . ILE B 1 336 ? 11.172 5.309 3.422 1 98.88 336 ILE B CA 1
ATOM 5712 C C . ILE B 1 336 ? 12.461 6.094 3.672 1 98.88 336 ILE B C 1
ATOM 5714 O O . ILE B 1 336 ? 12.641 6.68 4.742 1 98.88 336 ILE B O 1
ATOM 5718 N N . HIS B 1 337 ? 13.305 6.152 2.668 1 98.94 337 HIS B N 1
ATOM 5719 C CA . HIS B 1 337 ? 14.594 6.816 2.807 1 98.94 337 HIS B CA 1
ATOM 5720 C C . HIS B 1 337 ? 14.43 8.32 3.014 1 98.94 337 HIS B C 1
ATOM 5722 O O . HIS B 1 337 ? 15.008 8.891 3.939 1 98.94 337 HIS B O 1
ATOM 5728 N N . ASN B 1 338 ? 13.625 8.93 2.146 1 98.88 338 ASN B N 1
ATOM 5729 C CA . ASN B 1 338 ? 13.484 10.383 2.232 1 98.88 338 ASN B CA 1
ATOM 5730 C C . ASN B 1 338 ? 12.891 10.805 3.572 1 98.88 338 ASN B C 1
ATOM 5732 O O . ASN B 1 338 ? 13.32 11.797 4.16 1 98.88 338 ASN B O 1
ATOM 5736 N N . LEU B 1 339 ? 11.906 10.102 4.051 1 98.88 339 LEU B N 1
ATOM 5737 C CA . LEU B 1 339 ? 11.305 10.453 5.332 1 98.88 339 LEU B CA 1
ATOM 5738 C C . LEU B 1 339 ? 12.305 10.266 6.469 1 98.88 339 LEU B C 1
ATOM 5740 O O . LEU B 1 339 ? 12.367 11.086 7.387 1 98.88 339 LEU B O 1
ATOM 5744 N N . ARG B 1 340 ? 13.062 9.141 6.414 1 98.88 340 ARG B N 1
ATOM 5745 C CA . ARG B 1 340 ? 14.078 8.922 7.438 1 98.88 340 ARG B CA 1
ATOM 5746 C C . ARG B 1 340 ? 15.133 10.023 7.402 1 98.88 340 ARG B C 1
ATOM 5748 O O . ARG B 1 340 ? 15.594 10.484 8.453 1 98.88 340 ARG B O 1
ATOM 5755 N N . TYR B 1 341 ? 15.547 10.453 6.199 1 98.75 341 TYR B N 1
ATOM 5756 C CA . TYR B 1 341 ? 16.5 11.555 6.07 1 98.75 341 TYR B CA 1
ATOM 5757 C C . TYR B 1 341 ? 16.016 12.789 6.824 1 98.75 341 TYR B C 1
ATOM 5759 O O . TYR B 1 341 ? 16.766 13.391 7.594 1 98.75 341 TYR B O 1
ATOM 5767 N N . TYR B 1 342 ? 14.773 13.195 6.645 1 98.75 342 TYR B N 1
ATOM 5768 C CA . TYR B 1 342 ? 14.219 14.391 7.262 1 98.75 342 TYR B CA 1
ATOM 5769 C C . TYR B 1 342 ? 14.156 14.25 8.781 1 98.75 342 TYR B C 1
ATOM 5771 O O . TYR B 1 342 ? 14.461 15.188 9.516 1 98.75 342 TYR B O 1
ATOM 5779 N N . GLN B 1 343 ? 13.758 13.039 9.234 1 98.81 343 GLN B N 1
ATOM 5780 C CA . GLN B 1 343 ? 13.68 12.805 10.672 1 98.81 343 GLN B CA 1
ATOM 5781 C C . GLN B 1 343 ? 15.062 12.828 11.305 1 98.81 343 GLN B C 1
ATOM 5783 O O . GLN B 1 343 ? 15.234 13.359 12.406 1 98.81 343 GLN B O 1
ATOM 5788 N N . ARG B 1 344 ? 16.031 12.273 10.625 1 98.62 344 ARG B N 1
ATOM 5789 C CA . ARG B 1 344 ? 17.391 12.297 11.117 1 98.62 344 ARG B CA 1
ATOM 5790 C C . ARG B 1 344 ? 17.953 13.719 11.148 1 98.62 344 ARG B C 1
ATOM 5792 O O . ARG B 1 344 ? 18.703 14.078 12.047 1 98.62 344 ARG B O 1
ATOM 5799 N N . LEU B 1 345 ? 17.578 14.461 10.102 1 98.44 345 LEU B N 1
ATOM 5800 C CA . LEU B 1 345 ? 17.984 15.867 10.086 1 98.44 345 LEU B CA 1
ATOM 5801 C C . LEU B 1 345 ? 17.469 16.594 11.328 1 98.44 345 LEU B C 1
ATOM 5803 O O . LEU B 1 345 ? 18.219 17.312 11.992 1 98.44 345 LEU B O 1
ATOM 5807 N N . MET B 1 346 ? 16.219 16.406 11.648 1 98.81 346 MET B N 1
ATOM 5808 C CA . MET B 1 346 ? 15.641 17.031 12.836 1 98.81 346 MET B CA 1
ATOM 5809 C C . MET B 1 346 ? 16.344 16.531 14.102 1 98.81 346 MET B C 1
ATOM 5811 O O . MET B 1 346 ? 16.578 17.312 15.023 1 98.81 346 MET B O 1
ATOM 5815 N N . GLU B 1 347 ? 16.609 15.258 14.164 1 98.75 347 GLU B N 1
ATOM 5816 C CA . GLU B 1 347 ? 17.312 14.688 15.305 1 98.75 347 GLU B CA 1
ATOM 5817 C C . GLU B 1 347 ? 18.688 15.328 15.492 1 98.75 347 GLU B C 1
ATOM 5819 O O . GLU B 1 347 ? 19.094 15.648 16.609 1 98.75 347 GLU B O 1
ATOM 5824 N N . GLN B 1 348 ? 19.422 15.461 14.391 1 98.69 348 GLN B N 1
ATOM 5825 C CA . GLN B 1 348 ? 20.75 16.062 14.438 1 98.69 348 GLN B CA 1
ATOM 5826 C C . GLN B 1 348 ? 20.688 17.516 14.891 1 98.69 348 GLN B C 1
ATOM 5828 O O . GLN B 1 348 ? 21.531 17.984 15.664 1 98.69 348 GLN B O 1
ATOM 5833 N N . ILE B 1 349 ? 19.703 18.188 14.422 1 98.88 349 ILE B N 1
ATOM 5834 C CA . ILE B 1 349 ? 19.5 19.578 14.797 1 98.88 349 ILE B CA 1
ATOM 5835 C C . ILE B 1 349 ? 19.234 19.672 16.297 1 98.88 349 ILE B C 1
ATOM 5837 O O . ILE B 1 349 ? 19.828 20.5 17 1 98.88 349 ILE B O 1
ATOM 5841 N N . ARG B 1 350 ? 18.312 18.812 16.797 1 98.94 350 ARG B N 1
ATOM 5842 C CA . ARG B 1 350 ? 18 18.812 18.219 1 98.94 350 ARG B CA 1
ATOM 5843 C C . ARG B 1 350 ? 19.25 18.562 19.047 1 98.94 350 ARG B C 1
ATOM 5845 O O . ARG B 1 350 ? 19.484 19.25 20.047 1 98.94 350 ARG B O 1
ATOM 5852 N N . THR B 1 351 ? 20.047 17.625 18.641 1 98.88 351 THR B N 1
ATOM 5853 C CA . THR B 1 351 ? 21.281 17.312 19.344 1 98.88 351 THR B CA 1
ATOM 5854 C C . THR B 1 351 ? 22.219 18.516 19.344 1 98.88 351 THR B C 1
ATOM 5856 O O . THR B 1 351 ? 22.828 18.844 20.359 1 98.88 351 THR B O 1
ATOM 5859 N N . ALA B 1 352 ? 22.375 19.141 18.219 1 98.88 352 ALA B N 1
ATOM 5860 C CA . ALA B 1 352 ? 23.25 20.297 18.094 1 98.88 352 ALA B CA 1
ATOM 5861 C C . ALA B 1 352 ? 22.797 21.438 19.016 1 98.88 352 ALA B C 1
ATOM 5863 O O . ALA B 1 352 ? 23.609 22.109 19.609 1 98.88 352 ALA B O 1
ATOM 5864 N N . ILE B 1 353 ? 21.484 21.672 19.078 1 98.88 353 ILE B N 1
ATOM 5865 C CA . ILE B 1 353 ? 20.953 22.703 19.938 1 98.88 353 ILE B CA 1
ATOM 5866 C C . ILE B 1 353 ? 21.234 22.375 21.406 1 98.88 353 ILE B C 1
ATOM 5868 O O . ILE B 1 353 ? 21.656 23.234 22.172 1 98.88 353 ILE B O 1
ATOM 5872 N N . GLU B 1 354 ? 21 21.141 21.781 1 98.75 354 GLU B N 1
ATOM 5873 C CA . GLU B 1 354 ? 21.234 20.703 23.141 1 98.75 354 GLU B CA 1
ATOM 5874 C C . GLU B 1 354 ? 22.688 20.906 23.562 1 98.75 354 GLU B C 1
ATOM 5876 O O . GLU B 1 354 ? 22.969 21.188 24.719 1 98.75 354 GLU B O 1
ATOM 5881 N N . GLN B 1 355 ? 23.578 20.828 22.625 1 98.62 355 GLN B N 1
ATOM 5882 C CA . GLN B 1 355 ? 25 20.969 22.891 1 98.62 355 GLN B CA 1
ATOM 5883 C C . GLN B 1 355 ? 25.469 22.406 22.672 1 98.62 355 GLN B C 1
ATOM 5885 O O . GLN B 1 355 ? 26.672 22.688 22.734 1 98.62 355 GLN B O 1
ATOM 5890 N N . ASP B 1 356 ? 24.625 23.25 22.375 1 98.62 356 ASP B N 1
ATOM 5891 C CA . ASP B 1 356 ? 24.891 24.656 22.094 1 98.62 356 ASP B CA 1
ATOM 5892 C C . ASP B 1 356 ? 25.922 24.797 20.969 1 98.62 356 ASP B C 1
ATOM 5894 O O . ASP B 1 356 ? 26.875 25.562 21.078 1 98.62 356 ASP B O 1
ATOM 5898 N N . ARG B 1 357 ? 25.703 24.016 19.891 1 98.38 357 ARG B N 1
ATOM 5899 C CA . ARG B 1 357 ? 26.594 24 18.75 1 98.38 357 ARG B CA 1
ATOM 5900 C C . ARG B 1 357 ? 25.812 24.109 17.438 1 98.38 357 ARG B C 1
ATOM 5902 O O . ARG B 1 357 ? 26.203 23.516 16.438 1 98.38 357 ARG B O 1
ATOM 5909 N N . PHE B 1 358 ? 24.688 24.75 17.484 1 98.5 358 PHE B N 1
ATOM 5910 C CA . PHE B 1 358 ? 23.828 24.75 16.297 1 98.5 358 PHE B CA 1
ATOM 5911 C C . PHE B 1 358 ? 24.484 25.547 15.164 1 98.5 358 PHE B C 1
ATOM 5913 O O . PHE B 1 358 ? 24.375 25.172 14 1 98.5 358 PHE B O 1
ATOM 5920 N N . ASP B 1 359 ? 25.188 26.578 15.477 1 97.62 359 ASP B N 1
ATOM 5921 C CA . ASP B 1 359 ? 25.891 27.344 14.453 1 97.62 359 ASP B CA 1
ATOM 5922 C C . ASP B 1 359 ? 26.938 26.5 13.742 1 97.62 359 ASP B C 1
ATOM 5924 O O . ASP B 1 359 ? 27.109 26.594 12.523 1 97.62 359 ASP B O 1
ATOM 5928 N N . ASP B 1 360 ? 27.656 25.734 14.508 1 98.31 360 ASP B N 1
ATOM 5929 C CA . ASP B 1 360 ? 28.625 24.812 13.93 1 98.31 360 ASP B CA 1
ATOM 5930 C C . ASP B 1 360 ? 27.938 23.781 13.023 1 98.31 360 ASP B C 1
ATOM 5932 O O . ASP B 1 360 ? 28.453 23.469 11.945 1 98.31 360 ASP B O 1
ATOM 5936 N N . PHE B 1 361 ? 26.875 23.297 13.484 1 98.5 361 PHE B N 1
ATOM 5937 C CA . PHE B 1 361 ? 26.094 22.344 12.703 1 98.5 361 PHE B CA 1
ATOM 5938 C C . PHE B 1 361 ? 25.688 22.953 11.359 1 98.5 361 PHE B C 1
ATOM 5940 O O . PHE B 1 361 ? 25.781 22.281 10.32 1 98.5 361 PHE B O 1
ATOM 5947 N N . VAL B 1 362 ? 25.188 24.219 11.391 1 98.62 362 VAL B N 1
ATOM 5948 C CA . VAL B 1 362 ? 24.75 24.891 10.18 1 98.62 362 VAL B CA 1
ATOM 5949 C C . VAL B 1 362 ? 25.922 24.984 9.195 1 98.62 362 VAL B C 1
ATOM 5951 O O . VAL B 1 362 ? 25.75 24.719 8 1 98.62 362 VAL B O 1
ATOM 5954 N N . GLN B 1 363 ? 27.078 25.344 9.703 1 98.31 363 GLN B N 1
ATOM 5955 C CA . GLN B 1 363 ? 28.266 25.422 8.859 1 98.31 363 GLN B CA 1
ATOM 5956 C C . GLN B 1 363 ? 28.594 24.078 8.242 1 98.31 363 GLN B C 1
ATOM 5958 O O . GLN B 1 363 ? 28.875 23.984 7.047 1 98.31 363 GLN B O 1
ATOM 5963 N N . GLU B 1 364 ? 28.531 23.047 9.031 1 98 364 GLU B N 1
ATOM 5964 C CA . GLU B 1 364 ? 28.844 21.688 8.57 1 98 364 GLU B CA 1
ATOM 5965 C C . GLU B 1 364 ? 27.828 21.219 7.535 1 98 364 GLU B C 1
ATOM 5967 O O . GLU B 1 364 ? 28.203 20.594 6.539 1 98 364 GLU B O 1
ATOM 5972 N N . PHE B 1 365 ? 26.562 21.469 7.82 1 98 365 PHE B N 1
ATOM 5973 C CA . PHE B 1 365 ? 25.484 21.078 6.93 1 98 365 PHE B CA 1
ATOM 5974 C C . PHE B 1 365 ? 25.688 21.656 5.535 1 98 365 PHE B C 1
ATOM 5976 O O . PHE B 1 365 ? 25.641 20.938 4.539 1 98 365 PHE B O 1
ATOM 5983 N N . TYR B 1 366 ? 25.953 22.953 5.445 1 98 366 TYR B N 1
ATOM 5984 C CA . TYR B 1 366 ? 26.109 23.625 4.156 1 98 366 TYR B CA 1
ATOM 5985 C C . TYR B 1 366 ? 27.422 23.234 3.5 1 98 366 TYR B C 1
ATOM 5987 O O . TYR B 1 366 ? 27.516 23.141 2.273 1 98 366 TYR B O 1
ATOM 5995 N N . ALA B 1 367 ? 28.469 23.031 4.262 1 97.38 367 ALA B N 1
ATOM 5996 C CA . ALA B 1 367 ? 29.75 22.609 3.725 1 97.38 367 ALA B CA 1
ATOM 5997 C C . ALA B 1 367 ? 29.641 21.266 3.021 1 97.38 367 ALA B C 1
ATOM 5999 O O . ALA B 1 367 ? 30.234 21.047 1.966 1 97.38 367 ALA B O 1
ATOM 6000 N N . ARG B 1 368 ? 28.891 20.375 3.592 1 95.38 368 ARG B N 1
ATOM 6001 C CA . ARG B 1 368 ? 28.703 19.047 3.02 1 95.38 368 ARG B CA 1
ATOM 6002 C C . ARG B 1 368 ? 28 19.125 1.669 1 95.38 368 ARG B C 1
ATOM 6004 O O . ARG B 1 368 ? 28.25 18.312 0.784 1 95.38 368 ARG B O 1
ATOM 6011 N N . MET B 1 369 ? 27.156 20.125 1.51 1 93.56 369 MET B N 1
ATOM 6012 C CA . MET B 1 369 ? 26.406 20.281 0.271 1 93.56 369 MET B CA 1
ATOM 6013 C C . MET B 1 369 ? 27.125 21.219 -0.686 1 93.56 369 MET B C 1
ATOM 6015 O O . MET B 1 369 ? 26.609 21.516 -1.768 1 93.56 369 MET B O 1
ATOM 6019 N N . ASP B 1 370 ? 28.297 21.734 -0.34 1 94.94 370 ASP B N 1
ATOM 6020 C CA . ASP B 1 370 ? 29.094 22.672 -1.119 1 94.94 370 ASP B CA 1
ATOM 6021 C C . ASP B 1 370 ? 28.281 23.938 -1.439 1 94.94 370 ASP B C 1
ATOM 6023 O O . ASP B 1 370 ? 28.188 24.344 -2.598 1 94.94 370 ASP B O 1
ATOM 6027 N N . LYS B 1 371 ? 27.562 24.453 -0.385 1 95.19 371 LYS B N 1
ATOM 6028 C CA . LYS B 1 371 ? 26.766 25.672 -0.491 1 95.19 371 LYS B CA 1
ATOM 6029 C C . LYS B 1 371 ? 27.172 26.688 0.573 1 95.19 371 LYS B C 1
ATOM 6031 O O . LYS B 1 371 ? 27.641 26.312 1.651 1 95.19 371 LYS B O 1
ATOM 6036 N N . PRO B 1 372 ? 27.047 27.938 0.268 1 96.38 372 PRO B N 1
ATOM 6037 C CA . PRO B 1 372 ? 27.297 28.953 1.294 1 96.38 372 PRO B CA 1
ATOM 6038 C C . PRO B 1 372 ? 26.188 29.047 2.33 1 96.38 372 PRO B C 1
ATOM 6040 O O . PRO B 1 372 ? 25.016 28.797 2.01 1 96.38 372 PRO B O 1
ATOM 6043 N N . VAL B 1 373 ? 26.547 29.422 3.514 1 97 373 VAL B N 1
ATOM 6044 C CA . VAL B 1 373 ? 25.578 29.656 4.574 1 97 373 VAL B CA 1
ATOM 6045 C C . VAL B 1 373 ? 24.844 30.984 4.328 1 97 373 VAL B C 1
ATOM 6047 O O . VAL B 1 373 ? 25.484 32.031 4.219 1 97 373 VAL B O 1
ATOM 6050 N N . PRO B 1 374 ? 23.547 30.922 4.152 1 95.56 374 PRO B N 1
ATOM 6051 C CA . PRO B 1 374 ? 22.828 32.188 4.043 1 95.56 374 PRO B CA 1
ATOM 6052 C C . PRO B 1 374 ? 23.031 33.094 5.262 1 95.56 374 PRO B C 1
ATOM 6054 O O . PRO B 1 374 ? 23.062 32.594 6.395 1 95.56 374 PRO B O 1
ATOM 6057 N N . PRO B 1 375 ? 23.125 34.375 5.059 1 93.62 375 PRO B N 1
ATOM 6058 C CA . PRO B 1 375 ? 23.359 35.281 6.191 1 93.62 375 PRO B CA 1
ATOM 6059 C C . PRO B 1 375 ? 22.094 35.5 7.031 1 93.62 375 PRO B C 1
ATOM 6061 O O . PRO B 1 375 ? 20.984 35.438 6.508 1 93.62 375 PRO B O 1
ATOM 6064 N N . LEU B 1 376 ? 22.297 35.719 8.359 1 91.5 376 LEU B N 1
ATOM 6065 C CA . LEU B 1 376 ? 21.234 36.25 9.219 1 91.5 376 LEU B CA 1
ATOM 6066 C C . LEU B 1 376 ? 21.109 37.75 9.086 1 91.5 376 LEU B C 1
ATOM 6068 O O . LEU B 1 376 ? 22.109 38.469 8.969 1 91.5 376 LEU B O 1
ATOM 6072 N N . GLN B 1 377 ? 19.984 38.188 8.742 1 77.88 377 GLN B N 1
ATOM 6073 C CA . GLN B 1 377 ? 19.828 39.625 8.586 1 77.88 377 GLN B CA 1
ATOM 6074 C C . GLN B 1 377 ? 20 40.375 9.914 1 77.88 377 GLN B C 1
ATOM 6076 O O . GLN B 1 377 ? 20.688 41.375 9.969 1 77.88 377 GLN B O 1
ATOM 6081 N N . LYS B 1 378 ? 19.172 40.031 10.891 1 67 378 LYS B N 1
ATOM 6082 C CA . LYS B 1 378 ? 19.281 40.719 12.172 1 67 378 LYS B CA 1
ATOM 6083 C C . LYS B 1 378 ? 20.266 40.031 13.094 1 67 378 LYS B C 1
ATOM 6085 O O . LYS B 1 378 ? 20.125 38.844 13.398 1 67 378 LYS B O 1
ATOM 6090 N N . ALA B 1 379 ? 21.609 40.281 12.734 1 48.28 379 ALA B N 1
ATOM 6091 C CA . ALA B 1 379 ? 22.609 39.844 13.711 1 48.28 379 ALA B CA 1
ATOM 6092 C C . ALA B 1 379 ? 22.766 40.875 14.828 1 48.28 379 ALA B C 1
ATOM 6094 O O . ALA B 1 379 ? 22.703 42.062 14.586 1 48.28 379 ALA B O 1
#

Secondary structure (DSSP, 8-state):
-EEEEEEEETTEEEEEEEEEETTEEEEEEESEEEEEETTSS-TT--HHHHHHHT---EEEEHHHHHHTT-HHHHHHHSSHHHHHT--S-EEEE-SHHHHHHTGGGEEE-SS-EEEE-TTT--EEEE-HHHHHHHHHHHT-SEEE---PPPPSS--HHHHHHHHHHHHHHHHHHHHHHHHTT--SEEEEEE--TT-HHHHHHHHHHHHHH--SEEEE-SSSSS--HHHHHHHHHHHGGGS-TTS-EEETT---HHHHHHHHHTT--EEEESHHHHHHHTTEEEETTEEEETTSGGGTT--S-S-TT--SHHHHH--HHHHHHHHHTT-HHHHHHHHHHHHHHHHHHHHHHHHHHHTT-HHHHHHHHHHHTT-PPPPPS--/-EEEEEEEETTEEEEEEEEEETTEEEEEEESEEEEEETTSS-TT--HHHHHHHT---EEEEHHHHHHTT-HHHHHHHSSHHHHHT--S-EEEE-SHHHHHHTGGGEEE-SS-EEEE-TTT--EEEE-HHHHHHHHHHHT-SEEE-------SS--HHHHHHHHHHHHHHHHHHHHHHHHTT--SEEEEEE--TT-HHHHHHHHHHHHHH--SEEEE-SSSSS--HHHHHHHHHHHGGGS-TTS-EEETT---HHHHHHHHHTT--EEEESHHHHHHHTTEEEETTEEEETTSGGGTT--S-S-TT--SHHHHH--HHHHHHHHHTT-HHHHHHHHHHHHHHHHHHHHHHHHHHHTT-HHHHHHHHHHHTT-PPPPPS--

Nearest PDB structures (foldseek):
  4puk-assembly1_A-2  TM=9.679E-01  e=7.781E-51  Zymomonas mobilis subsp. mobilis ZM4 = ATCC 31821
  5sw3-assembly1_A-2  TM=9.683E-01  e=1.698E-50  Zymomonas mobilis subsp. mobilis ZM4 = ATCC 31821
  4pum-assembly1_A-2  TM=9.683E-01  e=3.916E-50  Zymomonas mobilis subsp. mobilis ZM4 = ATCC 31821
  6yhd-assembly1_A-2  TM=9.682E-01  e=5.785E-50  Zymomonas mobilis subsp. mobilis ZM4 = ATCC 31821
  1q65-assembly1_A-2  TM=9.671E-01  e=5.471E-50  Zymomonas mobilis

Organism: Mannheimia succiniciproducens (strain KCTC 0769BP / MBEL55E) (NCBI:txid221988)

Radius of gyration: 30.49 Å; Cα contacts (8 Å, |Δi|>4): 1575; chains: 2; bounding box: 52×88×64 Å

InterPro domains:
  IPR002616 tRNA-guanine(15) transglycosylase-like [PF01702] (11-369)
  IPR002616 tRNA-guanine(15) transglycosylase-like [TIGR00449] (3-371)
  IPR004803 tRNA-guanine transglycosylase [MF_00168] (1-368)
  IPR004803 tRNA-guanine transglycosylase [TIGR00430] (3-372)
  IPR036511 Queuine tRNA-ribosyltransferase-like [G3DSA:3.20.20.105] (1-372)
  IPR036511 Queuine tRNA-ribosyltransferase-like [SSF51713] (1-369)
  IPR050076 Archaeosine Synthase Type 1/Queuine TRNA-Ribosyltransferase [PTHR46499] (1-370)

Sequence (758 aa):
MKFKLKTTSGAARRGELTFNRPQGEFSVQTPAFMPVGTYGTVKGMTPEEVRATGAEILLGNTFHLWLRPGQEVMRKHGDLHDFMQWHRPILTDSGGFQVFSLGKLRKITEEGVKFQNPINGERIFLSPEKSMEIQYDLGSDIVMIFDECTPYPATFDYAKKSMEMSLRWAKRSRDRFDELGNKNALFGIVQGGTFEELRKVSAENLINIGFDGYAVGGLAVGEPKEEMHRILEFTTPLLPADKPRYLMGVGKPEDLVEGVRRGIDMFDCVMPTRNARNGHLFVTDGIVKIRNAKYKDDTSPLDPHCDCYTCQHYTKSYLYHLDKCGEILGARLNTIHNLRYYQRLMEQIRTAIEQDRFDDFVQEFYARMDKPVPPLQKAMKFKLKTTSGAARRGELTFNRPQGEFSVQTPAFMPVGTYGTVKGMTPEEVRATGAEILLGNTFHLWLRPGQEVMRKHGDLHDFMQWHRPILTDSGGFQVFSLGKLRKITEEGVKFQNPINGERIFLSPEKSMEIQYDLGSDIVMIFDECTPYPATFDYAKKSMEMSLRWAKRSRDRFDELGNKNALFGIVQGGTFEELRKVSAENLINIGFDGYAVGGLAVGEPKEEMHRILEFTTPLLPADKPRYLMGVGKPEDLVEGVRRGIDMFDCVMPTRNARNGHLFVTDGIVKIRNAKYKDDTSPLDPHCDCYTCQHYTKSYLYHLDKCGEILGARLNTIHNLRYYQRLMEQIRTAIEQDRFDDFVQEFYARMDKPVPPLQKA

pLDDT: mean 96.47, std 4.82, range [48.06, 98.94]